Protein AF-A0A957PLH1-F1 (afdb_monomer_lite)

Foldseek 3Di:
DDDDDDDDDDDDDDDPDDDPDPPPDLQEWECPPNETVVLEDEEEAFDKHKYFYQDQDWWKWAWPVRPDIDDIHGHGRMDMDHHRDADKTKTATPVRRVHIGIYGYHYDDDDDDDDDDDDDDDDDDDDDDDDDDDDDDDDDDDDDDDDDDDDDDDDDPPPPDPDPPVPPPPVQEDELPDCVLVVRHHDAAAAEEEDADPHHYEDPAEHHAYQEYEYNHEYEYDQEAYEYHYFEYEFAAEYYAADPVGAREAAYEYARAHDAPDQDPNPGTQEHEYEDQGEYAHGFDDWDFKFFFQAKQAFQAQKTQTPWFTPDDAQWKKWWADLDPDRVLIDIFGFHDGDGRMTGTPGGRRHIFHNDWDDDPNDIHDSTTMMGTQDARAEYWYDPCCVVVVDIRDYYYYDNYYYHDHRYHYDD

pLDDT: mean 80.52, std 25.0, range [26.53, 98.69]

Secondary structure (DSSP, 8-state):
-------------------------TTEEEEETTEEESSEEEEETT-EEEEEE-SSS-B--EETTSS-B---B-TT-EEEEE--S-EEEEEE-SS-TT-EEEEEEEPPP------PPPP-PPP------------------------PPP-------------------GGGEEETT-GGGGTTS---TT-EEEE-TT-EEEE-S-PPPBSEEEESSEEEE-SS-EEEEES-EEESSEEEE--SSS-B-S-EEEEE-PPTT--STTS-SSEEEE-TT-EEEEEB-----EEEBSS-B-TT--EEEBSS-----TT-EEEE---SS-GGG-EEEEEEEEETTEEEESS--SS-B----EEETTEEE--SPEEEE---SEEEEE-TTHHHH----EEEE-TT-EEEEESEEE--

Structure (mmCIF, N/CA/C/O backbone):
data_AF-A0A957PLH1-F1
#
_entry.id   AF-A0A957PLH1-F1
#
loop_
_atom_site.group_PDB
_atom_site.id
_atom_site.type_symbol
_atom_site.label_atom_id
_atom_site.label_alt_id
_atom_site.label_comp_id
_atom_site.label_asym_id
_atom_site.label_entity_id
_atom_site.label_seq_id
_atom_site.pdbx_PDB_ins_code
_atom_site.Cartn_x
_atom_site.Cartn_y
_atom_site.Cartn_z
_atom_site.occupancy
_atom_site.B_iso_or_equiv
_atom_site.auth_seq_id
_atom_site.auth_comp_id
_atom_site.auth_asym_id
_atom_site.auth_atom_id
_atom_site.pdbx_PDB_model_num
ATOM 1 N N . MET A 1 1 ? -13.428 68.045 17.274 1.00 43.84 1 MET A N 1
ATOM 2 C CA . MET A 1 1 ? -14.547 67.535 16.457 1.00 43.84 1 MET A CA 1
ATOM 3 C C . MET A 1 1 ? -14.000 67.331 15.050 1.00 43.84 1 MET A C 1
ATOM 5 O O . MET A 1 1 ? -13.916 68.286 14.295 1.00 43.84 1 MET A O 1
ATOM 9 N N . ILE A 1 2 ? -13.465 66.140 14.765 1.00 32.62 2 ILE A N 1
ATOM 10 C CA . ILE A 1 2 ? -12.879 65.791 13.462 1.00 32.62 2 ILE A CA 1
ATOM 11 C C . ILE A 1 2 ? -13.696 64.613 12.947 1.00 32.62 2 ILE A C 1
ATOM 13 O O . ILE A 1 2 ? -13.744 63.561 13.578 1.00 32.62 2 ILE A O 1
ATOM 17 N N . MET A 1 3 ? -14.419 64.864 11.863 1.00 28.84 3 MET A N 1
ATOM 18 C CA . MET A 1 3 ? -15.308 63.925 11.198 1.00 28.84 3 MET A CA 1
ATOM 19 C C . MET A 1 3 ? -14.497 63.259 10.087 1.00 28.84 3 MET A C 1
ATOM 21 O O . MET A 1 3 ? -14.172 63.901 9.091 1.00 28.84 3 MET A O 1
ATOM 25 N N . THR A 1 4 ? -14.104 62.002 10.287 1.00 32.50 4 THR A N 1
ATOM 26 C CA . THR A 1 4 ? -13.356 61.228 9.288 1.00 32.50 4 THR A CA 1
ATOM 27 C C . THR A 1 4 ? -14.351 60.503 8.388 1.00 32.50 4 THR A C 1
ATOM 29 O O . THR A 1 4 ? -15.091 59.632 8.839 1.00 32.50 4 THR A O 1
ATOM 32 N N . ILE A 1 5 ? -14.390 60.902 7.119 1.00 31.75 5 ILE A N 1
ATOM 33 C CA . ILE A 1 5 ? -15.201 60.293 6.061 1.00 31.75 5 ILE A CA 1
ATOM 34 C C . ILE A 1 5 ? -14.516 58.995 5.611 1.00 31.75 5 ILE A C 1
ATOM 36 O O . ILE A 1 5 ? -13.354 59.017 5.209 1.00 31.75 5 ILE A O 1
ATOM 40 N N . LEU A 1 6 ? -15.236 57.872 5.668 1.00 26.66 6 LEU A N 1
ATOM 41 C CA . LEU A 1 6 ? -14.801 56.587 5.120 1.00 26.66 6 LEU A CA 1
ATOM 42 C C . LEU A 1 6 ? -15.235 56.512 3.645 1.00 26.66 6 LEU A C 1
ATOM 44 O O . LEU A 1 6 ? -16.430 56.511 3.355 1.00 26.66 6 LEU A O 1
ATOM 48 N N . ILE A 1 7 ? -14.283 56.471 2.710 1.00 33.25 7 ILE A N 1
ATOM 49 C CA . ILE A 1 7 ? -14.554 56.249 1.281 1.00 33.25 7 ILE A CA 1
ATOM 50 C C . ILE A 1 7 ? -14.424 54.748 1.007 1.00 33.25 7 ILE A C 1
ATOM 52 O O . ILE A 1 7 ? -13.338 54.183 1.116 1.00 33.25 7 ILE A O 1
ATOM 56 N N . LEU A 1 8 ? -15.537 54.104 0.654 1.00 26.53 8 LEU A N 1
ATOM 57 C CA . LEU A 1 8 ? -15.569 52.722 0.182 1.00 26.53 8 LEU A CA 1
ATOM 58 C C . LEU A 1 8 ? -15.154 52.696 -1.298 1.00 26.53 8 LEU A C 1
ATOM 60 O O . LEU A 1 8 ? -15.871 53.223 -2.148 1.00 26.53 8 LEU A O 1
ATOM 64 N N . VAL A 1 9 ? -14.012 52.088 -1.619 1.00 35.12 9 VAL A N 1
ATOM 65 C CA . VAL A 1 9 ? -13.602 51.835 -3.009 1.00 35.12 9 VAL A CA 1
ATOM 66 C C . VAL A 1 9 ? -14.002 50.408 -3.374 1.00 35.12 9 VAL A C 1
ATOM 68 O O . VAL A 1 9 ? -13.456 49.448 -2.836 1.00 35.12 9 VAL A O 1
ATOM 71 N N . VAL A 1 10 ? -14.969 50.264 -4.281 1.00 36.34 10 VAL A N 1
ATOM 72 C CA . VAL A 1 10 ? -15.370 48.968 -4.845 1.00 36.34 10 VAL A CA 1
ATOM 73 C C . VAL A 1 10 ? -14.582 48.745 -6.134 1.00 36.34 10 VAL A C 1
ATOM 75 O O . VAL A 1 10 ? -14.807 49.442 -7.122 1.00 36.34 10 VAL A O 1
ATOM 78 N N . TYR A 1 11 ? -13.675 47.768 -6.149 1.00 28.55 11 TYR A N 1
ATOM 79 C CA . TYR A 1 11 ? -13.044 47.303 -7.385 1.00 28.55 11 TYR A CA 1
ATOM 80 C C . TYR A 1 11 ? -13.877 46.167 -7.989 1.00 28.55 11 TYR A C 1
ATOM 82 O O . TYR A 1 11 ? -14.042 45.112 -7.379 1.00 28.55 11 TYR A O 1
ATOM 90 N N . LYS A 1 12 ? -14.404 46.373 -9.202 1.00 33.53 12 LYS A N 1
ATOM 91 C CA . LYS A 1 12 ? -14.924 45.283 -10.040 1.00 33.53 12 LYS A CA 1
ATOM 92 C C . LYS A 1 12 ? -13.737 44.507 -10.608 1.00 33.53 12 LYS A C 1
ATOM 94 O O . LYS A 1 12 ? -12.981 45.051 -11.409 1.00 33.53 12 LYS A O 1
ATOM 99 N N . VAL A 1 13 ? -13.591 43.246 -10.214 1.00 34.69 13 VAL A N 1
ATOM 100 C CA . VAL A 1 13 ? -12.672 42.306 -10.867 1.00 34.69 13 VAL A CA 1
ATOM 101 C C . VAL A 1 13 ? -13.334 41.824 -12.166 1.00 34.69 13 VAL A C 1
ATOM 103 O O . VAL A 1 13 ? -14.465 41.337 -12.103 1.00 34.69 13 VAL A O 1
ATOM 106 N N . PRO A 1 14 ? -12.700 41.962 -13.344 1.00 37.06 14 PRO A N 1
ATOM 107 C CA . PRO A 1 14 ? -13.211 41.352 -14.562 1.00 37.06 14 PRO A CA 1
ATOM 108 C C . PRO A 1 14 ? -13.003 39.836 -14.485 1.00 37.06 14 PRO A C 1
ATOM 110 O O . PRO A 1 14 ? -11.878 39.355 -14.345 1.00 37.06 14 PRO A O 1
ATOM 113 N N . ILE A 1 15 ? -14.097 39.083 -14.565 1.00 37.31 15 ILE A N 1
ATOM 114 C CA . ILE A 1 15 ? -14.068 37.630 -14.752 1.00 37.31 15 ILE A CA 1
ATOM 115 C C . ILE A 1 15 ? -13.567 37.392 -16.179 1.00 37.31 15 ILE A C 1
ATOM 117 O O . ILE A 1 15 ? -14.234 37.792 -17.132 1.00 37.31 15 ILE A O 1
ATOM 121 N N . LYS A 1 16 ? -12.371 36.814 -16.333 1.00 34.69 16 LYS A N 1
ATOM 122 C CA . LYS A 1 16 ? -11.901 36.335 -17.639 1.00 34.69 16 LYS A CA 1
ATOM 123 C C . LYS A 1 16 ? -12.874 35.263 -18.127 1.00 34.69 16 LYS A C 1
ATOM 125 O O . LYS A 1 16 ? -13.184 34.336 -17.382 1.00 34.69 16 LYS A O 1
ATOM 130 N N . GLU A 1 17 ? -13.340 35.417 -19.362 1.00 40.84 17 GLU A N 1
ATOM 131 C CA . GLU A 1 17 ? -14.097 34.397 -20.081 1.00 40.84 17 GLU A CA 1
ATOM 132 C C . GLU A 1 17 ? -13.332 33.068 -20.030 1.00 40.84 17 GLU A C 1
ATOM 134 O O . GLU A 1 17 ? -12.138 33.009 -20.336 1.00 40.84 17 GLU A O 1
ATOM 139 N N . ALA A 1 18 ? -14.018 32.011 -19.596 1.00 37.56 18 ALA A N 1
ATOM 140 C CA . ALA A 1 18 ? -13.513 30.655 -19.695 1.00 37.56 18 ALA A CA 1
ATOM 141 C C . ALA A 1 18 ? -13.355 30.327 -21.183 1.00 37.56 18 ALA A C 1
ATOM 143 O O . ALA A 1 18 ? -14.338 30.295 -21.923 1.00 37.56 18 ALA A O 1
ATOM 144 N N . GLN A 1 19 ? -12.118 30.112 -21.629 1.00 32.19 19 GLN A N 1
ATOM 145 C CA . GLN A 1 19 ? -11.890 29.514 -22.936 1.00 32.19 19 GLN A CA 1
ATOM 146 C C . GLN A 1 19 ? -12.522 28.122 -22.920 1.00 32.19 19 GLN A C 1
ATOM 148 O O . GLN A 1 19 ? -12.273 27.340 -22.000 1.00 32.19 19 GLN A O 1
ATOM 153 N N . ALA A 1 20 ? -13.371 27.842 -23.909 1.00 35.28 20 ALA A N 1
ATOM 154 C CA . ALA A 1 20 ? -13.939 26.522 -24.114 1.00 35.28 20 ALA A CA 1
ATOM 155 C C . ALA A 1 20 ? -12.788 25.516 -24.229 1.00 35.28 20 ALA A C 1
ATOM 157 O O . ALA A 1 20 ? -12.018 25.549 -25.187 1.00 35.28 20 ALA A O 1
ATOM 158 N N . GLN A 1 21 ? -12.645 24.653 -23.226 1.00 29.52 21 GLN A N 1
ATOM 159 C CA . GLN A 1 21 ? -11.790 23.484 -23.335 1.00 29.52 21 GLN A CA 1
ATOM 160 C C . GLN A 1 21 ? -12.386 22.613 -24.443 1.00 29.52 21 GLN A C 1
ATOM 162 O O . GLN A 1 21 ? -13.508 22.122 -24.306 1.00 29.52 21 GLN A O 1
ATOM 167 N N . GLN A 1 22 ? -11.664 22.463 -25.555 1.00 32.06 22 GLN A N 1
ATOM 168 C CA . GLN A 1 22 ? -11.941 21.390 -26.502 1.00 32.06 22 GLN A CA 1
ATOM 169 C C . GLN A 1 22 ? -11.882 20.081 -25.714 1.00 32.06 22 GLN A C 1
ATOM 171 O O . GLN A 1 22 ? -10.876 19.752 -25.085 1.00 32.06 22 GLN A O 1
ATOM 176 N N . THR A 1 23 ? -13.014 19.392 -25.659 1.00 28.95 23 THR A N 1
ATOM 177 C CA . THR A 1 23 ? -13.127 18.086 -25.027 1.00 28.95 23 THR A CA 1
ATOM 178 C C . THR A 1 23 ? -12.551 17.074 -26.004 1.00 28.95 23 THR A C 1
ATOM 180 O O . THR A 1 23 ? -13.216 16.669 -26.950 1.00 28.95 23 THR A O 1
ATOM 183 N N . PHE A 1 24 ? -11.286 16.709 -25.801 1.00 38.28 24 PHE A N 1
ATOM 184 C CA . PHE A 1 24 ? -10.680 15.569 -26.479 1.00 38.28 24 PHE A CA 1
ATOM 185 C C . PHE A 1 24 ? -11.484 14.322 -26.098 1.00 38.28 24 PHE A C 1
ATOM 187 O O . PHE A 1 24 ? -11.583 13.968 -24.920 1.00 38.28 24 PHE A O 1
ATOM 194 N N . SER A 1 25 ? -12.126 13.698 -27.084 1.00 43.81 25 SER A N 1
ATOM 195 C CA . SER A 1 25 ? -12.721 12.375 -26.907 1.00 43.81 25 SER A CA 1
ATOM 196 C C . SER A 1 25 ? -11.594 11.376 -26.623 1.00 43.81 25 SER A C 1
ATOM 198 O O . SER A 1 25 ? -10.489 11.516 -27.142 1.00 43.81 25 SER A O 1
ATOM 200 N N . ALA A 1 26 ? -11.846 10.369 -25.785 1.00 56.19 26 ALA A N 1
ATOM 201 C CA . ALA A 1 26 ? -10.829 9.425 -25.315 1.00 56.19 26 ALA A CA 1
ATOM 202 C C . ALA A 1 26 ? -10.215 8.532 -26.426 1.00 56.19 26 ALA A C 1
ATOM 204 O O . ALA A 1 26 ? -9.327 7.728 -26.133 1.00 56.19 26 ALA A O 1
ATOM 205 N N . GLN A 1 27 ? -10.647 8.688 -27.685 1.00 80.12 27 GLN A N 1
ATOM 206 C CA . GLN A 1 27 ? -10.231 7.914 -28.858 1.00 80.12 27 GLN A CA 1
ATOM 207 C C . GLN A 1 27 ? -9.639 8.788 -29.995 1.00 80.12 27 GLN A C 1
ATOM 209 O O . GLN A 1 27 ? -9.862 8.518 -31.177 1.00 80.12 27 GLN A O 1
ATOM 214 N N . GLU A 1 28 ? -8.886 9.843 -29.661 1.00 88.62 28 GLU A N 1
ATOM 215 C CA . GLU A 1 28 ? -8.205 10.719 -30.635 1.00 88.62 28 GLU A CA 1
ATOM 216 C C . GLU A 1 28 ? -6.680 10.485 -30.702 1.00 88.62 28 GLU A C 1
ATOM 218 O O . GLU A 1 28 ? -6.022 10.276 -29.679 1.00 88.62 28 GLU A O 1
ATOM 223 N N . VAL A 1 29 ? -6.110 10.552 -31.912 1.00 93.62 29 VAL A N 1
ATOM 224 C CA . VAL A 1 29 ? -4.667 10.504 -32.190 1.00 93.62 29 VAL A CA 1
ATOM 225 C C . VAL A 1 29 ? -4.245 11.755 -32.962 1.00 93.62 29 VAL A C 1
ATOM 227 O O . VAL A 1 29 ? -4.647 11.984 -34.097 1.00 93.62 29 VAL A O 1
ATOM 230 N N . LEU A 1 30 ? -3.376 12.567 -32.376 1.00 94.12 30 LEU A N 1
ATOM 231 C CA . LEU A 1 30 ? -2.864 13.775 -33.019 1.00 94.12 30 LEU A CA 1
ATOM 232 C C . LEU A 1 30 ? -1.616 13.452 -33.838 1.00 94.12 30 LEU A C 1
ATOM 234 O O . LEU A 1 30 ? -0.720 12.762 -33.353 1.00 94.12 30 LEU A O 1
ATOM 238 N N . ILE A 1 31 ? -1.528 13.978 -35.056 1.00 96.31 31 ILE A N 1
ATOM 239 C CA . ILE A 1 31 ? -0.300 13.956 -35.852 1.00 96.31 31 ILE A CA 1
ATOM 240 C C . ILE A 1 31 ? 0.401 15.290 -35.629 1.00 96.31 31 ILE A C 1
ATOM 242 O O . ILE A 1 31 ? -0.070 16.322 -36.093 1.00 96.31 31 ILE A O 1
ATOM 246 N N . GLN A 1 32 ? 1.482 15.278 -34.857 1.00 89.69 32 GLN A N 1
ATOM 247 C CA . GLN A 1 32 ? 2.244 16.481 -34.533 1.00 89.69 32 GLN A CA 1
ATOM 248 C C . GLN A 1 32 ? 3.717 16.144 -34.324 1.00 89.69 32 GLN A C 1
ATOM 250 O O . GLN A 1 32 ? 4.052 15.080 -33.801 1.00 89.69 32 GLN A O 1
ATOM 255 N N . ASN A 1 33 ? 4.604 17.069 -34.677 1.00 83.19 33 ASN A N 1
ATOM 256 C CA . ASN A 1 33 ? 6.054 16.900 -34.608 1.00 83.19 33 ASN A CA 1
ATOM 257 C C . ASN A 1 33 ? 6.553 15.663 -35.377 1.00 83.19 33 ASN A C 1
ATOM 259 O O . ASN A 1 33 ? 7.465 14.977 -34.912 1.00 83.19 33 ASN A O 1
ATOM 263 N N . PHE A 1 34 ? 5.962 15.374 -36.543 1.00 88.94 34 PHE A N 1
ATOM 264 C CA . PHE A 1 34 ? 6.248 14.179 -37.341 1.00 88.94 34 PHE A CA 1
ATOM 265 C C . PHE A 1 34 ? 6.106 12.883 -36.523 1.00 88.94 34 PHE A C 1
ATOM 267 O O . PHE A 1 34 ? 6.932 11.976 -36.621 1.00 88.94 34 PHE A O 1
ATOM 274 N N . ALA A 1 35 ? 5.068 12.797 -35.689 1.00 84.75 35 ALA A N 1
ATOM 275 C CA . ALA A 1 35 ? 4.736 11.608 -34.912 1.00 84.75 35 ALA A CA 1
ATOM 276 C C . ALA A 1 35 ? 3.220 11.476 -34.712 1.00 84.75 35 ALA A C 1
ATOM 278 O O . ALA A 1 35 ? 2.494 12.468 -34.713 1.00 84.75 35 ALA A O 1
ATOM 279 N N . TYR A 1 36 ? 2.755 10.245 -34.492 1.00 93.50 36 TYR A N 1
ATOM 280 C CA . TYR A 1 36 ? 1.407 9.980 -33.991 1.00 93.50 36 TYR A CA 1
ATOM 281 C C . TYR A 1 36 ? 1.419 10.029 -32.461 1.00 93.50 36 TYR A C 1
ATOM 283 O O . TYR A 1 36 ? 2.268 9.405 -31.823 1.00 93.50 36 TYR A O 1
ATOM 291 N N . SER A 1 37 ? 0.489 10.771 -31.868 1.00 85.75 37 SER A N 1
ATOM 292 C CA . SER A 1 37 ? 0.403 10.998 -30.429 1.00 85.75 37 SER A CA 1
ATOM 293 C C . SER A 1 37 ? -1.027 10.752 -29.932 1.00 85.75 37 SER A C 1
ATOM 295 O O . SER A 1 37 ? -1.903 11.573 -30.201 1.00 85.75 37 SER A O 1
ATOM 297 N N . PRO A 1 38 ? -1.275 9.682 -29.160 1.00 86.88 38 PRO A N 1
ATOM 298 C CA . PRO A 1 38 ? -0.294 8.687 -28.720 1.00 86.88 38 PRO A CA 1
ATOM 299 C C . PRO A 1 38 ? 0.180 7.774 -29.869 1.00 86.88 38 PRO A C 1
ATOM 301 O O . PRO A 1 38 ? -0.555 7.545 -30.824 1.00 86.88 38 PRO A O 1
ATOM 304 N N . ALA A 1 39 ? 1.397 7.225 -29.757 1.00 73.75 39 ALA A N 1
ATOM 305 C CA . ALA A 1 39 ? 1.942 6.261 -30.728 1.00 73.75 39 ALA A CA 1
ATOM 306 C C . ALA A 1 39 ? 1.317 4.858 -30.602 1.00 73.75 39 ALA A C 1
ATOM 308 O O . ALA A 1 39 ? 1.359 4.073 -31.542 1.00 73.75 39 ALA A O 1
ATOM 309 N N . THR A 1 40 ? 0.708 4.561 -29.454 1.00 82.00 40 THR A N 1
ATOM 310 C CA . THR A 1 40 ? -0.136 3.381 -29.259 1.00 82.00 40 THR A CA 1
ATOM 311 C C . THR A 1 40 ? -1.426 3.815 -28.579 1.00 82.00 40 THR A C 1
ATOM 313 O O . THR A 1 40 ? -1.390 4.422 -27.503 1.00 82.00 40 THR A O 1
ATOM 316 N N . ILE A 1 41 ? -2.573 3.484 -29.167 1.00 82.19 41 ILE A N 1
ATOM 317 C CA . ILE A 1 41 ? -3.882 3.629 -28.520 1.00 82.19 41 ILE A CA 1
ATOM 318 C C . ILE A 1 41 ? -4.553 2.260 -28.433 1.00 82.19 41 ILE A C 1
ATOM 320 O O . ILE A 1 41 ? -4.456 1.441 -29.342 1.00 82.19 41 ILE A O 1
ATOM 324 N N . THR A 1 42 ? -5.211 2.011 -27.306 1.00 80.38 42 THR A N 1
ATOM 325 C CA . THR A 1 42 ? -5.993 0.799 -27.068 1.00 80.38 42 THR A CA 1
ATOM 326 C C . THR A 1 42 ? -7.457 1.184 -26.991 1.00 80.38 42 THR A C 1
ATOM 328 O O . THR A 1 42 ? -7.780 2.129 -26.264 1.00 80.38 42 THR A O 1
ATOM 331 N N . ILE A 1 43 ? -8.284 0.458 -27.728 1.00 85.94 43 ILE A N 1
ATOM 332 C CA . ILE A 1 43 ? -9.733 0.617 -27.838 1.00 85.94 43 ILE A CA 1
ATOM 333 C C . ILE A 1 43 ? -10.407 -0.758 -27.729 1.00 85.94 43 ILE A C 1
ATOM 335 O O . ILE A 1 43 ? -9.731 -1.783 -27.830 1.00 85.94 43 ILE A O 1
ATOM 339 N N . ASP A 1 44 ? -11.720 -0.800 -27.559 1.00 83.75 44 ASP A N 1
ATOM 340 C CA . ASP A 1 44 ? -12.491 -2.049 -27.597 1.00 83.75 44 ASP A CA 1
ATOM 341 C C . ASP A 1 44 ? -13.106 -2.287 -28.991 1.00 83.75 44 ASP A C 1
ATOM 343 O O . ASP A 1 44 ? -13.313 -1.353 -29.772 1.00 83.75 44 ASP A O 1
ATOM 347 N N . VAL A 1 45 ? -13.406 -3.549 -29.333 1.00 87.38 45 VAL A N 1
ATOM 348 C CA . VAL A 1 45 ? -14.119 -3.881 -30.581 1.00 87.38 45 VAL A CA 1
ATOM 349 C C . VAL A 1 45 ? -15.401 -3.051 -30.697 1.00 87.38 45 VAL A C 1
ATOM 351 O O . VAL A 1 45 ? -16.261 -3.067 -29.818 1.00 87.38 45 VAL A O 1
ATOM 354 N N . GLY A 1 46 ? -15.551 -2.376 -31.834 1.00 85.44 46 GLY A N 1
ATOM 355 C CA . GLY A 1 46 ? -16.674 -1.502 -32.157 1.00 85.44 46 GLY A CA 1
ATOM 356 C C . GLY A 1 46 ? -16.393 -0.015 -31.935 1.00 85.44 46 GLY A C 1
ATOM 357 O O . GLY A 1 46 ? -17.205 0.811 -32.353 1.00 85.44 46 GLY A O 1
ATOM 358 N N . GLU A 1 47 ? -15.262 0.350 -31.329 1.00 85.94 47 GLU A N 1
ATOM 359 C CA . GLU A 1 47 ? -14.877 1.749 -31.144 1.00 85.94 47 GLU A CA 1
ATOM 360 C C . GLU A 1 47 ? -14.245 2.366 -32.404 1.00 85.94 47 GLU A C 1
ATOM 362 O O . GLU A 1 47 ? -13.728 1.681 -33.291 1.00 85.94 47 GLU A O 1
ATOM 367 N N . THR A 1 48 ? -14.320 3.698 -32.487 1.00 92.81 48 THR A N 1
ATOM 368 C CA . THR A 1 48 ? -13.803 4.500 -33.605 1.00 92.81 48 THR A CA 1
ATOM 369 C C . THR A 1 48 ? -12.648 5.368 -33.135 1.00 92.81 48 THR A C 1
ATOM 371 O O . THR A 1 48 ? -12.823 6.141 -32.197 1.00 92.81 48 THR A O 1
ATOM 374 N N . VAL A 1 49 ? -11.499 5.280 -33.805 1.00 94.62 49 VAL A N 1
ATOM 375 C CA . VAL A 1 49 ? -10.359 6.185 -33.589 1.00 94.62 49 VAL A CA 1
ATOM 376 C C . VAL A 1 49 ? -10.418 7.302 -34.613 1.00 94.62 49 VAL A C 1
ATOM 378 O O . VAL A 1 49 ? -10.716 7.045 -35.778 1.00 94.62 49 VAL A O 1
ATOM 381 N N . THR A 1 50 ? -10.139 8.530 -34.179 1.00 95.62 50 THR A N 1
ATOM 382 C CA . THR A 1 50 ? -10.011 9.694 -35.064 1.00 95.62 50 THR A CA 1
ATOM 383 C C . THR A 1 50 ? -8.596 10.243 -35.009 1.00 95.62 50 THR A C 1
ATOM 385 O O . THR A 1 50 ? -8.069 10.486 -33.929 1.00 95.62 50 THR A O 1
ATOM 388 N N . TRP A 1 51 ? -7.986 10.445 -36.170 1.00 97.94 51 TRP A N 1
ATOM 389 C CA . TRP A 1 51 ? -6.703 11.103 -36.325 1.00 97.94 51 TRP A CA 1
ATOM 390 C C . TRP A 1 51 ? -6.907 12.539 -36.784 1.00 97.94 51 TRP A C 1
ATOM 392 O O . TRP A 1 51 ? -7.698 12.767 -37.696 1.00 97.94 51 TRP A O 1
ATOM 402 N N . THR A 1 52 ? -6.154 13.474 -36.210 1.00 96.12 52 THR A N 1
ATOM 403 C CA . THR A 1 52 ? -6.164 14.893 -36.593 1.00 96.12 52 THR A CA 1
ATOM 404 C C . THR A 1 52 ? -4.743 15.327 -36.919 1.00 96.12 52 THR A C 1
ATOM 406 O O . THR A 1 52 ? -3.855 15.185 -36.075 1.00 96.12 52 THR A O 1
ATOM 409 N N . ASN A 1 53 ? -4.501 15.859 -38.118 1.00 97.31 53 ASN A N 1
ATOM 410 C CA . ASN A 1 53 ? -3.185 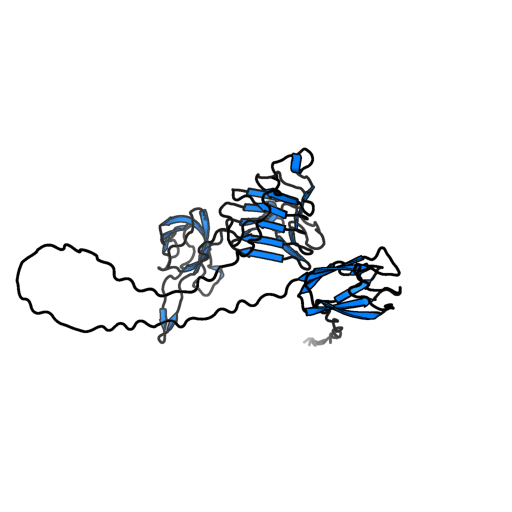16.398 -38.448 1.00 97.31 53 ASN A CA 1
ATOM 411 C C . ASN A 1 53 ? -3.028 17.821 -37.904 1.00 97.31 53 ASN A C 1
ATOM 413 O O . ASN A 1 53 ? -3.776 18.706 -38.289 1.00 97.31 53 ASN A O 1
ATOM 417 N N . LEU A 1 54 ? -2.057 18.054 -37.025 1.00 90.38 54 LEU A N 1
ATOM 418 C CA . LEU A 1 54 ? -1.714 19.377 -36.497 1.00 90.38 54 LEU A CA 1
ATOM 419 C C . LEU A 1 54 ? -0.358 19.882 -37.007 1.00 90.38 54 LEU A C 1
ATOM 421 O O . LEU A 1 54 ? 0.031 21.008 -36.700 1.00 90.38 54 LEU A O 1
ATOM 425 N N . ASP A 1 55 ? 0.366 19.073 -37.782 1.00 87.25 55 ASP A N 1
ATOM 426 C CA . ASP A 1 55 ? 1.540 19.534 -38.507 1.00 87.25 55 ASP A CA 1
ATOM 427 C C . ASP A 1 55 ? 1.123 20.276 -39.781 1.00 87.25 55 ASP A C 1
ATOM 429 O O . ASP A 1 55 ? 0.179 19.906 -40.479 1.00 87.25 55 ASP A O 1
ATOM 433 N N . SER A 1 56 ? 1.917 21.278 -40.156 1.00 93.69 56 SER A N 1
ATOM 434 C CA . SER A 1 56 ? 1.813 21.907 -41.478 1.00 93.69 56 SER A CA 1
ATOM 435 C C . SER A 1 56 ? 2.278 20.987 -42.615 1.00 93.69 56 SER A C 1
ATOM 437 O O . SER A 1 56 ? 1.993 21.244 -43.786 1.00 93.69 56 SER A O 1
ATOM 439 N N . ALA A 1 57 ? 3.006 19.912 -42.289 1.00 93.88 57 ALA A N 1
ATOM 440 C CA . ALA A 1 57 ? 3.401 18.879 -43.237 1.00 93.88 57 ALA A CA 1
ATOM 441 C C . ALA A 1 57 ? 2.231 17.913 -43.517 1.00 93.88 57 ALA A C 1
ATOM 443 O O . ALA A 1 57 ? 1.500 17.553 -42.592 1.00 93.88 57 ALA A O 1
ATOM 444 N N . PRO A 1 58 ? 2.056 17.450 -44.769 1.00 96.00 58 PRO A N 1
ATOM 445 C CA . PRO A 1 58 ? 1.044 16.453 -45.093 1.00 96.00 58 PRO A CA 1
ATOM 446 C C . PRO A 1 58 ? 1.427 15.077 -44.537 1.00 96.00 58 PRO A C 1
ATOM 448 O O . PRO A 1 58 ? 2.583 14.657 -44.632 1.00 96.00 58 PRO A O 1
ATOM 451 N N . HIS A 1 59 ? 0.439 14.349 -44.019 1.00 98.19 59 HIS A N 1
ATOM 452 C CA . HIS A 1 59 ? 0.611 13.003 -43.466 1.00 98.19 59 HIS A CA 1
ATOM 453 C C . HIS A 1 59 ? -0.475 12.045 -43.962 1.00 98.19 59 HIS A C 1
ATOM 455 O O . HIS A 1 59 ? -1.477 12.466 -44.533 1.00 98.19 59 HIS A O 1
ATOM 461 N N . THR A 1 60 ? -0.283 10.747 -43.745 1.00 98.31 60 THR A N 1
ATOM 462 C CA . THR A 1 60 ? -1.322 9.722 -43.941 1.00 98.31 60 THR A CA 1
ATOM 463 C C . THR A 1 60 ? -1.438 8.850 -42.697 1.00 98.31 60 THR A C 1
ATOM 465 O O . THR A 1 60 ? -0.595 8.920 -41.803 1.00 98.31 60 THR A O 1
ATOM 468 N N . VAL A 1 61 ? -2.471 8.017 -42.639 1.00 98.00 61 VAL A N 1
ATOM 469 C CA . VAL A 1 61 ? -2.628 6.914 -41.688 1.00 98.00 61 VAL A CA 1
ATOM 470 C C . VAL A 1 61 ? -2.838 5.657 -42.523 1.00 98.00 61 VAL A C 1
ATOM 472 O O . VAL A 1 61 ? -3.895 5.512 -43.127 1.00 98.00 61 VAL A O 1
ATOM 475 N N . SER A 1 62 ? -1.841 4.778 -42.612 1.00 97.31 62 SER A N 1
ATOM 476 C CA . SER A 1 62 ? -1.890 3.610 -43.505 1.00 97.31 62 SER A CA 1
ATOM 477 C C . SER A 1 62 ? -1.452 2.348 -42.770 1.00 97.31 62 SER A C 1
ATOM 479 O O . SER A 1 62 ? -0.319 2.287 -42.301 1.00 97.31 62 SER A O 1
ATOM 481 N N . ALA A 1 63 ? -2.344 1.365 -42.633 1.00 96.75 63 ALA A N 1
ATOM 482 C CA . ALA A 1 63 ? -2.051 0.108 -41.947 1.00 96.75 63 ALA A CA 1
ATOM 483 C C . ALA A 1 63 ? -0.976 -0.709 -42.681 1.00 96.75 63 ALA A C 1
ATOM 485 O O . ALA A 1 63 ? -0.958 -0.746 -43.910 1.00 96.75 63 ALA A O 1
ATOM 486 N N . ASP A 1 64 ? -0.109 -1.395 -41.933 1.00 91.44 64 ASP A N 1
ATOM 487 C CA . ASP A 1 64 ? 0.945 -2.262 -42.484 1.00 91.44 64 ASP A CA 1
ATOM 488 C C . ASP A 1 64 ? 0.371 -3.472 -43.249 1.00 91.44 64 ASP A C 1
ATOM 490 O O . ASP A 1 64 ? 1.033 -4.022 -44.129 1.00 91.44 64 ASP A O 1
ATOM 494 N N . ASP A 1 65 ? -0.846 -3.900 -42.905 1.00 90.94 65 ASP A N 1
ATOM 495 C CA . ASP A 1 65 ? -1.554 -5.040 -43.497 1.00 90.94 65 ASP A CA 1
ATOM 496 C C . ASP A 1 65 ? -2.616 -4.635 -44.534 1.00 90.94 65 ASP A C 1
ATOM 498 O O . ASP A 1 65 ? -3.423 -5.468 -44.949 1.00 90.94 65 ASP A O 1
ATOM 502 N N . ASP A 1 66 ? -2.634 -3.358 -44.929 1.00 93.69 66 ASP A N 1
ATOM 503 C CA . ASP A 1 66 ? -3.616 -2.759 -45.837 1.00 93.69 66 ASP A CA 1
ATOM 504 C C . ASP A 1 66 ? -5.085 -2.828 -45.347 1.00 93.69 66 ASP A C 1
ATOM 506 O O . ASP A 1 66 ? -6.012 -2.593 -46.128 1.00 93.69 66 ASP A O 1
ATOM 510 N N . SER A 1 67 ? -5.339 -3.109 -44.060 1.00 91.69 67 SER A N 1
ATOM 511 C CA . SER A 1 67 ? -6.705 -3.202 -43.506 1.00 91.69 67 SER A CA 1
ATOM 512 C C . SER A 1 67 ? -7.455 -1.863 -43.459 1.00 91.69 67 SER A C 1
ATOM 514 O O . SER A 1 67 ? -8.684 -1.839 -43.562 1.00 91.69 67 SER A O 1
ATOM 516 N N . PHE A 1 68 ? -6.737 -0.741 -43.352 1.00 96.62 68 PHE A N 1
ATOM 517 C CA . PHE A 1 68 ? -7.279 0.613 -43.478 1.00 96.62 68 PHE A CA 1
ATOM 518 C C . PHE A 1 68 ? -6.229 1.590 -44.007 1.00 96.62 68 PHE A C 1
ATOM 520 O O . PHE A 1 68 ? -5.026 1.421 -43.806 1.00 96.62 68 PHE A O 1
ATOM 527 N N . SER A 1 69 ? -6.693 2.651 -44.665 1.00 96.81 69 SER A N 1
ATOM 528 C CA . SER A 1 69 ? -5.833 3.754 -45.086 1.00 96.81 69 SER A CA 1
ATOM 529 C C . SER A 1 69 ? -6.634 5.047 -45.223 1.00 96.81 69 SER A C 1
ATOM 531 O O . SER A 1 69 ? -7.797 5.012 -45.631 1.00 96.81 69 SER A O 1
ATOM 533 N N . SER A 1 70 ? -6.022 6.174 -44.874 1.00 97.88 70 SER A N 1
ATOM 534 C CA . SER A 1 70 ? -6.550 7.512 -45.135 1.00 97.88 70 SER A CA 1
ATOM 535 C C . SER A 1 70 ? -6.084 8.030 -46.497 1.00 97.88 70 SER A C 1
ATOM 537 O O . SER A 1 70 ? -5.038 7.625 -47.006 1.00 97.88 70 SER A O 1
ATOM 539 N N . ASP A 1 71 ? -6.799 9.017 -47.036 1.00 96.62 71 ASP A N 1
ATOM 540 C CA . ASP A 1 71 ? -6.214 9.934 -48.019 1.00 96.62 71 ASP A CA 1
ATOM 541 C C . ASP A 1 71 ? -5.143 10.831 -47.353 1.00 96.62 71 ASP A C 1
ATOM 543 O O . ASP A 1 71 ? -4.908 10.760 -46.140 1.00 96.62 71 ASP A O 1
ATOM 547 N N . THR A 1 72 ? -4.479 11.692 -48.133 1.00 97.75 72 THR A N 1
ATOM 548 C CA . THR A 1 72 ? -3.563 12.711 -47.592 1.00 97.75 72 THR A CA 1
ATOM 549 C C . THR A 1 72 ? -4.300 13.656 -46.646 1.00 97.75 72 THR A C 1
ATOM 551 O O . THR A 1 72 ? -5.238 14.334 -47.059 1.00 97.75 72 THR A O 1
ATO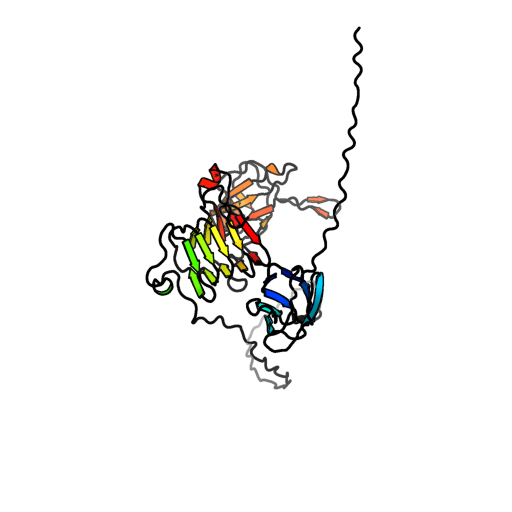M 554 N N . LEU A 1 73 ? -3.814 13.752 -45.410 1.00 96.50 73 LEU A N 1
ATOM 555 C CA . LEU A 1 73 ? -4.278 14.686 -44.392 1.00 96.50 73 LEU A CA 1
ATOM 556 C C . LEU A 1 73 ? -3.363 15.913 -44.375 1.00 96.50 73 LEU A C 1
ATOM 558 O O . LEU A 1 73 ? -2.187 15.811 -44.014 1.00 96.50 73 LEU A O 1
ATOM 562 N N . ASN A 1 74 ? -3.887 17.074 -44.759 1.00 97.12 74 ASN A N 1
ATOM 563 C CA . ASN A 1 74 ? -3.214 18.364 -44.598 1.00 97.12 74 ASN A CA 1
ATOM 564 C C . ASN A 1 74 ? -3.469 18.925 -43.191 1.00 97.12 74 ASN A C 1
ATOM 566 O O . ASN A 1 74 ? -4.183 18.321 -42.394 1.00 97.12 74 ASN A O 1
ATOM 570 N N . GLU A 1 75 ? -2.879 20.076 -42.873 1.00 96.69 75 GLU A N 1
ATOM 571 C CA . GLU A 1 75 ? -3.046 20.720 -41.568 1.00 96.69 75 GLU A CA 1
ATOM 572 C C . GLU A 1 75 ? -4.536 20.910 -41.215 1.00 96.69 75 GLU A C 1
ATOM 574 O O . GLU A 1 75 ? -5.295 21.545 -41.949 1.00 96.69 75 GLU A O 1
ATOM 579 N N . ASN A 1 76 ? -4.925 20.395 -40.052 1.00 93.88 76 ASN A N 1
ATOM 580 C CA . ASN A 1 76 ? -6.270 20.303 -39.474 1.00 93.88 76 ASN A CA 1
ATOM 581 C C . ASN A 1 76 ? -7.248 19.321 -40.146 1.00 93.88 76 ASN A C 1
ATOM 583 O O . ASN A 1 76 ? -8.402 19.245 -39.715 1.00 93.88 76 ASN A O 1
ATOM 587 N N . ASP A 1 77 ? -6.823 18.547 -41.148 1.00 97.12 77 ASP A N 1
ATOM 588 C CA . ASP A 1 77 ? -7.648 17.464 -41.692 1.00 97.12 77 ASP A CA 1
ATOM 589 C C . ASP A 1 77 ? -7.775 16.313 -40.680 1.00 97.12 77 ASP A C 1
ATOM 591 O O . ASP A 1 77 ? -6.883 16.067 -39.858 1.00 97.12 77 ASP A O 1
ATOM 595 N N . THR A 1 78 ? -8.893 15.583 -40.763 1.00 95.62 78 THR A N 1
ATOM 596 C CA . THR A 1 78 ? -9.197 14.452 -39.877 1.00 95.62 78 THR A CA 1
ATOM 597 C C . THR A 1 78 ? -9.546 13.184 -40.649 1.00 95.62 78 THR A C 1
ATOM 599 O O . THR A 1 78 ? -10.083 13.235 -41.755 1.00 95.62 78 THR A O 1
ATOM 602 N N . PHE A 1 79 ? -9.261 12.034 -40.045 1.00 97.31 79 PHE A N 1
ATOM 603 C CA . PHE A 1 79 ? -9.636 10.709 -40.538 1.00 97.31 79 PHE A CA 1
ATOM 604 C C . PHE A 1 79 ? -10.188 9.876 -39.386 1.00 97.31 79 PHE A C 1
ATOM 606 O O . PHE A 1 79 ? -9.629 9.931 -38.300 1.00 97.31 79 PHE A O 1
ATOM 613 N N . SER A 1 80 ? -11.234 9.077 -39.604 1.00 95.75 80 SER A N 1
ATOM 614 C CA . SER A 1 80 ? -11.782 8.191 -38.569 1.00 95.75 80 SER A CA 1
ATOM 615 C C . SER A 1 80 ? -11.931 6.762 -39.078 1.00 95.75 80 SER A C 1
ATOM 617 O O . SER A 1 80 ? -12.355 6.547 -40.214 1.00 95.75 80 SER A O 1
ATOM 619 N N . HIS A 1 81 ? -11.640 5.781 -38.223 1.00 95.75 81 HIS A N 1
ATOM 620 C CA . HIS A 1 81 ? -11.799 4.361 -38.534 1.00 95.75 81 HIS A CA 1
ATOM 621 C C . HIS A 1 81 ? -12.389 3.587 -37.352 1.00 95.75 81 HIS A C 1
ATOM 623 O O . HIS A 1 81 ? -11.924 3.727 -36.221 1.00 95.75 81 HIS A O 1
ATOM 629 N N . THR A 1 82 ? -13.411 2.769 -37.621 1.00 94.69 82 THR A N 1
ATOM 630 C CA . THR A 1 82 ? -14.065 1.899 -36.633 1.00 94.69 82 THR A CA 1
ATOM 631 C C . THR A 1 82 ? -13.509 0.486 -36.726 1.00 94.69 82 THR A C 1
ATOM 633 O O . THR A 1 82 ? -13.595 -0.140 -37.780 1.00 94.69 82 THR A O 1
ATOM 636 N N . PHE A 1 83 ? -13.006 -0.048 -35.615 1.00 92.75 83 PHE A N 1
ATOM 637 C CA . PHE A 1 83 ? -12.377 -1.365 -35.588 1.00 92.75 83 PHE A CA 1
ATOM 638 C C . PHE A 1 83 ? -13.365 -2.442 -35.143 1.00 92.75 83 PHE A C 1
ATOM 640 O O . PHE A 1 83 ? -13.797 -2.474 -33.994 1.00 92.75 83 PHE A O 1
ATOM 647 N N . SER A 1 84 ? -13.724 -3.356 -36.044 1.00 91.44 84 SER A N 1
ATOM 648 C CA . SER A 1 84 ? -14.714 -4.411 -35.772 1.00 91.44 84 SER A CA 1
ATOM 649 C C . SER A 1 84 ? -14.123 -5.738 -35.292 1.00 91.44 84 SER A C 1
ATOM 651 O O . SER A 1 84 ? -14.872 -6.670 -35.005 1.00 91.44 84 SER A O 1
ATOM 653 N N . THR A 1 85 ? -12.798 -5.861 -35.242 1.00 87.94 85 THR A N 1
ATOM 654 C CA . THR A 1 85 ? -12.097 -7.101 -34.887 1.00 87.94 85 THR A CA 1
ATOM 655 C C . THR A 1 85 ? -10.991 -6.813 -33.889 1.00 87.94 85 THR A C 1
ATOM 657 O O . THR A 1 85 ? -10.230 -5.866 -34.079 1.00 87.94 85 THR A O 1
ATOM 660 N N . ALA A 1 86 ? -10.898 -7.643 -32.850 1.00 85.81 86 ALA A N 1
ATOM 661 C CA . ALA A 1 86 ? -9.811 -7.569 -31.888 1.00 85.81 86 ALA A CA 1
ATOM 662 C C . ALA A 1 86 ? -8.482 -7.924 -32.569 1.00 85.81 86 ALA A C 1
ATOM 664 O O . ALA A 1 86 ? -8.441 -8.778 -33.457 1.00 85.81 86 ALA A O 1
ATOM 665 N N . GLY A 1 87 ? -7.400 -7.267 -32.164 1.00 89.88 87 GLY A N 1
ATOM 666 C CA . GLY A 1 87 ? -6.093 -7.434 -32.791 1.00 89.88 87 GLY A CA 1
ATOM 667 C C . GLY A 1 87 ? -5.176 -6.235 -32.590 1.00 89.88 87 GLY A C 1
ATOM 668 O O . GLY A 1 87 ? -5.561 -5.234 -31.991 1.00 89.88 87 GLY A O 1
ATOM 669 N N . VAL A 1 88 ? -3.948 -6.350 -33.090 1.00 88.12 88 VAL A N 1
ATOM 670 C CA . VAL A 1 88 ? -2.982 -5.247 -33.132 1.00 88.12 88 VAL A CA 1
ATOM 671 C C . VAL A 1 88 ? -2.825 -4.817 -34.582 1.00 88.12 88 VAL A C 1
ATOM 673 O O . VAL A 1 88 ? -2.502 -5.641 -35.434 1.00 88.12 88 VAL A O 1
ATOM 676 N N . PHE A 1 89 ? -3.043 -3.534 -34.844 1.00 93.94 89 PHE A N 1
ATOM 677 C CA . PHE A 1 89 ? -2.979 -2.931 -36.165 1.00 93.94 89 PHE A CA 1
ATOM 678 C C . PHE A 1 89 ? -1.868 -1.885 -36.193 1.00 93.94 89 PHE A C 1
ATOM 680 O O . PHE A 1 89 ? -2.066 -0.741 -35.780 1.00 93.94 89 PHE A O 1
ATOM 687 N N . SER A 1 90 ? -0.684 -2.280 -36.654 1.00 91.81 90 SER A N 1
ATOM 688 C CA . SER A 1 90 ? 0.417 -1.347 -36.905 1.00 91.81 90 SER A CA 1
ATOM 689 C C . SER A 1 90 ? 0.131 -0.517 -38.158 1.00 91.81 90 SER A C 1
ATOM 691 O O . SER A 1 90 ? -0.423 -1.023 -39.133 1.00 91.81 90 SER A O 1
ATOM 693 N N . TYR A 1 91 ? 0.482 0.766 -38.133 1.00 97.38 91 TYR A N 1
ATOM 694 C CA . TYR A 1 91 ? 0.287 1.692 -39.244 1.00 97.38 91 TYR A CA 1
ATOM 695 C C . TYR A 1 91 ? 1.413 2.726 -39.314 1.00 97.38 91 TYR A C 1
ATOM 697 O O . TYR A 1 91 ? 2.151 2.962 -38.351 1.00 97.38 91 TYR A O 1
ATOM 705 N N . PHE A 1 92 ? 1.551 3.355 -40.475 1.00 97.00 92 PHE A N 1
ATOM 706 C CA . PHE A 1 92 ? 2.634 4.278 -40.778 1.00 97.00 92 PHE A CA 1
ATOM 707 C C . PHE A 1 92 ? 2.192 5.435 -41.681 1.00 97.00 92 PHE A C 1
ATOM 709 O O . PHE A 1 92 ? 1.112 5.412 -42.278 1.00 97.00 92 PHE A O 1
ATOM 716 N N . CYS A 1 93 ? 3.056 6.450 -41.790 1.00 96.38 93 CYS A N 1
ATOM 717 C CA . CYS A 1 93 ? 2.888 7.554 -42.737 1.00 96.38 93 CYS A CA 1
ATOM 718 C C . CYS A 1 93 ? 3.606 7.229 -44.047 1.00 96.38 93 CYS A C 1
ATOM 720 O O . CYS A 1 93 ? 4.809 6.956 -44.057 1.00 96.38 93 CYS A O 1
ATOM 722 N N . GLN A 1 94 ? 2.904 7.335 -45.173 1.00 95.81 94 GLN A N 1
ATOM 723 C CA . GLN A 1 94 ? 3.472 7.049 -46.493 1.00 95.81 94 GLN A CA 1
ATOM 724 C C . GLN A 1 94 ? 4.525 8.080 -46.928 1.00 95.81 94 GLN A C 1
ATOM 726 O O . GLN A 1 94 ? 5.452 7.737 -47.659 1.00 95.81 94 GLN A O 1
ATOM 731 N N . PHE A 1 95 ? 4.421 9.330 -46.462 1.00 88.00 95 PHE A N 1
ATOM 732 C CA . PHE A 1 95 ? 5.405 10.381 -46.753 1.00 88.00 95 PHE A CA 1
ATOM 733 C C . PHE A 1 95 ? 6.652 10.287 -45.866 1.00 88.00 95 PHE A C 1
ATOM 735 O O . PHE A 1 95 ? 7.749 10.661 -46.284 1.00 88.00 95 PHE A O 1
ATOM 742 N N . HIS A 1 96 ? 6.494 9.763 -44.650 1.00 87.81 96 HIS A N 1
ATOM 743 C CA . HIS A 1 96 ? 7.522 9.744 -43.617 1.00 87.81 96 HIS A CA 1
ATOM 744 C C . HIS A 1 96 ? 7.617 8.337 -43.024 1.00 87.81 96 HIS A C 1
ATOM 746 O O . HIS A 1 96 ? 7.032 8.041 -41.987 1.00 87.81 96 HIS A O 1
ATOM 752 N N . SER A 1 97 ? 8.391 7.457 -43.663 1.00 84.06 97 SER A N 1
ATOM 753 C CA . SER A 1 97 ? 8.446 6.021 -43.330 1.00 84.06 97 SER A CA 1
ATOM 754 C C . SER A 1 97 ? 8.904 5.691 -41.899 1.00 84.06 97 SER A C 1
ATOM 756 O O . SER A 1 97 ? 8.807 4.542 -41.466 1.00 84.06 97 SER A O 1
ATOM 758 N N . PHE A 1 98 ? 9.465 6.668 -41.178 1.00 83.62 98 PHE A N 1
ATOM 759 C CA . PHE A 1 98 ? 9.838 6.539 -39.768 1.00 83.62 98 PHE A CA 1
ATOM 760 C C . PHE A 1 98 ? 8.659 6.766 -38.810 1.00 83.62 98 PHE A C 1
ATOM 762 O O . PHE A 1 98 ? 8.734 6.347 -37.658 1.00 83.62 98 PHE A O 1
ATOM 769 N N . MET A 1 99 ? 7.583 7.411 -39.262 1.00 94.25 99 MET A N 1
ATOM 770 C CA . MET A 1 99 ? 6.377 7.619 -38.469 1.00 94.25 99 MET A CA 1
ATOM 771 C C . MET A 1 99 ? 5.592 6.320 -38.426 1.00 94.25 99 MET A C 1
ATOM 773 O O . MET A 1 99 ? 4.991 5.928 -39.425 1.00 94.25 99 MET A O 1
ATOM 777 N N . LYS A 1 100 ? 5.620 5.658 -37.272 1.00 88.12 100 LYS A N 1
ATOM 778 C CA . LYS A 1 100 ? 4.931 4.394 -37.022 1.00 88.12 100 LYS A CA 1
ATOM 779 C C . LYS A 1 100 ? 4.182 4.456 -35.706 1.00 88.12 100 LYS A C 1
ATOM 781 O O . LYS A 1 100 ? 4.626 5.124 -34.772 1.00 88.12 100 LYS A O 1
ATOM 786 N N . ALA A 1 101 ? 3.066 3.757 -35.658 1.00 91.06 101 ALA A N 1
ATOM 787 C CA . ALA A 1 101 ? 2.211 3.641 -34.494 1.00 91.06 101 ALA A CA 1
ATOM 788 C C . ALA A 1 101 ? 1.378 2.362 -34.599 1.00 91.06 101 ALA A C 1
ATOM 790 O O . ALA A 1 101 ? 1.420 1.663 -35.611 1.00 91.06 101 ALA A O 1
ATOM 791 N N . GLU A 1 102 ? 0.632 2.038 -33.553 1.00 88.88 102 GLU A N 1
ATOM 792 C CA . GLU A 1 102 ? -0.257 0.881 -33.561 1.00 88.88 102 GLU A CA 1
ATOM 793 C C . GLU A 1 102 ? -1.569 1.149 -32.818 1.00 88.88 102 GLU A C 1
ATOM 795 O O . GLU A 1 102 ? -1.627 1.900 -31.841 1.00 88.88 102 GLU A O 1
ATOM 800 N N . ILE A 1 103 ? -2.638 0.512 -33.289 1.00 93.50 103 ILE A N 1
ATOM 801 C CA . ILE A 1 103 ? -3.923 0.432 -32.600 1.00 93.50 103 ILE A CA 1
ATOM 802 C C . ILE A 1 103 ? -4.048 -0.968 -32.007 1.00 93.50 103 ILE A C 1
ATOM 804 O O . ILE A 1 103 ? -3.931 -1.956 -32.725 1.00 93.50 103 ILE A O 1
ATOM 808 N N . VAL A 1 104 ? -4.313 -1.069 -30.710 1.00 84.25 104 VAL A N 1
ATOM 809 C CA . VAL A 1 104 ? -4.651 -2.338 -30.054 1.00 84.25 104 VAL A CA 1
ATOM 810 C C . VAL A 1 104 ? -6.157 -2.370 -29.830 1.00 84.25 104 VAL A C 1
ATOM 812 O O . VAL A 1 104 ? -6.704 -1.490 -29.174 1.00 84.25 104 VAL A O 1
ATOM 815 N N . VAL A 1 105 ? -6.837 -3.376 -30.361 1.00 90.25 105 VAL A N 1
ATOM 816 C CA . VAL A 1 105 ? -8.287 -3.545 -30.238 1.00 90.25 105 VAL A CA 1
ATOM 817 C C . VAL A 1 105 ? -8.553 -4.753 -29.349 1.00 90.25 105 VAL A C 1
ATOM 819 O O . VAL A 1 105 ? -8.203 -5.877 -29.713 1.00 90.25 105 VAL A O 1
ATOM 822 N N . ASN A 1 106 ? -9.146 -4.534 -28.177 1.00 81.12 106 ASN A N 1
ATOM 823 C CA . ASN A 1 106 ? -9.513 -5.606 -27.253 1.00 81.12 106 ASN A CA 1
ATOM 824 C C . ASN A 1 106 ? -10.809 -6.290 -27.695 1.00 81.12 106 ASN A C 1
ATOM 826 O O . ASN A 1 106 ? -11.687 -5.660 -28.283 1.00 81.12 106 ASN A O 1
ATOM 830 N N . GLU A 1 107 ? -10.971 -7.565 -27.342 1.00 73.50 107 GLU A N 1
ATOM 831 C CA . GLU A 1 107 ? -12.252 -8.267 -27.473 1.00 73.50 107 GLU A CA 1
ATOM 832 C C . GLU A 1 107 ? -13.364 -7.529 -26.710 1.00 73.50 107 GLU A C 1
ATOM 834 O O . GLU A 1 107 ? -13.138 -7.005 -25.618 1.00 73.50 107 GLU A O 1
ATOM 839 N N . ALA A 1 108 ? -14.581 -7.519 -27.259 1.00 62.44 108 ALA A N 1
ATOM 840 C CA . ALA A 1 108 ? -15.722 -6.954 -26.550 1.00 62.44 108 ALA A CA 1
ATOM 841 C C . ALA A 1 108 ? -15.966 -7.731 -25.240 1.00 62.44 108 ALA A C 1
ATOM 843 O O . ALA A 1 108 ? -15.927 -8.968 -25.250 1.00 62.44 108 ALA A O 1
ATOM 844 N N . PRO A 1 109 ? -16.261 -7.057 -24.114 1.00 50.81 109 PRO A N 1
ATOM 845 C CA . PRO A 1 109 ? -16.563 -7.748 -22.871 1.00 50.81 109 PRO A CA 1
ATOM 846 C C . PRO A 1 109 ? -17.805 -8.631 -23.049 1.00 50.81 109 PRO A C 1
ATOM 848 O O . PRO A 1 109 ? -18.911 -8.148 -23.292 1.00 50.81 109 PRO A O 1
ATOM 851 N N . THR A 1 110 ? -17.638 -9.948 -22.920 1.00 40.72 110 THR A N 1
ATOM 852 C CA . THR A 1 110 ? -18.762 -10.890 -22.850 1.00 40.72 110 THR A CA 1
ATOM 853 C C . THR A 1 110 ? -19.612 -10.579 -21.619 1.00 40.72 110 THR A C 1
ATOM 855 O O . THR A 1 110 ? -19.175 -10.810 -20.491 1.00 40.72 110 THR A O 1
ATOM 858 N N . GLU A 1 111 ? -20.840 -10.085 -21.808 1.00 36.06 111 GLU A N 1
ATOM 859 C CA . GLU A 1 111 ? -21.801 -9.958 -20.708 1.00 36.06 111 GLU A CA 1
ATOM 860 C C . GLU A 1 111 ? -22.081 -11.333 -20.078 1.00 36.06 111 GLU A C 1
ATOM 862 O O . GLU A 1 111 ? -22.639 -12.236 -20.711 1.00 36.06 111 GLU A O 1
ATOM 867 N N . LEU A 1 112 ? -21.759 -11.484 -18.792 1.00 35.25 112 LEU A N 1
ATOM 868 C CA . LEU A 1 112 ? -22.222 -12.611 -17.989 1.00 35.25 112 LEU A CA 1
ATOM 869 C C . LEU A 1 112 ? -23.701 -12.412 -17.634 1.00 35.25 112 LEU A C 1
ATOM 871 O O . LEU A 1 112 ? -24.047 -11.706 -16.686 1.00 35.25 112 LEU A O 1
ATOM 875 N N . LYS A 1 113 ? -24.600 -13.081 -18.361 1.00 31.31 113 LYS A N 1
ATOM 876 C CA . LYS A 1 113 ? -26.013 -13.186 -17.965 1.00 31.31 113 LYS A CA 1
ATOM 877 C C . LYS A 1 113 ? -26.159 -14.125 -16.764 1.00 31.31 113 LYS A C 1
ATOM 879 O O . LYS A 1 113 ? -26.268 -15.338 -16.927 1.00 31.31 113 LYS A O 1
ATOM 884 N N . MET A 1 114 ? -26.206 -13.572 -15.551 1.00 30.17 114 MET A N 1
ATOM 885 C CA . MET A 1 114 ? -26.632 -14.323 -14.365 1.00 30.17 114 MET A CA 1
ATOM 886 C C . MET A 1 114 ? -28.130 -14.646 -14.442 1.00 30.17 114 MET A C 1
ATOM 888 O O . MET A 1 114 ? -28.981 -13.759 -14.384 1.00 30.17 114 MET A O 1
ATOM 892 N N . VAL A 1 115 ? -28.457 -15.935 -14.539 1.00 29.23 115 VAL A N 1
ATOM 893 C CA . VAL A 1 115 ? -29.831 -16.434 -14.412 1.00 29.23 115 VAL A CA 1
ATOM 894 C C . VAL A 1 115 ? -30.148 -16.607 -12.926 1.00 29.23 115 VAL A C 1
ATOM 896 O O . VAL A 1 115 ? -29.583 -17.469 -12.258 1.00 29.23 115 VAL A O 1
ATOM 899 N N . TRP A 1 116 ? -31.068 -15.796 -12.404 1.00 27.36 116 TRP A N 1
ATOM 900 C CA . TRP A 1 116 ? -31.602 -15.959 -11.052 1.00 27.36 116 TRP A CA 1
ATOM 901 C C . TRP A 1 116 ? -32.564 -17.152 -10.998 1.00 27.36 116 TRP A C 1
ATOM 903 O O . TRP A 1 116 ? -33.603 -17.148 -11.660 1.00 27.36 116 TRP A O 1
ATOM 913 N N . LEU A 1 117 ? -32.256 -18.158 -10.176 1.00 30.86 117 LEU A N 1
ATOM 914 C CA . LEU A 1 117 ? -33.235 -19.170 -9.768 1.00 30.86 117 LEU A CA 1
ATOM 915 C C . LEU A 1 117 ? -34.050 -18.635 -8.573 1.00 30.86 117 LEU A C 1
ATOM 917 O O . LEU A 1 117 ? -33.459 -18.080 -7.643 1.00 30.86 117 LEU A O 1
ATOM 921 N N . PRO A 1 118 ? -35.387 -18.788 -8.550 1.00 28.75 118 PRO A N 1
ATOM 922 C CA . PRO A 1 118 ? -36.197 -18.281 -7.449 1.00 28.75 118 PRO A CA 1
ATOM 923 C C . PRO A 1 118 ? -35.975 -19.084 -6.157 1.00 28.75 118 PRO A C 1
ATOM 925 O O . PRO A 1 118 ? -36.000 -20.315 -6.143 1.00 28.75 118 PRO A O 1
ATOM 928 N N . ILE A 1 119 ? -35.803 -18.357 -5.050 1.00 32.47 119 ILE A N 1
ATOM 929 C CA . ILE A 1 119 ? -35.675 -18.890 -3.688 1.00 32.47 119 ILE A CA 1
ATOM 930 C C . ILE A 1 119 ? -37.030 -19.451 -3.226 1.00 32.47 119 ILE A C 1
ATOM 932 O O . ILE A 1 119 ? -38.011 -18.715 -3.106 1.00 32.47 119 ILE A O 1
ATOM 936 N N . VAL A 1 120 ? -37.084 -20.749 -2.912 1.00 35.78 120 VAL A N 1
ATOM 937 C CA . VAL A 1 120 ? -38.248 -21.386 -2.274 1.00 35.78 120 VAL A CA 1
ATOM 938 C C . VAL A 1 120 ? -38.262 -21.026 -0.785 1.00 35.78 120 VAL A C 1
ATOM 940 O O . VAL A 1 120 ? -37.361 -21.408 -0.035 1.00 35.78 120 VAL A O 1
ATOM 943 N N . LYS A 1 121 ? -39.290 -20.296 -0.335 1.00 30.20 121 LYS A N 1
ATOM 944 C CA . LYS A 1 121 ? -39.521 -20.020 1.092 1.00 30.20 121 LYS A CA 1
ATOM 945 C C . LYS A 1 121 ? -39.946 -21.305 1.812 1.00 30.20 121 LYS A C 1
ATOM 947 O O . LYS A 1 121 ? -40.929 -21.933 1.430 1.00 30.20 121 LYS A O 1
ATOM 952 N N . ARG A 1 122 ? -39.227 -21.671 2.877 1.00 28.84 122 ARG A N 1
ATOM 953 C CA . ARG A 1 122 ? -39.675 -22.666 3.864 1.00 28.84 122 ARG A CA 1
ATOM 954 C C . ARG A 1 122 ? -40.720 -22.010 4.769 1.00 28.84 122 ARG A C 1
ATOM 956 O O . ARG A 1 122 ? -40.421 -20.987 5.370 1.00 28.84 122 ARG A O 1
ATOM 963 N N . THR A 1 123 ? -41.911 -22.596 4.859 1.00 33.22 123 THR A N 1
ATOM 964 C CA . THR A 1 123 ? -42.912 -22.278 5.886 1.00 33.22 123 THR A CA 1
ATOM 965 C C . THR A 1 123 ? -42.746 -23.221 7.071 1.00 33.22 123 THR A C 1
ATOM 967 O O . THR A 1 123 ? -42.858 -24.439 6.934 1.00 33.22 123 THR A O 1
ATOM 970 N N . ASP A 1 124 ? -42.489 -22.642 8.226 1.00 38.81 124 ASP A N 1
ATOM 971 C CA . ASP A 1 124 ? -42.499 -23.224 9.555 1.00 38.81 124 ASP A CA 1
ATOM 972 C C . ASP A 1 124 ? -43.929 -23.226 10.116 1.00 38.81 124 ASP A C 1
ATOM 974 O O . ASP A 1 124 ? -44.504 -22.189 10.428 1.00 38.81 124 ASP A O 1
ATOM 978 N N . ASN A 1 125 ? -44.519 -24.419 10.246 1.00 33.09 125 ASN A N 1
ATOM 979 C CA . ASN A 1 125 ? -45.766 -24.621 10.983 1.00 33.09 125 ASN A CA 1
ATOM 980 C C . ASN A 1 125 ? -45.445 -25.125 12.394 1.00 33.09 125 ASN A C 1
ATOM 982 O O . ASN A 1 125 ? -45.129 -26.300 12.589 1.00 33.09 125 ASN A O 1
ATOM 986 N N . ALA A 1 126 ? -45.572 -24.237 13.379 1.00 35.38 126 ALA A N 1
ATOM 987 C CA . ALA A 1 126 ? -45.678 -24.591 14.788 1.00 35.38 126 ALA A CA 1
ATOM 988 C C . ALA A 1 126 ? -47.117 -25.048 15.091 1.00 35.38 126 ALA A C 1
ATOM 990 O O . ALA A 1 126 ? -48.057 -24.255 15.054 1.00 35.38 126 ALA A O 1
ATOM 991 N N . GLY A 1 127 ? -47.287 -26.342 15.374 1.00 31.14 127 GLY A N 1
ATOM 992 C CA . GLY A 1 127 ? -48.544 -26.953 15.805 1.00 31.14 127 GLY A CA 1
ATOM 993 C C . GLY A 1 127 ? -48.444 -27.452 17.246 1.00 31.14 127 GLY A C 1
ATOM 994 O O . GLY A 1 127 ? -47.648 -28.330 17.555 1.00 31.14 127 GLY A O 1
ATOM 995 N N . ASN A 1 128 ? -49.261 -26.853 18.106 1.00 32.09 128 ASN A N 1
ATOM 996 C CA . ASN A 1 128 ? -49.438 -27.086 19.538 1.00 32.09 128 ASN A CA 1
ATOM 997 C C . ASN A 1 128 ? -49.942 -28.511 19.876 1.00 32.09 128 ASN A C 1
ATOM 999 O O . ASN A 1 128 ? -50.950 -28.938 19.315 1.00 32.09 128 ASN A O 1
ATOM 1003 N N . ALA A 1 129 ? -49.324 -29.196 20.848 1.00 31.06 129 ALA A N 1
ATOM 1004 C CA . ALA A 1 129 ? -49.950 -30.299 21.589 1.00 31.06 129 ALA A CA 1
ATOM 1005 C C . ALA A 1 129 ? -49.349 -30.458 23.003 1.00 31.06 129 ALA A C 1
ATOM 1007 O O . ALA A 1 129 ? -48.137 -30.555 23.181 1.00 31.06 129 ALA A O 1
ATOM 1008 N N . SER A 1 130 ? -50.237 -30.486 24.000 1.00 27.25 130 SER A N 1
ATOM 1009 C CA . SER A 1 130 ? -49.984 -30.690 25.437 1.00 27.25 130 SER A CA 1
ATOM 1010 C C . SER A 1 130 ? -49.909 -32.197 25.785 1.00 27.25 130 SER A C 1
ATOM 1012 O O . SER A 1 130 ? -50.532 -32.987 25.072 1.00 27.25 130 SER A O 1
ATOM 1014 N N . PRO A 1 131 ? -49.189 -32.645 26.842 1.00 37.25 131 PRO A N 1
ATOM 1015 C CA . PRO A 1 131 ? -48.922 -34.066 27.071 1.00 37.25 131 PRO A CA 1
ATOM 1016 C C . PRO A 1 131 ? -49.944 -34.748 27.998 1.00 37.25 131 PRO A C 1
ATOM 1018 O O . PRO A 1 131 ? -50.487 -34.148 28.923 1.00 37.25 131 PRO A O 1
ATOM 1021 N N . THR A 1 132 ? -50.139 -36.054 27.808 1.00 29.42 132 THR A N 1
ATOM 1022 C CA . THR A 1 132 ? -50.740 -36.968 28.798 1.00 29.42 132 THR A CA 1
ATOM 1023 C C . THR A 1 132 ? -49.800 -38.171 28.987 1.00 29.42 132 THR A C 1
ATOM 1025 O O . THR A 1 132 ? -49.224 -38.615 27.992 1.00 29.42 132 THR A O 1
ATOM 1028 N N . PRO A 1 133 ? -49.594 -38.708 30.208 1.00 38.97 133 PRO A N 1
ATOM 1029 C CA . PRO A 1 133 ? -48.616 -39.767 30.453 1.00 38.97 133 PRO A CA 1
ATOM 1030 C C . PRO A 1 133 ? -49.245 -41.170 30.457 1.00 38.97 133 PRO A C 1
ATOM 1032 O O . PRO A 1 133 ? -50.290 -41.392 31.065 1.00 38.97 133 PRO A O 1
ATOM 1035 N N . GLY A 1 134 ? -48.556 -42.137 29.845 1.00 29.09 134 GLY A N 1
ATOM 1036 C CA . GLY A 1 134 ? -48.904 -43.559 29.888 1.00 29.09 134 GLY A CA 1
ATOM 1037 C C . GLY A 1 134 ? -47.704 -44.440 29.528 1.00 29.09 134 GLY A C 1
ATOM 1038 O O . GLY A 1 134 ? -47.092 -44.266 28.482 1.00 29.09 134 GLY A O 1
ATOM 1039 N N . GLN A 1 135 ? -47.353 -45.334 30.451 1.00 28.06 135 GLN A N 1
ATOM 1040 C CA . GLN A 1 135 ? -46.178 -46.213 30.483 1.00 28.06 135 GLN A CA 1
ATOM 1041 C C . GLN A 1 135 ? -46.192 -47.335 29.427 1.00 28.06 135 GLN A C 1
ATOM 1043 O O . GLN A 1 135 ? -47.260 -47.786 29.023 1.00 28.06 135 GLN A O 1
ATOM 1048 N N . GLY A 1 136 ? -45.015 -47.899 29.116 1.00 28.92 136 GLY A N 1
ATOM 1049 C CA . GLY A 1 136 ? -44.919 -49.244 28.529 1.00 28.92 136 GLY A CA 1
ATOM 1050 C C . GLY A 1 136 ? -43.613 -49.542 27.791 1.00 28.92 136 GLY A C 1
ATOM 1051 O O . GLY A 1 136 ? -43.385 -49.047 26.699 1.00 28.92 136 GLY A O 1
ATOM 1052 N N . SER A 1 137 ? -42.772 -50.370 28.409 1.00 28.20 137 SER A N 1
ATOM 1053 C CA . SER A 1 137 ? -41.495 -50.914 27.923 1.00 28.20 137 SER A CA 1
ATOM 1054 C C . SER A 1 137 ? -41.641 -51.829 26.692 1.00 28.20 137 SER A C 1
ATOM 1056 O O . SER A 1 137 ? -42.588 -52.605 26.664 1.00 28.20 137 SER A O 1
ATOM 1058 N N . THR A 1 138 ? -40.699 -51.770 25.731 1.00 30.19 138 THR A N 1
ATOM 1059 C CA . THR A 1 138 ? -39.809 -52.884 25.291 1.00 30.19 138 THR A CA 1
ATOM 1060 C C . THR A 1 138 ? -39.089 -52.572 23.960 1.00 30.19 138 THR A C 1
ATOM 1062 O O . THR A 1 138 ? -39.724 -52.341 22.936 1.00 30.19 138 THR A O 1
ATOM 1065 N N . THR A 1 139 ? -37.755 -52.637 23.968 1.00 29.09 139 THR A N 1
ATOM 1066 C CA . THR A 1 139 ? -36.831 -52.884 22.825 1.00 29.09 139 THR A CA 1
ATOM 1067 C C . THR A 1 139 ? -37.059 -54.343 22.333 1.00 29.09 139 THR A C 1
ATOM 1069 O O . THR A 1 139 ? -37.398 -55.148 23.204 1.00 29.09 139 THR A O 1
ATOM 1072 N N . PRO A 1 140 ? -36.843 -54.773 21.053 1.00 43.12 140 PRO A N 1
ATOM 1073 C CA . PRO A 1 140 ? -35.571 -54.530 20.365 1.00 43.12 140 PRO A CA 1
ATOM 1074 C C . PRO A 1 140 ? -35.481 -54.572 18.812 1.00 43.12 140 PRO A C 1
ATOM 1076 O O . PRO A 1 140 ? -36.402 -54.931 18.089 1.00 43.12 140 PRO A O 1
ATOM 1079 N N . THR A 1 141 ? -34.259 -54.248 18.363 1.00 27.95 141 THR A N 1
ATOM 1080 C CA . THR A 1 141 ? -33.558 -54.694 17.139 1.00 27.95 141 THR A CA 1
ATOM 1081 C C . THR A 1 141 ? -34.000 -54.132 15.784 1.00 27.95 141 THR A C 1
ATOM 1083 O O . THR A 1 141 ? -34.887 -54.645 15.112 1.00 27.95 141 THR A O 1
ATOM 1086 N N . ALA A 1 142 ? -33.235 -53.142 15.315 1.00 30.56 142 ALA A N 1
ATOM 1087 C CA . ALA A 1 142 ? -33.163 -52.754 13.913 1.00 30.56 142 ALA A CA 1
ATOM 1088 C C . ALA A 1 142 ? -32.176 -53.663 13.157 1.00 30.56 142 ALA A C 1
ATOM 1090 O O . ALA A 1 142 ? -31.019 -53.810 13.543 1.00 30.56 142 ALA A O 1
ATOM 1091 N N . THR A 1 143 ? -32.615 -54.244 12.043 1.00 27.00 143 THR A N 1
ATOM 1092 C CA . THR A 1 143 ? -31.737 -54.772 10.990 1.00 27.00 143 THR A CA 1
ATOM 1093 C C . THR A 1 143 ? -32.292 -54.270 9.665 1.00 27.00 143 THR A C 1
ATOM 1095 O O . THR A 1 143 ? -33.307 -54.755 9.176 1.00 27.00 143 THR A O 1
ATOM 1098 N N . SER A 1 144 ? -31.657 -53.230 9.126 1.00 30.67 144 SER A N 1
ATOM 1099 C CA . SER A 1 144 ? -32.018 -52.627 7.845 1.00 30.67 144 SER A CA 1
ATOM 1100 C C . SER A 1 144 ? -31.277 -53.365 6.733 1.00 30.67 144 SER A C 1
ATOM 1102 O O . SER A 1 144 ? -30.060 -53.241 6.601 1.00 30.67 144 SER A O 1
ATOM 1104 N N . THR A 1 145 ? -32.001 -54.168 5.956 1.00 28.52 145 THR A N 1
ATOM 1105 C CA . THR A 1 145 ? -31.512 -54.739 4.697 1.00 28.52 145 THR A CA 1
ATOM 1106 C C . THR A 1 145 ? -31.975 -53.851 3.548 1.00 28.52 145 THR A C 1
ATOM 1108 O O . THR A 1 145 ? -33.161 -53.675 3.279 1.00 28.52 145 THR A O 1
ATOM 1111 N N . ARG A 1 146 ? -30.988 -53.235 2.899 1.00 32.28 146 ARG A N 1
ATOM 1112 C CA . ARG A 1 146 ? -31.122 -52.356 1.741 1.00 32.28 146 ARG A CA 1
ATOM 1113 C C . ARG A 1 146 ? -31.261 -53.223 0.488 1.00 32.28 146 ARG A C 1
ATOM 1115 O O . ARG A 1 146 ? -30.392 -54.051 0.235 1.00 32.28 146 ARG A O 1
ATOM 1122 N N . THR A 1 147 ? -32.287 -52.974 -0.323 1.00 30.09 147 THR A N 1
ATOM 1123 C CA . THR A 1 147 ? -32.353 -53.462 -1.713 1.00 30.09 147 THR A CA 1
ATOM 1124 C C . THR A 1 147 ? -32.690 -52.272 -2.619 1.00 30.09 147 THR A C 1
ATOM 1126 O O . THR A 1 147 ? -33.571 -51.492 -2.252 1.00 30.09 147 THR A O 1
ATOM 1129 N N . PRO A 1 148 ? -31.974 -52.055 -3.739 1.00 35.06 148 PRO A N 1
ATOM 1130 C CA . PRO A 1 148 ? -32.084 -50.832 -4.524 1.00 35.06 148 PRO A CA 1
ATOM 1131 C C . PRO A 1 148 ? -33.168 -50.940 -5.604 1.00 35.06 148 PRO A C 1
ATOM 1133 O O . PRO A 1 148 ? -33.295 -51.960 -6.277 1.00 35.06 148 PRO A O 1
ATOM 1136 N N . VAL A 1 149 ? -33.912 -49.852 -5.802 1.00 32.31 149 VAL A N 1
ATOM 1137 C CA . VAL A 1 149 ? -34.791 -49.642 -6.961 1.00 32.31 149 VAL A CA 1
ATOM 1138 C C . VAL A 1 149 ? -34.001 -48.849 -8.009 1.00 32.31 149 VAL A C 1
ATOM 1140 O O . VAL A 1 149 ? -33.449 -47.804 -7.656 1.00 32.31 149 VAL A O 1
ATOM 1143 N N . PRO A 1 150 ? -33.918 -49.287 -9.279 1.00 35.50 150 PRO A N 1
ATOM 1144 C CA . PRO A 1 150 ? -33.334 -48.483 -10.336 1.00 35.50 150 PRO A CA 1
ATOM 1145 C C . PRO A 1 150 ? -34.411 -47.558 -10.907 1.00 35.50 150 PRO A C 1
ATOM 1147 O O . PRO A 1 150 ? -35.523 -47.981 -11.219 1.00 35.50 150 PRO A O 1
ATOM 1150 N N . SER A 1 151 ? -34.093 -46.284 -11.079 1.00 32.44 151 SER A N 1
ATOM 1151 C CA . SER A 1 151 ? -34.850 -45.416 -11.976 1.00 32.44 151 SER A CA 1
ATOM 1152 C C . SER A 1 151 ? -33.880 -44.461 -12.638 1.00 32.44 151 SER A C 1
ATOM 1154 O O . SER A 1 151 ? -33.260 -43.611 -12.004 1.00 32.44 151 SER A O 1
ATOM 1156 N N . ALA A 1 152 ? -33.712 -44.703 -13.932 1.00 32.69 152 ALA A N 1
ATOM 1157 C CA . ALA A 1 152 ? -32.976 -43.872 -14.849 1.00 32.69 152 ALA A CA 1
ATOM 1158 C C . ALA A 1 152 ? -33.666 -42.509 -14.960 1.00 32.69 152 ALA A C 1
ATOM 1160 O O . ALA A 1 152 ? -34.868 -42.413 -15.198 1.00 32.69 152 ALA A O 1
ATOM 1161 N N . THR A 1 153 ? -32.887 -41.447 -14.826 1.00 31.48 153 THR A N 1
ATOM 1162 C CA . THR A 1 153 ? -33.209 -40.143 -15.393 1.00 31.48 153 THR A CA 1
ATOM 1163 C C . THR A 1 153 ? -31.907 -39.618 -15.969 1.00 31.48 153 THR A C 1
ATOM 1165 O O . THR A 1 153 ? -30.947 -39.353 -15.251 1.00 31.48 153 THR A O 1
ATOM 1168 N N . THR A 1 154 ? -31.844 -39.595 -17.294 1.00 31.67 154 THR A N 1
ATOM 1169 C CA . THR A 1 154 ? -30.724 -39.083 -18.075 1.00 31.67 154 THR A CA 1
ATOM 1170 C C . THR A 1 154 ? -30.708 -37.562 -17.987 1.00 31.67 154 THR A C 1
ATOM 1172 O O . THR A 1 154 ? -31.494 -36.892 -18.656 1.00 31.67 154 THR A O 1
ATOM 1175 N N . THR A 1 155 ? -29.807 -37.020 -17.175 1.00 30.17 155 THR A N 1
ATOM 1176 C CA . THR A 1 155 ? -29.388 -35.617 -17.261 1.00 30.17 155 THR A CA 1
ATOM 1177 C C . THR A 1 155 ? -28.378 -35.497 -18.406 1.00 30.17 155 THR A C 1
ATOM 1179 O O . THR A 1 155 ? -27.434 -36.290 -18.437 1.00 30.17 155 THR A O 1
ATOM 1182 N N . PRO A 1 156 ? -28.526 -34.556 -19.355 1.00 34.66 156 PRO A N 1
ATOM 1183 C CA . PRO A 1 156 ? -27.512 -34.354 -20.378 1.00 34.66 156 PRO A CA 1
ATOM 1184 C C . PRO A 1 156 ? -26.235 -33.831 -19.714 1.00 34.66 156 PRO A C 1
ATOM 1186 O O . PRO A 1 156 ? -26.224 -32.770 -19.090 1.00 34.66 156 PRO A O 1
ATOM 1189 N N . THR A 1 157 ? -25.155 -34.601 -19.832 1.00 32.03 157 THR A N 1
ATOM 1190 C CA . THR A 1 157 ? -23.800 -34.164 -19.506 1.00 32.03 157 THR A CA 1
ATOM 1191 C C . THR A 1 157 ? -23.438 -33.023 -20.448 1.00 32.03 157 THR A C 1
ATOM 1193 O O . THR A 1 157 ? -23.138 -33.250 -21.618 1.00 32.03 157 THR A O 1
ATOM 1196 N N . ALA A 1 158 ? -23.475 -31.788 -19.950 1.00 35.44 158 ALA A N 1
ATOM 1197 C CA . ALA A 1 158 ? -22.763 -30.696 -20.587 1.00 35.44 158 ALA A CA 1
ATOM 1198 C C . ALA A 1 158 ? -21.271 -31.025 -20.485 1.00 35.44 158 ALA A C 1
ATOM 1200 O O . ALA A 1 158 ? -20.682 -30.989 -19.404 1.00 35.44 158 ALA A O 1
ATOM 1201 N N . THR A 1 159 ? -20.673 -31.423 -21.603 1.00 34.94 159 THR A N 1
ATOM 1202 C CA . THR A 1 159 ? -19.224 -31.463 -21.747 1.00 34.94 159 THR A CA 1
ATOM 1203 C C . THR A 1 159 ? -18.743 -30.024 -21.616 1.00 34.94 159 THR A C 1
ATOM 1205 O O . THR A 1 159 ? -18.855 -29.241 -22.556 1.00 34.94 159 THR A O 1
ATOM 1208 N N . ALA A 1 160 ? -18.280 -29.646 -20.425 1.00 34.78 160 ALA A N 1
ATOM 1209 C CA . ALA A 1 160 ? -17.522 -28.422 -20.259 1.00 34.78 160 ALA A CA 1
ATOM 1210 C C . ALA A 1 160 ? -16.300 -28.539 -21.177 1.00 34.78 160 ALA A C 1
ATOM 1212 O O . ALA A 1 160 ? -15.458 -29.419 -20.977 1.00 34.78 160 ALA A O 1
ATOM 1213 N N . LEU A 1 161 ? -16.226 -27.697 -22.211 1.00 35.94 161 LEU A N 1
ATOM 1214 C CA . LEU A 1 161 ? -14.933 -27.421 -22.818 1.00 35.94 161 LEU A CA 1
ATOM 1215 C C . LEU A 1 161 ? -14.028 -26.903 -21.693 1.00 35.94 161 LEU A C 1
ATOM 1217 O O . LEU A 1 161 ? -14.491 -26.079 -20.899 1.00 35.94 161 LEU A O 1
ATOM 1221 N N . PRO A 1 162 ? -12.772 -27.364 -21.587 1.00 31.62 162 PRO A N 1
ATOM 1222 C CA . PRO A 1 162 ? -11.834 -26.706 -20.701 1.00 31.62 162 PRO A CA 1
ATOM 1223 C C . PRO A 1 162 ? -11.716 -25.256 -21.172 1.00 31.62 162 PRO A C 1
ATOM 1225 O O . PRO A 1 162 ? -11.242 -24.995 -22.278 1.00 31.62 162 PRO A O 1
ATOM 1228 N N . SER A 1 163 ? -12.176 -24.313 -20.349 1.00 32.75 163 SER A N 1
ATOM 1229 C CA . SER A 1 163 ? -11.740 -22.929 -20.480 1.00 32.75 163 SER A CA 1
ATOM 1230 C C . SER A 1 163 ? -10.213 -22.955 -20.463 1.00 32.75 163 SER A C 1
ATOM 1232 O O . SER A 1 163 ? -9.650 -23.591 -19.564 1.00 32.75 163 SER A O 1
ATOM 1234 N N . PRO A 1 164 ? -9.516 -22.323 -21.420 1.00 33.66 164 PRO A N 1
ATOM 1235 C CA . PRO A 1 164 ? -8.087 -22.149 -21.283 1.00 33.66 164 PRO A CA 1
ATOM 1236 C C . PRO A 1 164 ? -7.890 -21.244 -20.070 1.00 33.66 164 PRO A C 1
ATOM 1238 O O . PRO A 1 164 ? -8.084 -20.035 -20.140 1.00 33.66 164 PRO A O 1
ATOM 1241 N N . THR A 1 165 ? -7.550 -21.828 -18.924 1.00 32.84 165 THR A N 1
ATOM 1242 C CA . THR A 1 165 ? -6.877 -21.077 -17.874 1.00 32.84 165 THR A CA 1
ATOM 1243 C C . THR A 1 165 ? -5.666 -20.446 -18.557 1.00 32.84 165 THR A C 1
ATOM 1245 O O . THR A 1 165 ? -4.866 -21.210 -19.116 1.00 32.84 165 THR A O 1
ATOM 1248 N N . PRO A 1 166 ? -5.503 -19.109 -18.580 1.00 34.69 166 PRO A N 1
ATOM 1249 C CA . PRO A 1 166 ? -4.233 -18.523 -18.967 1.00 34.69 166 PRO A CA 1
ATOM 1250 C C . PRO A 1 166 ? -3.221 -19.026 -17.943 1.00 34.69 166 PRO A C 1
ATOM 1252 O O . PRO A 1 166 ? -3.112 -18.538 -16.821 1.00 34.69 166 PRO A O 1
ATOM 1255 N N . THR A 1 167 ? -2.554 -20.117 -18.293 1.00 38.88 167 THR A N 1
ATOM 1256 C CA . THR A 1 167 ? -1.547 -20.724 -17.447 1.00 38.88 167 THR A CA 1
ATOM 1257 C C . THR A 1 167 ? -0.351 -19.807 -17.594 1.00 38.88 167 THR A C 1
ATOM 1259 O O . THR A 1 167 ? 0.309 -19.821 -18.630 1.00 38.88 167 THR A O 1
ATOM 1262 N N . ARG A 1 168 ? -0.139 -18.944 -16.591 1.00 47.88 168 ARG A N 1
ATOM 1263 C CA . ARG A 1 168 ? 1.076 -18.139 -16.417 1.00 47.88 168 ARG A CA 1
ATOM 1264 C C . ARG A 1 168 ? 2.272 -19.020 -16.794 1.00 47.88 168 ARG A C 1
ATOM 1266 O O . ARG A 1 168 ? 2.464 -20.024 -16.104 1.00 47.88 168 ARG A O 1
ATOM 1273 N N . PRO A 1 169 ? 3.043 -18.725 -17.857 1.00 48.19 169 PRO A N 1
ATOM 1274 C CA . PRO A 1 169 ? 4.164 -19.576 -18.228 1.00 48.19 169 PRO A CA 1
ATOM 1275 C C . PRO A 1 169 ? 5.180 -19.573 -17.082 1.00 48.19 169 PRO A C 1
ATOM 1277 O O . PRO A 1 169 ? 5.939 -18.625 -16.902 1.00 48.19 169 PRO A O 1
ATOM 1280 N N . ALA A 1 170 ? 5.164 -20.618 -16.251 1.00 48.06 170 ALA A N 1
ATOM 1281 C CA . ALA A 1 170 ? 6.053 -20.752 -15.096 1.00 48.06 170 ALA A CA 1
ATOM 1282 C C . ALA A 1 170 ? 7.536 -20.811 -15.509 1.00 48.06 170 ALA A C 1
ATOM 1284 O O . ALA A 1 170 ? 8.420 -20.600 -14.687 1.00 48.06 170 ALA A O 1
ATOM 1285 N N . GLU A 1 171 ? 7.796 -21.062 -16.791 1.00 47.62 171 GLU A N 1
ATOM 1286 C CA . GLU A 1 171 ? 9.115 -21.251 -17.391 1.00 47.62 171 GLU A CA 1
ATOM 1287 C C . GLU A 1 171 ? 9.877 -19.934 -17.660 1.00 47.62 171 GLU A C 1
ATOM 1289 O O . GLU A 1 171 ? 11.052 -19.978 -18.008 1.00 47.62 171 GLU A O 1
ATOM 1294 N N . GLN A 1 172 ? 9.258 -18.759 -17.456 1.00 69.00 172 GLN A N 1
ATOM 1295 C CA . GLN A 1 172 ? 9.872 -17.451 -17.764 1.00 69.00 172 GLN A CA 1
ATOM 1296 C C . GLN A 1 172 ? 10.125 -16.550 -16.536 1.00 69.00 172 GLN A C 1
ATOM 1298 O O . GLN A 1 172 ? 10.618 -15.430 -16.681 1.00 69.00 172 GLN A O 1
ATOM 1303 N N . ILE A 1 173 ? 9.809 -17.017 -15.323 1.00 85.38 173 ILE A N 1
ATOM 1304 C CA . ILE A 1 173 ? 10.044 -16.251 -14.091 1.00 85.38 173 ILE A CA 1
ATOM 1305 C C . ILE A 1 173 ? 11.491 -16.457 -13.628 1.00 85.38 173 ILE A C 1
ATOM 1307 O O . ILE A 1 173 ? 11.887 -17.568 -13.281 1.00 85.38 173 ILE A O 1
ATOM 1311 N N . VAL A 1 174 ? 12.272 -15.379 -13.580 1.00 93.25 174 VAL A N 1
ATOM 1312 C CA . VAL A 1 174 ? 13.640 -15.372 -13.043 1.00 93.25 174 VAL A CA 1
ATOM 1313 C C . VAL A 1 174 ? 13.662 -14.781 -11.639 1.00 93.25 174 VAL A C 1
ATOM 1315 O O . VAL A 1 174 ? 12.914 -13.856 -11.332 1.00 93.25 174 VAL A O 1
ATOM 1318 N N . ARG A 1 175 ? 14.516 -15.317 -10.769 1.00 95.50 175 ARG A N 1
ATOM 1319 C CA . ARG A 1 175 ? 14.643 -14.871 -9.376 1.00 95.50 175 ARG A CA 1
ATOM 1320 C C . ARG A 1 175 ? 15.510 -13.623 -9.277 1.00 95.50 175 ARG A C 1
ATOM 1322 O O . ARG A 1 175 ? 16.538 -13.533 -9.943 1.00 95.50 175 ARG A O 1
ATOM 1329 N N . TRP A 1 176 ? 15.146 -12.699 -8.394 1.00 96.75 176 TRP A N 1
ATOM 1330 C CA . TRP A 1 176 ? 15.957 -11.522 -8.090 1.00 96.75 176 TRP A CA 1
ATOM 1331 C C . TRP A 1 176 ? 17.322 -11.924 -7.538 1.00 96.75 176 TRP A C 1
ATOM 1333 O O . TRP A 1 176 ? 18.331 -11.307 -7.881 1.00 96.75 176 TRP A O 1
ATOM 1343 N N . SER A 1 177 ? 17.352 -12.967 -6.707 1.00 96.62 177 SER A N 1
ATOM 1344 C CA . SER A 1 177 ? 18.567 -13.511 -6.101 1.00 96.62 177 SER A CA 1
ATOM 1345 C C . SER A 1 177 ? 19.534 -14.173 -7.092 1.00 96.62 177 SER A C 1
ATOM 1347 O O . SER A 1 177 ? 20.687 -14.399 -6.727 1.00 96.62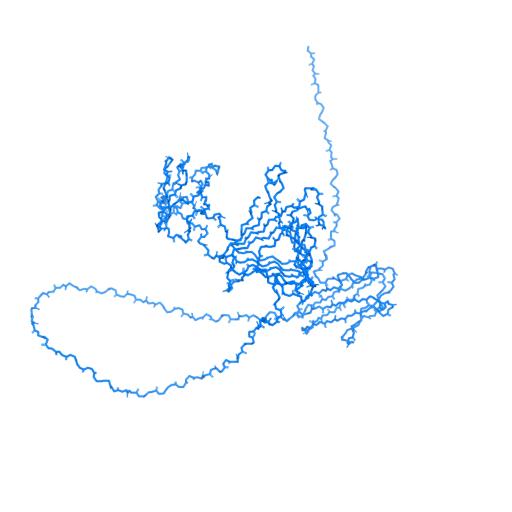 177 SER A O 1
ATOM 1349 N N . ASP A 1 178 ? 19.109 -14.462 -8.329 1.00 95.50 178 ASP A N 1
ATOM 1350 C CA . ASP A 1 178 ? 19.949 -15.097 -9.346 1.00 95.50 178 ASP A CA 1
ATOM 1351 C C . ASP A 1 178 ? 20.842 -14.060 -10.056 1.00 95.50 178 ASP A C 1
ATOM 1353 O O . ASP A 1 178 ? 20.337 -13.214 -10.803 1.00 95.50 178 ASP A O 1
ATOM 1357 N N . PRO A 1 179 ? 22.180 -14.119 -9.907 1.00 93.69 179 PRO A N 1
ATOM 1358 C CA . PRO A 1 179 ? 23.079 -13.201 -10.598 1.00 93.69 179 PRO A CA 1
ATOM 1359 C C .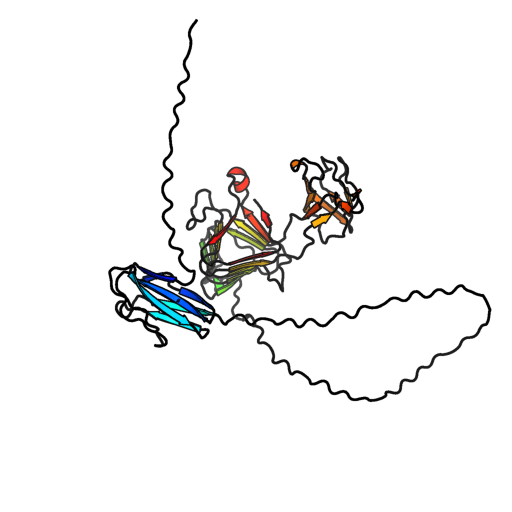 PRO A 1 179 ? 22.978 -13.282 -12.127 1.00 93.69 179 PRO A C 1
ATOM 1361 O O . PRO A 1 179 ? 23.205 -12.275 -12.802 1.00 93.69 179 PRO A O 1
ATOM 1364 N N . ALA A 1 180 ? 22.611 -14.436 -12.698 1.00 91.88 180 ALA A N 1
ATOM 1365 C CA . ALA A 1 180 ? 22.438 -14.591 -14.142 1.00 91.88 180 ALA A CA 1
ATOM 1366 C C . ALA A 1 180 ? 21.276 -13.741 -14.673 1.00 91.88 180 ALA A C 1
ATOM 1368 O O . ALA A 1 180 ? 21.353 -13.225 -15.790 1.00 91.88 180 ALA A O 1
ATOM 1369 N N . ALA A 1 181 ? 20.252 -13.493 -13.847 1.00 89.94 181 ALA A N 1
ATOM 1370 C CA . ALA A 1 181 ? 19.185 -12.560 -14.183 1.00 89.94 181 ALA A CA 1
ATOM 1371 C C . ALA A 1 181 ? 19.727 -11.135 -14.396 1.00 89.94 181 ALA A C 1
ATOM 1373 O O . ALA A 1 181 ? 19.111 -10.350 -15.110 1.00 89.94 181 ALA A O 1
ATOM 1374 N N . TRP A 1 182 ? 20.883 -10.791 -13.833 1.00 88.62 182 TRP A N 1
ATOM 1375 C CA . TRP A 1 182 ? 21.468 -9.449 -13.859 1.00 88.62 182 TRP A CA 1
ATOM 1376 C C . TRP A 1 182 ? 22.779 -9.369 -14.654 1.00 88.62 182 TRP A C 1
ATOM 1378 O O . TRP A 1 182 ? 23.558 -8.437 -14.481 1.00 88.62 182 TRP A O 1
ATOM 1388 N N . GLY A 1 183 ? 23.048 -10.346 -15.527 1.00 88.00 183 GLY A N 1
ATOM 1389 C CA . GLY A 1 183 ? 24.275 -10.367 -16.329 1.00 88.00 183 GLY A CA 1
ATOM 1390 C C . GLY A 1 183 ? 25.538 -10.743 -15.543 1.00 88.00 183 GLY A C 1
ATOM 1391 O O . GLY A 1 183 ? 26.643 -10.495 -16.018 1.00 88.00 183 GLY A O 1
ATOM 1392 N N . GLY A 1 184 ? 25.388 -11.352 -14.361 1.00 91.88 184 GLY A N 1
ATOM 1393 C CA . GLY A 1 184 ? 26.473 -11.962 -13.586 1.00 91.88 184 GLY A CA 1
ATOM 1394 C C . GLY A 1 184 ? 26.536 -11.551 -12.113 1.00 91.88 184 GLY A C 1
ATOM 1395 O O . GLY A 1 184 ? 27.138 -12.281 -11.328 1.00 91.88 184 GLY A O 1
ATOM 1396 N N . SER A 1 185 ? 25.896 -10.443 -11.723 1.00 92.81 185 SER A N 1
ATOM 1397 C CA . SER A 1 185 ? 25.915 -9.917 -10.349 1.00 92.81 185 SER A CA 1
ATOM 1398 C C . SER A 1 185 ? 24.585 -9.266 -9.986 1.00 92.81 185 SER A C 1
ATOM 1400 O O . SER A 1 185 ? 24.094 -8.426 -10.733 1.00 92.81 185 SER A O 1
ATOM 1402 N N . VAL A 1 186 ? 24.027 -9.609 -8.823 1.00 95.62 186 VAL A N 1
ATOM 1403 C CA . VAL A 1 186 ? 22.800 -8.981 -8.303 1.00 95.62 186 VAL A CA 1
ATOM 1404 C C . VAL A 1 186 ? 23.005 -7.485 -7.990 1.00 95.62 186 VAL A C 1
ATOM 1406 O O . VAL A 1 186 ? 24.138 -7.085 -7.700 1.00 95.62 186 VAL A O 1
ATOM 1409 N N . PRO A 1 187 ? 21.940 -6.656 -8.009 1.00 96.25 187 PRO A N 1
ATOM 1410 C CA . PRO A 1 187 ? 22.047 -5.228 -7.728 1.00 96.25 187 PRO A CA 1
ATOM 1411 C C . PRO A 1 187 ? 22.638 -4.904 -6.351 1.00 96.25 187 PRO A C 1
ATOM 1413 O O . PRO A 1 187 ? 22.369 -5.599 -5.369 1.00 96.25 187 PRO A O 1
ATOM 1416 N N . THR A 1 188 ? 23.408 -3.817 -6.269 1.00 94.50 188 THR A N 1
ATOM 1417 C CA . THR A 1 188 ? 24.070 -3.355 -5.036 1.00 94.50 188 THR A CA 1
ATOM 1418 C C . THR A 1 188 ? 23.444 -2.078 -4.465 1.00 94.50 188 THR A C 1
ATOM 1420 O O . THR A 1 188 ? 22.636 -1.417 -5.116 1.00 94.50 188 THR A O 1
ATOM 1423 N N . VAL A 1 189 ? 23.842 -1.699 -3.243 1.00 94.75 189 VAL A N 1
ATOM 1424 C CA . VAL A 1 189 ? 23.392 -0.459 -2.578 1.00 94.75 189 VAL A CA 1
ATOM 1425 C C . VAL A 1 189 ? 23.586 0.755 -3.492 1.00 94.75 189 VAL A C 1
ATOM 1427 O O . VAL A 1 189 ? 24.656 0.935 -4.070 1.00 94.75 189 VAL A O 1
ATOM 1430 N N . GLY A 1 190 ? 22.560 1.600 -3.595 1.00 92.31 190 GLY A N 1
ATOM 1431 C CA . GLY A 1 190 ? 22.594 2.852 -4.351 1.00 92.31 190 GLY A CA 1
ATOM 1432 C C . GLY A 1 190 ? 22.617 2.677 -5.869 1.00 92.31 190 GLY A C 1
ATOM 1433 O O . GLY A 1 190 ? 22.869 3.643 -6.581 1.00 92.31 190 GLY A O 1
ATOM 1434 N N . GLN A 1 191 ? 22.369 1.473 -6.386 1.00 95.12 191 GLN A N 1
ATOM 1435 C CA . GLN A 1 191 ? 22.290 1.242 -7.824 1.00 95.12 191 GLN A CA 1
ATOM 1436 C C . GLN A 1 191 ? 20.911 1.641 -8.373 1.00 95.12 191 GLN A C 1
ATOM 1438 O O . GLN A 1 191 ? 19.887 1.363 -7.746 1.00 95.12 191 GLN A O 1
ATOM 1443 N N . ALA A 1 192 ? 20.883 2.269 -9.551 1.00 94.88 192 ALA A N 1
ATOM 1444 C CA . ALA A 1 192 ? 19.672 2.422 -10.354 1.00 94.88 192 ALA A CA 1
ATOM 1445 C C . ALA A 1 192 ? 19.393 1.119 -11.116 1.00 94.88 192 ALA A C 1
ATOM 1447 O O . ALA A 1 192 ? 20.269 0.606 -11.820 1.00 94.88 192 ALA A O 1
ATOM 1448 N N . VAL A 1 193 ? 18.192 0.567 -10.956 1.00 97.50 193 VAL A N 1
ATOM 1449 C CA . VAL A 1 193 ? 17.826 -0.754 -11.478 1.00 97.50 193 VAL A CA 1
ATOM 1450 C C . VAL A 1 193 ? 16.659 -0.636 -12.451 1.00 97.50 193 VAL A C 1
ATOM 1452 O O . VAL A 1 193 ? 15.675 0.039 -12.164 1.00 97.50 193 VAL A O 1
ATOM 1455 N N . THR A 1 194 ? 16.744 -1.349 -13.574 1.00 96.62 194 THR A N 1
ATOM 1456 C CA . THR A 1 194 ? 15.640 -1.497 -14.531 1.00 96.62 194 THR A CA 1
ATOM 1457 C C . THR A 1 194 ? 15.326 -2.975 -14.726 1.00 96.62 194 THR A C 1
ATOM 1459 O O . THR A 1 194 ? 16.217 -3.772 -15.030 1.00 96.62 194 THR A O 1
ATOM 1462 N N . ILE A 1 195 ? 14.057 -3.351 -14.570 1.00 94.88 195 ILE A N 1
ATOM 1463 C CA . ILE A 1 195 ? 13.539 -4.648 -15.011 1.00 94.88 195 ILE A CA 1
ATOM 1464 C C . ILE A 1 195 ? 13.033 -4.452 -16.444 1.00 94.88 195 ILE A C 1
ATOM 1466 O O . ILE A 1 195 ? 12.004 -3.801 -16.612 1.00 94.88 195 ILE A O 1
ATOM 1470 N N . PRO A 1 196 ? 13.728 -4.977 -17.469 1.00 88.56 196 PRO A N 1
ATOM 1471 C CA . PRO A 1 196 ? 13.376 -4.724 -18.863 1.00 88.56 196 PRO A CA 1
ATOM 1472 C C . PRO A 1 196 ? 12.038 -5.363 -19.251 1.00 88.56 196 PRO A C 1
ATOM 1474 O O . PRO A 1 196 ? 11.625 -6.373 -18.673 1.00 88.56 196 PRO A O 1
ATOM 1477 N N . ALA A 1 197 ? 11.399 -4.799 -20.278 1.00 84.56 197 ALA A N 1
ATOM 1478 C CA . ALA A 1 197 ? 10.169 -5.327 -20.860 1.00 84.56 197 ALA A CA 1
ATOM 1479 C C . ALA A 1 197 ? 10.303 -6.814 -21.239 1.00 84.56 197 ALA A C 1
ATOM 1481 O O . ALA A 1 197 ? 11.363 -7.280 -21.661 1.00 84.56 197 ALA A O 1
ATOM 1482 N N . GLY A 1 198 ? 9.222 -7.577 -21.055 1.00 81.56 198 GLY A N 1
ATOM 1483 C CA . GLY A 1 198 ? 9.186 -9.024 -21.310 1.00 81.56 198 GLY A CA 1
ATOM 1484 C C . GLY A 1 198 ? 9.886 -9.897 -20.257 1.00 81.56 198 GLY A C 1
ATOM 1485 O O . GLY A 1 198 ? 9.837 -11.124 -20.359 1.00 81.56 198 GLY A O 1
ATOM 1486 N N . LYS A 1 199 ? 10.518 -9.304 -19.234 1.00 85.81 199 LYS A N 1
ATOM 1487 C CA . LYS A 1 199 ? 11.134 -10.041 -18.125 1.00 85.81 199 LYS A CA 1
ATOM 1488 C C . LYS A 1 199 ? 10.184 -10.152 -16.935 1.00 85.81 199 LYS A C 1
ATOM 1490 O O . LYS A 1 199 ? 9.680 -9.140 -16.457 1.00 85.81 199 LYS A O 1
ATOM 1495 N N . PHE A 1 200 ? 10.016 -11.365 -16.413 1.00 91.31 200 PHE A N 1
ATOM 1496 C CA . PHE A 1 200 ? 9.243 -11.640 -15.202 1.00 91.31 200 PHE A CA 1
ATOM 1497 C C . PHE A 1 200 ? 10.205 -11.895 -14.043 1.00 91.31 200 PHE A C 1
ATOM 1499 O O . PHE A 1 200 ? 10.862 -12.930 -13.991 1.00 91.31 200 PHE A O 1
ATOM 1506 N N . MET A 1 201 ? 10.328 -10.929 -13.141 1.00 96.19 201 MET A N 1
ATOM 1507 C CA . MET A 1 201 ? 11.223 -10.969 -11.992 1.00 96.19 201 MET A CA 1
ATOM 1508 C C . MET A 1 201 ? 10.451 -11.353 -10.729 1.00 96.19 201 MET A C 1
ATOM 1510 O O . MET A 1 201 ? 9.515 -10.656 -10.349 1.00 96.19 201 MET A O 1
ATOM 1514 N N . LEU A 1 202 ? 10.871 -12.419 -10.052 1.00 97.06 202 LEU A N 1
ATOM 1515 C CA . LEU A 1 202 ? 10.394 -12.785 -8.720 1.00 97.06 202 LEU A CA 1
ATOM 1516 C C . LEU A 1 202 ? 11.320 -12.180 -7.664 1.00 97.06 202 LEU A C 1
ATOM 1518 O O . LEU A 1 202 ? 12.486 -12.560 -7.578 1.00 97.06 202 LEU A O 1
ATOM 1522 N N . LEU A 1 203 ? 10.808 -11.264 -6.848 1.00 98.31 203 LEU A N 1
ATOM 1523 C CA . LEU A 1 203 ? 11.496 -10.763 -5.667 1.00 98.31 203 LEU A CA 1
ATOM 1524 C C . LEU A 1 203 ? 11.463 -11.847 -4.586 1.00 98.31 203 LEU A C 1
ATOM 1526 O O . LEU A 1 203 ? 10.463 -12.012 -3.899 1.00 98.31 203 LEU A O 1
ATOM 1530 N N . ASP A 1 204 ? 12.545 -12.608 -4.466 1.00 97.06 204 ASP A N 1
ATOM 1531 C CA . ASP A 1 204 ? 12.674 -13.748 -3.551 1.00 97.06 204 ASP A CA 1
ATOM 1532 C C . ASP A 1 204 ? 13.684 -13.500 -2.417 1.00 97.06 204 ASP A C 1
ATOM 1534 O O . ASP A 1 204 ? 14.033 -14.407 -1.663 1.00 97.06 204 ASP A O 1
ATOM 1538 N N . THR A 1 205 ? 14.161 -12.264 -2.287 1.00 97.44 205 THR A N 1
ATOM 1539 C CA . THR A 1 205 ? 15.060 -11.814 -1.223 1.00 97.44 205 THR A CA 1
ATOM 1540 C C . THR A 1 205 ? 14.893 -10.312 -0.998 1.00 97.44 205 THR A C 1
ATOM 1542 O O . THR A 1 205 ? 14.332 -9.623 -1.847 1.00 97.44 205 THR A O 1
ATOM 1545 N N . ASN A 1 206 ? 15.408 -9.799 0.120 1.00 98.00 206 ASN A N 1
ATOM 1546 C CA . ASN A 1 206 ? 15.442 -8.367 0.421 1.00 98.00 206 ASN A CA 1
ATOM 1547 C C . ASN A 1 206 ? 16.631 -7.718 -0.303 1.00 98.00 206 ASN A C 1
ATOM 1549 O O . ASN A 1 206 ? 17.771 -7.918 0.133 1.00 98.00 206 ASN A O 1
ATOM 1553 N N . PRO A 1 207 ? 16.426 -6.964 -1.399 1.00 97.19 207 PRO A N 1
ATOM 1554 C CA . PRO A 1 207 ? 17.517 -6.270 -2.061 1.00 97.19 207 PRO A CA 1
ATOM 1555 C C . PRO A 1 207 ? 18.136 -5.205 -1.148 1.00 97.19 207 PRO A C 1
ATOM 1557 O O . PRO A 1 207 ? 17.462 -4.660 -0.268 1.00 97.19 207 PRO A O 1
ATOM 1560 N N . PRO A 1 208 ? 19.413 -4.850 -1.372 1.00 96.25 208 PRO A N 1
ATOM 1561 C CA . PRO A 1 208 ? 19.970 -3.646 -0.773 1.00 96.25 208 PRO A CA 1
ATOM 1562 C C . PRO A 1 208 ? 19.181 -2.406 -1.221 1.00 96.25 208 PRO A C 1
ATOM 1564 O O . PRO A 1 208 ? 18.567 -2.408 -2.285 1.00 96.25 208 PRO A O 1
ATOM 1567 N N . ALA A 1 209 ? 19.241 -1.326 -0.436 1.00 96.00 209 ALA A N 1
ATOM 1568 C CA . ALA A 1 209 ? 18.563 -0.077 -0.778 1.00 96.00 209 ALA A CA 1
ATOM 1569 C C . ALA A 1 209 ? 19.045 0.459 -2.135 1.00 96.00 209 ALA A C 1
ATOM 1571 O O . ALA A 1 209 ? 20.232 0.742 -2.308 1.00 96.00 209 ALA A O 1
ATOM 1572 N N . LEU A 1 210 ? 18.125 0.589 -3.087 1.00 97.88 210 LEU A N 1
ATOM 1573 C CA . LEU A 1 210 ? 18.396 1.016 -4.456 1.00 97.88 210 LEU A CA 1
ATOM 1574 C C . LEU A 1 210 ? 18.346 2.541 -4.564 1.00 97.88 210 LEU A C 1
ATOM 1576 O O . LEU A 1 210 ? 17.632 3.210 -3.818 1.00 97.88 210 LEU A O 1
ATOM 1580 N N . GLN A 1 211 ? 19.060 3.107 -5.536 1.00 95.38 211 GLN A N 1
ATOM 1581 C CA . GLN A 1 211 ? 18.855 4.515 -5.885 1.00 95.38 211 GLN A CA 1
ATOM 1582 C C . GLN A 1 211 ? 17.473 4.707 -6.512 1.00 95.38 211 GLN A C 1
ATOM 1584 O O . GLN A 1 211 ? 16.763 5.650 -6.172 1.00 95.38 211 GLN A O 1
ATOM 1589 N N . SER A 1 212 ? 17.093 3.808 -7.416 1.00 97.19 212 SER A N 1
ATOM 1590 C CA . SER A 1 212 ? 15.800 3.821 -8.090 1.00 97.19 212 SER A CA 1
ATOM 1591 C C . SER A 1 212 ? 15.473 2.462 -8.693 1.00 97.19 212 SER A C 1
ATOM 1593 O O . SER A 1 212 ? 16.369 1.644 -8.924 1.00 97.19 212 SER A O 1
ATOM 1595 N N . LEU A 1 213 ? 14.189 2.241 -8.971 1.00 98.56 213 LEU A N 1
ATOM 1596 C CA . LEU A 1 213 ? 13.707 1.045 -9.649 1.00 98.56 213 LEU A CA 1
ATOM 1597 C C . LEU A 1 213 ? 12.700 1.403 -10.750 1.00 98.56 213 LEU A C 1
ATOM 1599 O O . LEU A 1 213 ? 11.607 1.883 -10.465 1.00 98.56 213 LEU A O 1
ATOM 1603 N N . ALA A 1 214 ? 13.049 1.132 -12.004 1.00 97.69 214 ALA A N 1
ATOM 1604 C CA . ALA A 1 214 ? 12.126 1.166 -13.135 1.00 97.69 214 ALA A CA 1
ATOM 1605 C C . ALA A 1 214 ? 11.672 -0.261 -13.482 1.00 97.69 214 ALA A C 1
ATOM 1607 O O . ALA A 1 214 ? 12.488 -1.181 -13.579 1.00 97.69 214 ALA A O 1
ATOM 1608 N N . ILE A 1 215 ? 10.370 -0.460 -13.658 1.00 98.31 215 ILE A N 1
ATOM 1609 C CA . ILE A 1 215 ? 9.756 -1.761 -13.929 1.00 98.31 215 ILE A CA 1
ATOM 1610 C C . ILE A 1 215 ? 9.056 -1.681 -15.284 1.00 98.31 215 ILE A C 1
ATOM 1612 O O . ILE A 1 215 ? 7.883 -1.325 -15.348 1.00 98.31 215 ILE A O 1
ATOM 1616 N N . ASP A 1 216 ? 9.773 -2.012 -16.359 1.00 92.81 216 ASP A N 1
ATOM 1617 C CA . ASP A 1 216 ? 9.224 -2.114 -17.722 1.00 92.81 216 ASP A CA 1
ATOM 1618 C C . ASP A 1 216 ? 8.670 -3.521 -18.002 1.00 92.81 216 ASP A C 1
ATOM 1620 O O . ASP A 1 216 ? 7.775 -3.708 -18.822 1.00 92.81 216 ASP A O 1
ATOM 1624 N N . GLY A 1 217 ? 9.219 -4.529 -17.319 1.00 92.69 217 GLY A N 1
ATOM 1625 C CA . GLY A 1 217 ? 8.729 -5.905 -17.308 1.00 92.69 217 GLY A CA 1
ATOM 1626 C C . GLY A 1 217 ? 7.696 -6.145 -16.211 1.00 92.69 217 GLY A C 1
ATOM 1627 O O . GLY A 1 217 ? 6.769 -5.371 -16.009 1.00 92.69 217 GLY A O 1
ATOM 1628 N N . THR A 1 218 ? 7.836 -7.243 -15.479 1.00 95.75 218 THR A N 1
ATOM 1629 C CA . THR A 1 218 ? 6.975 -7.575 -14.340 1.00 95.75 218 THR A CA 1
ATOM 1630 C C . THR A 1 218 ? 7.822 -7.858 -13.109 1.00 95.75 218 THR A C 1
ATOM 1632 O O . THR A 1 218 ? 8.767 -8.638 -13.187 1.00 95.75 218 THR A O 1
ATOM 1635 N N . LEU A 1 219 ? 7.478 -7.252 -11.975 1.00 98.44 219 LEU A N 1
ATOM 1636 C CA . LEU A 1 219 ? 8.008 -7.588 -10.658 1.00 98.44 219 LEU A CA 1
ATOM 1637 C C . LEU A 1 219 ? 6.910 -8.249 -9.828 1.00 98.44 219 LEU A C 1
ATOM 1639 O O . LEU A 1 219 ? 5.839 -7.676 -9.655 1.00 98.44 219 LEU A O 1
ATOM 1643 N N . ILE A 1 220 ? 7.194 -9.434 -9.303 1.00 97.62 220 ILE A N 1
ATOM 1644 C CA . ILE A 1 220 ? 6.280 -10.235 -8.487 1.00 97.62 220 ILE A CA 1
ATOM 1645 C C . ILE A 1 220 ? 6.940 -10.442 -7.132 1.00 97.62 220 ILE A C 1
ATOM 1647 O O . ILE A 1 220 ? 8.081 -10.894 -7.082 1.00 97.62 220 ILE A O 1
ATOM 1651 N N . PHE A 1 221 ? 6.254 -10.135 -6.037 1.00 98.44 221 PHE A N 1
ATOM 1652 C CA . PHE A 1 221 ? 6.759 -10.455 -4.702 1.00 98.44 221 PHE A CA 1
ATOM 1653 C C . PHE A 1 221 ? 6.504 -11.932 -4.393 1.00 98.44 221 PHE A C 1
ATOM 1655 O O . PHE A 1 221 ? 5.365 -12.395 -4.480 1.00 98.44 221 PHE A O 1
ATOM 1662 N N . ASP A 1 222 ? 7.552 -12.673 -4.027 1.00 96.19 222 ASP A N 1
ATOM 1663 C CA . ASP A 1 222 ? 7.378 -14.017 -3.474 1.00 96.19 222 ASP A CA 1
ATOM 1664 C C . ASP A 1 222 ? 6.686 -13.923 -2.111 1.00 96.19 222 ASP A C 1
ATOM 1666 O O . ASP A 1 222 ? 6.942 -12.991 -1.354 1.00 96.19 222 ASP A O 1
ATOM 1670 N N . ASN A 1 223 ? 5.803 -14.864 -1.776 1.00 93.88 223 ASN A N 1
ATOM 1671 C CA . ASN A 1 223 ? 4.976 -14.755 -0.571 1.00 93.88 223 ASN A CA 1
ATOM 1672 C C . ASN A 1 223 ? 5.772 -15.128 0.694 1.00 93.88 223 ASN A C 1
ATOM 1674 O O . ASN A 1 223 ? 5.607 -16.213 1.252 1.00 93.88 223 ASN A O 1
ATOM 1678 N N . GLN A 1 224 ? 6.622 -14.206 1.143 1.00 96.44 224 GLN A N 1
ATOM 1679 C CA . GLN A 1 224 ? 7.440 -14.261 2.359 1.00 96.44 224 GLN A CA 1
ATOM 1680 C C . GLN A 1 224 ? 7.650 -12.845 2.924 1.00 96.44 224 GLN A C 1
ATOM 1682 O O . GLN A 1 224 ? 7.168 -11.868 2.354 1.00 96.44 224 GLN A O 1
ATOM 1687 N N . ASP A 1 225 ? 8.345 -12.696 4.049 1.00 97.50 225 ASP A N 1
ATOM 1688 C CA . ASP A 1 225 ? 8.635 -11.359 4.575 1.00 97.50 225 ASP A CA 1
ATOM 1689 C C . ASP A 1 225 ? 9.669 -10.644 3.691 1.00 97.50 225 ASP A C 1
ATOM 1691 O O . ASP A 1 225 ? 10.848 -11.010 3.675 1.00 97.50 225 ASP A O 1
ATOM 1695 N N . LEU A 1 226 ? 9.222 -9.620 2.959 1.00 98.56 226 LEU A N 1
ATOM 1696 C CA . LEU A 1 226 ? 10.013 -8.884 1.980 1.00 98.56 226 LEU A CA 1
ATOM 1697 C C . LEU A 1 226 ? 10.050 -7.381 2.253 1.00 98.56 226 LEU A C 1
ATOM 1699 O O . LEU A 1 226 ? 9.047 -6.750 2.583 1.00 98.56 226 LEU A O 1
ATOM 1703 N N . ASN A 1 227 ? 11.228 -6.798 2.054 1.00 98.00 227 ASN A N 1
ATOM 1704 C CA . ASN A 1 227 ? 11.488 -5.370 2.139 1.00 98.00 227 ASN A CA 1
ATOM 1705 C C . ASN A 1 227 ? 12.130 -4.902 0.835 1.00 98.00 227 ASN A C 1
ATOM 1707 O O . ASN A 1 227 ? 13.147 -5.453 0.414 1.00 98.00 227 ASN A O 1
ATOM 1711 N N . LEU A 1 228 ? 11.567 -3.862 0.232 1.00 98.44 228 LEU A N 1
ATOM 1712 C CA . LEU A 1 228 ? 12.101 -3.204 -0.952 1.00 98.44 228 LEU A CA 1
ATOM 1713 C C . LEU A 1 228 ? 12.299 -1.721 -0.650 1.00 98.44 228 LEU A C 1
ATOM 1715 O O . LEU A 1 228 ? 11.335 -0.984 -0.459 1.00 98.44 228 LEU A O 1
ATOM 1719 N N . THR A 1 229 ? 13.552 -1.278 -0.639 1.00 98.31 229 THR A N 1
ATOM 1720 C CA . THR A 1 229 ? 13.892 0.132 -0.432 1.00 98.31 229 THR A CA 1
ATOM 1721 C C . THR A 1 229 ? 14.439 0.727 -1.720 1.00 98.31 229 THR A C 1
ATOM 1723 O O . THR A 1 229 ? 15.386 0.185 -2.293 1.00 98.31 229 THR A O 1
ATOM 1726 N N . ALA A 1 230 ? 13.874 1.847 -2.162 1.00 98.12 230 ALA A N 1
ATOM 1727 C CA . ALA A 1 230 ? 14.343 2.582 -3.333 1.00 98.12 230 ALA A CA 1
ATOM 1728 C C . ALA A 1 230 ? 14.083 4.083 -3.176 1.00 98.12 230 ALA A C 1
ATOM 1730 O O . ALA A 1 230 ? 13.134 4.478 -2.505 1.00 98.12 230 ALA A O 1
ATOM 1731 N N . GLY A 1 231 ? 14.870 4.930 -3.842 1.00 96.31 231 GLY A N 1
ATOM 1732 C CA . GLY A 1 231 ? 14.610 6.372 -3.826 1.00 96.31 231 GLY A CA 1
ATOM 1733 C C . GLY A 1 231 ? 13.248 6.733 -4.436 1.00 96.31 231 GLY A C 1
ATOM 1734 O O . GLY A 1 231 ? 12.511 7.568 -3.912 1.00 96.31 231 GLY A O 1
ATOM 1735 N N . TRP A 1 232 ? 12.915 6.054 -5.531 1.00 97.12 232 TRP A N 1
ATOM 1736 C CA . TRP A 1 232 ? 11.625 6.078 -6.213 1.00 97.12 232 TRP A CA 1
ATOM 1737 C C . TRP A 1 232 ? 11.445 4.778 -7.002 1.00 97.12 232 TRP A C 1
ATOM 1739 O O . TRP A 1 232 ? 12.425 4.099 -7.337 1.00 97.12 232 TRP A O 1
ATOM 1749 N N . ILE A 1 233 ? 10.196 4.446 -7.318 1.00 98.69 233 ILE A N 1
ATOM 1750 C CA . ILE A 1 233 ? 9.833 3.290 -8.138 1.00 98.69 233 ILE A CA 1
ATOM 1751 C C . ILE A 1 233 ? 8.871 3.745 -9.233 1.00 98.69 233 ILE A C 1
ATOM 1753 O O . ILE A 1 233 ? 7.871 4.386 -8.931 1.00 98.69 233 ILE A O 1
ATOM 1757 N N . ILE A 1 234 ? 9.149 3.394 -10.488 1.00 98.19 234 ILE A N 1
ATOM 1758 C CA . ILE A 1 234 ? 8.272 3.672 -11.630 1.00 98.19 234 ILE A CA 1
ATOM 1759 C C . ILE A 1 234 ? 7.874 2.371 -12.303 1.00 98.19 234 ILE A C 1
ATOM 1761 O O . ILE A 1 234 ? 8.726 1.556 -12.652 1.00 98.19 234 ILE A O 1
ATOM 1765 N N . VAL A 1 235 ? 6.577 2.206 -12.522 1.00 98.38 235 VAL A N 1
ATOM 1766 C CA . VAL A 1 235 ? 5.981 1.027 -13.138 1.00 98.38 235 VAL A CA 1
ATOM 1767 C C . VAL A 1 235 ? 5.435 1.396 -14.514 1.00 98.38 235 VAL A C 1
ATOM 1769 O O . VAL A 1 235 ? 4.440 2.110 -14.630 1.00 98.38 235 VAL A O 1
ATOM 1772 N N . HIS A 1 236 ? 6.100 0.895 -15.554 1.00 93.81 236 HIS A N 1
ATOM 1773 C CA . HIS A 1 236 ? 5.636 0.929 -16.944 1.00 93.81 236 HIS A CA 1
ATOM 1774 C C . HIS A 1 236 ? 5.019 -0.410 -17.376 1.00 93.81 236 HIS A C 1
ATOM 1776 O O . HIS A 1 236 ? 4.136 -0.431 -18.229 1.00 93.81 236 HIS A O 1
ATOM 1782 N N . GLY A 1 237 ? 5.482 -1.513 -16.781 1.00 95.31 237 GLY A N 1
ATOM 1783 C CA . GLY A 1 237 ? 4.936 -2.858 -16.918 1.00 95.31 237 GLY A CA 1
ATOM 1784 C C . GLY A 1 237 ? 4.055 -3.218 -15.721 1.00 95.31 237 GLY A C 1
ATOM 1785 O O . GLY A 1 237 ? 3.062 -2.543 -15.483 1.00 95.31 237 GLY A O 1
ATOM 1786 N N . LYS A 1 238 ? 4.383 -4.256 -14.944 1.00 97.50 238 LYS A N 1
ATOM 1787 C CA . LYS A 1 238 ? 3.541 -4.703 -13.819 1.00 97.50 238 LYS A CA 1
ATOM 1788 C C . LYS A 1 238 ? 4.304 -4.843 -12.502 1.00 97.50 238 LYS A C 1
ATOM 1790 O O . LYS A 1 238 ? 5.373 -5.445 -12.466 1.00 97.50 238 LYS A O 1
ATOM 1795 N N . LEU A 1 239 ? 3.726 -4.353 -11.410 1.00 98.62 239 LEU A N 1
ATOM 1796 C CA . LEU A 1 239 ? 4.118 -4.688 -10.039 1.00 98.62 239 LEU A CA 1
ATOM 1797 C C . LEU A 1 239 ? 2.987 -5.485 -9.384 1.00 98.62 239 LEU A C 1
ATOM 1799 O O . LEU A 1 239 ? 1.861 -5.002 -9.315 1.00 98.62 239 LEU A O 1
ATOM 1803 N N . GLU A 1 240 ? 3.290 -6.689 -8.904 1.00 98.12 240 GLU A N 1
ATOM 1804 C CA . GLU A 1 240 ? 2.326 -7.603 -8.291 1.00 98.12 240 GLU A CA 1
ATOM 1805 C C . GLU A 1 240 ? 2.764 -8.006 -6.875 1.00 98.12 240 GLU A C 1
ATOM 1807 O O . GLU A 1 240 ? 3.817 -8.618 -6.682 1.00 98.12 240 GLU A O 1
ATOM 1812 N N . ILE A 1 241 ? 1.929 -7.686 -5.883 1.00 98.31 241 ILE A N 1
ATOM 1813 C CA . ILE A 1 241 ? 2.068 -8.134 -4.490 1.00 98.31 241 ILE A CA 1
ATOM 1814 C C . ILE A 1 241 ? 0.765 -8.818 -4.088 1.00 98.31 241 ILE A C 1
ATOM 1816 O O . ILE A 1 241 ? -0.171 -8.183 -3.608 1.00 98.31 241 ILE A O 1
ATOM 1820 N N . GLY A 1 242 ? 0.689 -10.124 -4.329 1.00 95.38 242 GLY A N 1
ATOM 1821 C CA . GLY A 1 242 ? -0.557 -10.870 -4.182 1.00 95.38 242 GLY A CA 1
ATOM 1822 C C . GLY A 1 242 ? -1.566 -10.602 -5.304 1.00 95.38 242 GLY A C 1
ATOM 1823 O O . GLY A 1 242 ? -1.437 -9.696 -6.132 1.00 95.38 242 GLY A O 1
ATOM 1824 N N . THR A 1 243 ? -2.586 -11.449 -5.341 1.00 92.06 243 THR A N 1
ATOM 1825 C CA . THR A 1 243 ? -3.685 -11.419 -6.314 1.00 92.06 243 THR A CA 1
ATOM 1826 C C . THR A 1 243 ? -5.012 -11.670 -5.591 1.00 92.06 243 THR A C 1
ATOM 1828 O O . THR A 1 243 ? -4.985 -12.183 -4.472 1.00 92.06 243 THR A O 1
ATOM 1831 N N . PRO A 1 244 ? -6.175 -11.373 -6.199 1.00 89.38 244 PRO A N 1
ATOM 1832 C CA . PRO A 1 244 ? -7.470 -11.692 -5.590 1.00 89.38 244 PRO A CA 1
ATOM 1833 C C . PRO A 1 244 ? -7.628 -13.175 -5.214 1.00 89.38 244 PRO A C 1
ATOM 1835 O O . PRO A 1 244 ? -8.159 -13.485 -4.151 1.00 89.38 244 PRO A O 1
ATOM 1838 N N . ASP A 1 245 ? -7.114 -14.087 -6.046 1.00 89.94 245 ASP A N 1
ATOM 1839 C CA . ASP A 1 245 ? -7.184 -15.537 -5.803 1.00 89.94 245 ASP A CA 1
ATOM 1840 C C . ASP A 1 245 ? -6.102 -16.031 -4.828 1.00 89.94 245 ASP A C 1
ATOM 1842 O O . ASP A 1 245 ? -6.276 -17.036 -4.131 1.00 89.94 245 ASP A O 1
ATOM 1846 N N . HIS A 1 246 ? -4.970 -15.326 -4.768 1.00 90.88 246 HIS A N 1
ATOM 1847 C CA . HIS A 1 246 ? -3.834 -15.624 -3.895 1.00 90.88 246 HIS A CA 1
ATOM 1848 C C . HIS A 1 246 ? -3.342 -14.347 -3.200 1.00 90.88 246 HIS A C 1
ATOM 1850 O O . HIS A 1 246 ? -2.341 -13.763 -3.637 1.00 90.88 246 HIS A O 1
ATOM 1856 N N . PRO A 1 247 ? -4.039 -13.895 -2.141 1.00 95.50 247 PRO A N 1
ATOM 1857 C CA . PRO A 1 247 ? -3.630 -12.720 -1.388 1.00 95.50 247 PRO A CA 1
ATOM 1858 C C . PRO A 1 247 ? -2.249 -12.902 -0.757 1.00 95.50 247 PRO A C 1
ATOM 1860 O O . PRO A 1 247 ? -1.869 -14.006 -0.360 1.00 95.50 247 PRO A O 1
ATOM 1863 N N . TYR A 1 248 ? -1.501 -11.811 -0.635 1.00 97.12 248 TYR A N 1
ATOM 1864 C CA . TYR A 1 248 ? -0.222 -11.802 0.058 1.00 97.12 248 TYR A CA 1
ATOM 1865 C C . TYR A 1 248 ? -0.470 -11.966 1.558 1.00 97.12 248 TYR A C 1
ATOM 1867 O O . TYR A 1 248 ? -1.209 -11.180 2.147 1.00 97.12 248 TYR A O 1
ATOM 1875 N N . THR A 1 249 ? 0.122 -12.980 2.190 1.00 94.75 249 THR A N 1
ATOM 1876 C CA . THR A 1 249 ? -0.139 -13.310 3.608 1.00 94.75 249 THR A CA 1
ATOM 1877 C C . THR A 1 249 ? 1.020 -12.960 4.533 1.00 94.75 249 THR A C 1
ATOM 1879 O O . THR A 1 249 ? 0.851 -12.945 5.749 1.00 94.75 249 THR A O 1
ATOM 1882 N N . ASN A 1 250 ? 2.199 -12.702 3.968 1.00 95.69 250 ASN A N 1
ATOM 1883 C CA . ASN A 1 250 ? 3.394 -12.311 4.713 1.00 95.69 250 ASN A CA 1
ATOM 1884 C C . ASN A 1 250 ? 3.556 -10.787 4.717 1.00 95.69 250 ASN A C 1
ATOM 1886 O O . ASN A 1 250 ? 2.696 -10.063 4.209 1.00 95.69 250 ASN A O 1
ATOM 1890 N N . LYS A 1 251 ? 4.633 -10.272 5.306 1.00 95.81 251 LYS A N 1
ATOM 1891 C CA . LYS A 1 251 ? 4.882 -8.833 5.360 1.00 95.81 251 LYS A CA 1
ATOM 1892 C C . LYS A 1 251 ? 5.593 -8.351 4.096 1.00 95.81 251 LYS A C 1
ATOM 1894 O O . LYS A 1 251 ? 6.660 -8.849 3.769 1.00 95.81 251 LYS A O 1
ATOM 1899 N N . ALA A 1 252 ? 5.037 -7.363 3.407 1.00 98.06 252 ALA A N 1
ATOM 1900 C CA . ALA A 1 252 ? 5.706 -6.654 2.319 1.00 98.06 252 ALA A CA 1
ATOM 1901 C C . ALA A 1 252 ? 5.843 -5.181 2.705 1.00 98.06 252 ALA A C 1
ATOM 1903 O O . ALA A 1 252 ? 4.839 -4.513 2.935 1.00 98.06 252 ALA A O 1
ATOM 1904 N N . ILE A 1 253 ? 7.070 -4.670 2.784 1.00 97.75 253 ILE A N 1
ATOM 1905 C CA . ILE A 1 253 ? 7.331 -3.253 3.059 1.00 97.75 253 ILE A CA 1
ATOM 1906 C C . ILE A 1 253 ? 8.057 -2.641 1.868 1.00 97.75 253 ILE A C 1
ATOM 1908 O O . ILE A 1 253 ? 9.163 -3.058 1.525 1.00 97.75 253 ILE A O 1
ATOM 1912 N N . ILE A 1 254 ? 7.467 -1.609 1.274 1.00 98.38 254 ILE A N 1
ATOM 1913 C CA . ILE A 1 254 ? 8.132 -0.730 0.316 1.00 98.38 254 ILE A CA 1
ATOM 1914 C C . ILE A 1 254 ? 8.499 0.564 1.037 1.00 98.38 254 ILE A C 1
ATOM 1916 O O . ILE A 1 254 ? 7.625 1.265 1.537 1.00 98.38 254 ILE A O 1
ATOM 1920 N N . THR A 1 255 ? 9.791 0.886 1.090 1.00 97.38 255 THR A N 1
ATOM 1921 C CA . THR A 1 255 ? 10.289 2.144 1.664 1.00 97.38 255 THR A CA 1
ATOM 1922 C C . THR A 1 255 ? 10.838 3.047 0.564 1.00 97.38 255 THR A C 1
ATOM 1924 O O . THR A 1 255 ? 11.759 2.665 -0.160 1.00 97.38 255 THR A O 1
ATOM 1927 N N . LEU A 1 256 ? 10.291 4.256 0.463 1.00 97.00 256 LEU A N 1
ATOM 1928 C CA . LEU A 1 256 ? 10.679 5.274 -0.505 1.00 97.00 256 LEU A CA 1
ATOM 1929 C C . LEU A 1 256 ? 11.568 6.317 0.179 1.00 97.00 256 LEU A C 1
ATOM 1931 O O . LEU A 1 256 ? 11.094 7.131 0.966 1.00 97.00 256 LEU A O 1
ATOM 1935 N N . ASN A 1 257 ? 12.873 6.278 -0.097 1.00 93.69 257 ASN A N 1
ATOM 1936 C CA . ASN A 1 257 ? 13.889 7.053 0.633 1.00 93.69 257 ASN A CA 1
ATOM 1937 C C . ASN A 1 257 ? 14.627 8.085 -0.238 1.00 93.69 257 ASN A C 1
ATOM 1939 O O . ASN A 1 257 ? 15.768 8.458 0.040 1.00 93.69 257 ASN A O 1
ATOM 1943 N N . GLY A 1 258 ? 13.997 8.528 -1.328 1.00 91.81 258 GLY A N 1
ATOM 1944 C CA . GLY A 1 258 ? 14.566 9.539 -2.213 1.00 91.81 258 GLY A CA 1
ATOM 1945 C C . GLY A 1 258 ? 14.771 10.869 -1.478 1.00 91.81 258 GLY A C 1
ATOM 1946 O O . GLY A 1 258 ? 13.995 11.195 -0.574 1.00 91.81 258 GLY A O 1
ATOM 1947 N N . PRO A 1 259 ? 15.798 11.659 -1.835 1.00 88.88 259 PRO A N 1
ATOM 1948 C CA . PRO A 1 259 ? 16.000 12.970 -1.235 1.00 88.88 259 PRO A CA 1
ATOM 1949 C C . PRO A 1 259 ? 14.853 13.921 -1.598 1.00 88.88 259 PRO A C 1
ATOM 1951 O O . PRO A 1 259 ? 14.291 13.852 -2.692 1.00 88.88 259 PRO A O 1
ATOM 1954 N N . ALA A 1 260 ? 14.543 14.837 -0.681 1.00 86.81 260 ALA A N 1
ATOM 1955 C CA . ALA A 1 260 ? 13.539 15.875 -0.881 1.00 86.81 260 ALA A CA 1
ATOM 1956 C C . ALA A 1 260 ? 13.858 16.776 -2.091 1.00 86.81 260 ALA A C 1
ATOM 1958 O O . ALA A 1 260 ? 15.020 17.070 -2.380 1.00 86.81 260 ALA A O 1
ATOM 1959 N N . GLY A 1 261 ? 12.815 17.260 -2.769 1.00 84.69 261 GLY A N 1
ATOM 1960 C CA . GLY A 1 261 ? 12.927 18.219 -3.874 1.00 84.69 261 GLY A CA 1
ATOM 1961 C C . GLY A 1 261 ? 13.313 17.618 -5.230 1.00 84.69 261 GLY A C 1
ATOM 1962 O O . GLY A 1 261 ? 13.479 18.364 -6.192 1.00 84.69 261 GLY A O 1
ATOM 1963 N N . GLN A 1 262 ? 13.437 16.292 -5.338 1.00 87.25 262 GLN A N 1
ATOM 1964 C CA . GLN A 1 262 ? 13.459 15.613 -6.632 1.00 87.25 262 GLN A CA 1
ATOM 1965 C C . GLN A 1 262 ? 12.110 15.738 -7.335 1.00 87.25 262 GLN A C 1
ATOM 1967 O O . GLN A 1 262 ? 11.059 15.634 -6.700 1.00 87.25 262 GLN A O 1
ATOM 1972 N N . ASP A 1 263 ? 12.163 15.876 -8.654 1.00 87.38 263 ASP A N 1
ATOM 1973 C CA . ASP A 1 263 ? 11.001 15.763 -9.520 1.00 87.38 263 ASP A CA 1
ATOM 1974 C C . ASP A 1 263 ? 11.161 14.555 -10.446 1.00 87.38 263 ASP A C 1
ATOM 1976 O O . ASP A 1 263 ? 11.960 14.565 -11.386 1.00 87.38 263 ASP A O 1
ATOM 1980 N N . ILE A 1 264 ? 10.426 13.484 -10.145 1.00 90.00 264 ILE A N 1
ATOM 1981 C CA . ILE A 1 264 ? 10.445 12.259 -10.938 1.00 90.00 264 ILE A CA 1
ATOM 1982 C C . ILE A 1 264 ? 9.318 12.343 -11.964 1.00 90.00 264 ILE A C 1
ATOM 1984 O O . ILE A 1 264 ? 8.189 11.938 -11.706 1.00 90.00 264 ILE A O 1
ATOM 1988 N N . MET A 1 265 ? 9.637 12.904 -13.134 1.00 86.94 265 MET A N 1
ATOM 1989 C CA . MET A 1 265 ? 8.707 13.051 -14.266 1.00 86.94 265 MET A CA 1
ATOM 1990 C C . MET A 1 265 ? 7.412 13.806 -13.908 1.00 86.94 265 MET A C 1
ATOM 1992 O O . MET A 1 265 ? 6.323 13.421 -14.331 1.00 86.94 265 MET A O 1
ATOM 1996 N N . GLY A 1 266 ? 7.513 14.872 -13.113 1.00 87.88 266 GLY A N 1
ATOM 1997 C CA . GLY A 1 266 ? 6.371 15.663 -12.651 1.00 87.88 266 GLY A CA 1
ATOM 1998 C C . GLY A 1 266 ? 5.672 15.102 -11.410 1.00 87.88 266 GLY A C 1
ATOM 1999 O O . GLY A 1 266 ? 4.707 15.702 -10.943 1.00 87.88 266 GLY A O 1
ATOM 2000 N N . MET A 1 267 ? 6.121 13.962 -10.872 1.00 87.94 267 MET A N 1
ATOM 2001 C CA . MET A 1 267 ? 5.456 13.276 -9.755 1.00 87.94 267 MET A CA 1
ATOM 2002 C C . MET A 1 267 ? 6.081 13.568 -8.387 1.00 87.94 267 MET A C 1
ATOM 2004 O O . MET A 1 267 ? 5.586 13.072 -7.375 1.00 87.94 267 MET A O 1
ATOM 2008 N N . GLY A 1 268 ? 7.146 14.373 -8.335 1.00 89.81 268 GLY A N 1
ATOM 2009 C CA . GLY A 1 268 ? 7.840 14.693 -7.087 1.00 89.81 268 GLY A CA 1
ATOM 2010 C C . GLY A 1 268 ? 8.737 13.566 -6.557 1.00 89.81 268 GLY A C 1
ATOM 2011 O O . GLY A 1 268 ? 9.043 12.601 -7.256 1.00 89.81 268 GLY A O 1
ATOM 2012 N N . SER A 1 269 ? 9.214 13.729 -5.322 1.00 91.62 269 SER A N 1
ATOM 2013 C CA . SER A 1 269 ? 10.166 12.826 -4.649 1.00 91.62 269 SER A CA 1
ATOM 2014 C C . SER A 1 269 ? 9.455 11.657 -3.966 1.00 91.62 269 SER A C 1
ATOM 2016 O O . SER A 1 269 ? 8.283 11.784 -3.655 1.00 91.62 269 SER A O 1
ATOM 2018 N N . ARG A 1 270 ? 10.164 10.559 -3.652 1.00 93.88 270 ARG A N 1
ATOM 2019 C CA . ARG A 1 270 ? 9.623 9.421 -2.869 1.00 93.88 270 ARG A CA 1
ATOM 2020 C C . ARG A 1 270 ? 8.324 8.843 -3.446 1.00 93.88 270 ARG A C 1
ATOM 2022 O O . ARG A 1 270 ? 7.396 8.510 -2.715 1.00 93.88 270 ARG A O 1
ATOM 2029 N N . VAL A 1 271 ? 8.278 8.716 -4.770 1.00 95.69 271 VAL A N 1
ATOM 2030 C CA . VAL A 1 271 ? 7.097 8.242 -5.492 1.00 95.69 271 VAL A CA 1
ATOM 2031 C C . VAL A 1 271 ? 7.198 6.756 -5.844 1.00 95.69 271 VAL A C 1
ATOM 2033 O O . VAL A 1 271 ? 8.233 6.289 -6.324 1.00 95.69 271 VAL A O 1
ATOM 2036 N N . LEU A 1 272 ? 6.100 6.028 -5.639 1.00 98.06 272 LEU A N 1
ATOM 2037 C CA . LEU A 1 272 ? 5.768 4.788 -6.336 1.00 98.06 272 LEU A CA 1
ATOM 2038 C C . LEU A 1 272 ? 4.748 5.131 -7.431 1.00 98.06 272 LEU A C 1
ATOM 2040 O O . LEU A 1 272 ? 3.547 5.253 -7.187 1.00 98.06 272 LEU A O 1
ATOM 2044 N N . GLY A 1 273 ? 5.256 5.371 -8.634 1.00 96.81 273 GLY A N 1
ATOM 2045 C CA . GLY A 1 273 ? 4.479 5.839 -9.773 1.00 96.81 273 GLY A CA 1
ATOM 2046 C C . GLY A 1 273 ? 4.117 4.702 -10.717 1.00 96.81 273 GLY A C 1
ATOM 2047 O O . GLY A 1 273 ? 4.928 3.810 -10.951 1.00 96.81 273 GLY A O 1
ATOM 2048 N N . VAL A 1 274 ? 2.932 4.758 -11.314 1.00 96.50 274 VAL A N 1
ATOM 2049 C CA . VAL A 1 274 ? 2.557 3.918 -12.457 1.00 96.50 274 VAL A CA 1
ATOM 2050 C C . VAL A 1 274 ? 2.137 4.798 -13.618 1.00 96.50 274 VAL A C 1
ATOM 2052 O O . VAL A 1 274 ? 1.377 5.753 -13.449 1.00 96.50 274 VAL A O 1
ATOM 2055 N N . MET A 1 275 ? 2.658 4.499 -14.804 1.00 91.31 275 MET A N 1
ATOM 2056 C CA . MET A 1 275 ? 2.391 5.298 -15.993 1.00 91.31 275 MET A CA 1
ATOM 2057 C C . MET A 1 275 ? 2.423 4.471 -17.277 1.00 91.31 275 MET A C 1
ATOM 2059 O O . MET A 1 275 ? 2.835 3.313 -17.291 1.00 91.31 275 MET A O 1
ATOM 2063 N N . GLY A 1 276 ? 1.981 5.074 -18.382 1.00 88.12 276 GLY A N 1
ATOM 2064 C CA . GLY A 1 276 ? 1.782 4.343 -19.634 1.00 88.12 276 GLY A CA 1
ATOM 2065 C C . GLY A 1 276 ? 0.641 3.338 -19.484 1.00 88.12 276 GLY A C 1
ATOM 2066 O O . GLY A 1 276 ? -0.398 3.692 -18.938 1.00 88.12 276 GLY A O 1
ATOM 2067 N N . ASN A 1 277 ? 0.845 2.101 -19.936 1.00 84.88 277 ASN A N 1
ATOM 2068 C CA . ASN A 1 277 ? -0.093 0.988 -19.732 1.00 84.88 277 ASN A CA 1
ATOM 2069 C C . ASN A 1 277 ? 0.272 0.132 -18.507 1.00 84.88 277 ASN A C 1
ATOM 2071 O O . ASN A 1 277 ? -0.167 -1.013 -18.405 1.00 84.88 277 ASN A O 1
ATOM 2075 N N . GLY A 1 278 ? 1.103 0.669 -17.608 1.00 90.75 278 GLY A N 1
ATOM 2076 C CA . GLY A 1 278 ? 1.566 -0.063 -16.444 1.00 90.75 278 GLY A CA 1
ATOM 2077 C C . GLY A 1 278 ? 0.451 -0.373 -15.447 1.00 90.75 278 GLY A C 1
ATOM 2078 O O . GLY A 1 278 ? -0.579 0.300 -15.401 1.00 90.75 278 GLY A O 1
ATOM 2079 N N . GLU A 1 279 ? 0.678 -1.379 -14.612 1.00 97.06 279 GLU A N 1
ATOM 2080 C CA . GLU A 1 279 ? -0.268 -1.849 -13.609 1.00 97.06 279 GLU A CA 1
ATOM 2081 C C . GLU A 1 279 ? 0.432 -2.097 -12.275 1.00 97.06 279 GLU A C 1
ATOM 2083 O O . GLU A 1 279 ? 1.422 -2.821 -12.184 1.00 97.06 279 GLU A O 1
ATOM 2088 N N . ILE A 1 280 ? -0.121 -1.522 -11.214 1.00 98.50 280 ILE A N 1
ATOM 2089 C CA . ILE A 1 280 ? 0.198 -1.897 -9.843 1.00 98.50 280 ILE A CA 1
ATOM 2090 C C . ILE A 1 280 ? -0.996 -2.668 -9.291 1.00 98.50 280 ILE A C 1
ATOM 2092 O O . ILE A 1 280 ? -2.088 -2.112 -9.158 1.00 98.50 280 ILE A O 1
ATOM 2096 N N . GLN A 1 281 ? -0.764 -3.927 -8.931 1.00 97.88 281 GLN A N 1
ATOM 2097 C CA . GLN A 1 281 ? -1.723 -4.765 -8.228 1.00 97.88 281 GLN A CA 1
ATOM 2098 C C . GLN A 1 281 ? -1.147 -5.182 -6.879 1.00 97.88 281 GLN A C 1
ATOM 2100 O O . GLN A 1 281 ? -0.082 -5.798 -6.800 1.00 97.88 281 GLN A O 1
ATOM 2105 N N . MET A 1 282 ? -1.879 -4.883 -5.813 1.00 98.38 282 MET A N 1
ATOM 2106 C CA . MET A 1 282 ? -1.533 -5.305 -4.466 1.00 98.38 282 MET A CA 1
ATOM 2107 C C . MET A 1 282 ? -2.786 -5.796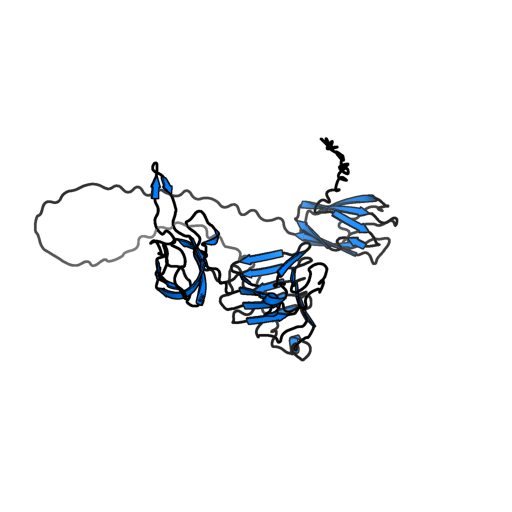 -3.755 1.00 98.38 282 MET A C 1
ATOM 2109 O O . MET A 1 282 ? -3.752 -5.051 -3.606 1.00 98.38 282 MET A O 1
ATOM 2113 N N . VAL A 1 283 ? -2.764 -7.050 -3.322 1.00 97.81 283 VAL A N 1
ATOM 2114 C CA . VAL A 1 283 ? -3.855 -7.675 -2.576 1.00 97.81 283 VAL A CA 1
ATOM 2115 C C . VAL A 1 283 ? -3.258 -8.319 -1.336 1.00 97.81 283 VAL A C 1
ATOM 2117 O O . VAL A 1 283 ? -2.598 -9.355 -1.417 1.00 97.81 283 VAL A O 1
ATOM 2120 N N . GLY A 1 284 ? -3.453 -7.666 -0.195 1.00 96.19 284 GLY A N 1
ATOM 2121 C CA . GLY A 1 284 ? -3.023 -8.127 1.118 1.00 96.19 284 GLY A CA 1
ATOM 2122 C C . GLY A 1 284 ? -3.991 -9.130 1.736 1.00 96.19 284 GLY A C 1
ATOM 2123 O O . GLY A 1 284 ? -5.027 -9.481 1.175 1.00 96.19 284 GLY A O 1
ATOM 2124 N N . GLU A 1 285 ? -3.654 -9.589 2.935 1.00 93.00 285 GLU A N 1
ATOM 2125 C CA . GLU A 1 285 ? -4.445 -10.579 3.653 1.00 93.00 285 GLU A CA 1
ATOM 2126 C C . GLU A 1 285 ? -5.860 -10.051 3.952 1.00 93.00 285 GLU A C 1
ATOM 2128 O O . GLU A 1 285 ? -6.035 -8.940 4.463 1.00 93.00 285 GLU A O 1
ATOM 2133 N N . THR A 1 286 ? -6.887 -10.874 3.713 1.00 91.06 286 THR A N 1
ATOM 2134 C CA . THR A 1 286 ? -8.266 -10.529 4.076 1.00 91.06 286 THR A CA 1
ATOM 2135 C C . THR A 1 286 ? -8.430 -10.483 5.593 1.00 91.06 286 THR A C 1
ATOM 2137 O O . THR A 1 286 ? -8.443 -11.506 6.285 1.00 91.06 286 THR A O 1
ATOM 2140 N N . ARG A 1 287 ? -8.610 -9.273 6.125 1.00 92.56 287 ARG A N 1
ATOM 2141 C CA . ARG A 1 287 ? -8.827 -9.037 7.554 1.00 92.56 287 ARG A CA 1
ATOM 2142 C C . ARG A 1 287 ? -10.127 -8.301 7.806 1.00 92.56 287 ARG A C 1
ATOM 2144 O O . ARG A 1 287 ? -10.574 -7.505 6.986 1.00 92.56 287 ARG A O 1
ATOM 2151 N N . THR A 1 288 ? -10.708 -8.558 8.972 1.00 95.88 288 THR A N 1
ATOM 2152 C CA . THR A 1 288 ? -11.864 -7.831 9.491 1.00 95.88 288 THR A CA 1
ATOM 2153 C C . THR A 1 288 ? -11.466 -6.365 9.563 1.00 95.88 288 THR A C 1
ATOM 2155 O O . THR A 1 288 ? -10.600 -6.000 10.349 1.00 95.88 288 THR A O 1
ATOM 2158 N N . SER A 1 289 ? -12.022 -5.524 8.698 1.00 94.31 289 SER A N 1
ATOM 2159 C CA . SER A 1 289 ? -11.595 -4.126 8.591 1.00 94.31 289 SER A CA 1
ATOM 2160 C C . SER A 1 289 ? -12.030 -3.295 9.791 1.00 94.31 289 SER A C 1
ATOM 2162 O O . SER A 1 289 ? -11.330 -2.363 10.171 1.00 94.31 289 SER A O 1
ATOM 2164 N N . TRP A 1 290 ? -13.184 -3.622 10.370 1.00 97.19 290 TRP A N 1
ATOM 2165 C CA . TRP A 1 290 ? -13.749 -2.916 11.510 1.00 97.19 290 TRP A CA 1
ATOM 2166 C C . TRP A 1 290 ? -14.855 -3.751 12.174 1.00 97.19 290 TRP A C 1
ATOM 2168 O O . TRP A 1 290 ? -15.367 -4.710 11.595 1.00 97.19 290 TRP A O 1
ATOM 2178 N N . THR A 1 291 ? -15.209 -3.387 13.400 1.00 97.75 291 THR A N 1
ATOM 2179 C CA . THR A 1 291 ? -16.357 -3.895 14.170 1.00 97.75 291 THR A CA 1
ATOM 2180 C C . THR A 1 291 ? -16.859 -2.772 15.082 1.00 97.75 291 THR A C 1
ATOM 2182 O O . THR A 1 291 ? -16.290 -1.690 15.085 1.00 97.75 291 THR A O 1
ATOM 2185 N N . HIS A 1 292 ? -17.897 -3.008 15.879 1.00 97.94 292 HIS A N 1
ATOM 2186 C CA . HIS A 1 292 ? -18.297 -2.098 16.955 1.00 97.94 292 HIS A CA 1
ATOM 2187 C C . HIS A 1 292 ? -17.840 -2.608 18.320 1.00 97.94 292 HIS A C 1
ATOM 2189 O O . HIS A 1 292 ? -17.563 -3.805 18.479 1.00 97.94 292 HIS A O 1
ATOM 2195 N N . LEU A 1 293 ? -17.860 -1.727 19.318 1.00 98.12 293 LEU A N 1
ATOM 2196 C CA . LEU A 1 293 ? -17.955 -2.133 20.717 1.00 98.12 293 LEU A CA 1
ATOM 2197 C C . LEU A 1 293 ? -19.271 -2.877 20.992 1.00 98.12 293 LEU A C 1
ATOM 2199 O O . LEU A 1 293 ? -20.254 -2.761 20.264 1.00 98.12 293 LEU A O 1
ATOM 2203 N N . ASN A 1 294 ? -19.282 -3.673 22.053 1.00 96.81 294 ASN A N 1
ATOM 2204 C CA . ASN A 1 294 ? -20.458 -4.370 22.583 1.00 96.81 294 ASN A CA 1
ATOM 2205 C C . ASN A 1 294 ? -20.636 -4.154 24.095 1.00 96.81 294 ASN A C 1
ATOM 2207 O O . ASN A 1 294 ? -21.529 -4.728 24.712 1.00 96.81 294 ASN A O 1
ATOM 2211 N N . ALA A 1 295 ? -19.765 -3.338 24.684 1.00 96.88 295 ALA A N 1
ATOM 2212 C CA . ALA A 1 295 ? -19.905 -2.746 26.003 1.00 96.88 295 ALA A CA 1
ATOM 2213 C C . ALA A 1 295 ? -19.190 -1.390 25.986 1.00 96.88 295 ALA A C 1
ATOM 2215 O O . ALA A 1 295 ? -18.195 -1.235 25.274 1.00 96.88 295 ALA A O 1
ATOM 2216 N N . THR A 1 296 ? -19.709 -0.415 26.731 1.00 97.69 296 THR A N 1
ATOM 2217 C CA . THR A 1 296 ? -19.077 0.905 26.860 1.00 97.69 296 THR A CA 1
ATOM 2218 C C . THR A 1 296 ? -17.685 0.757 27.458 1.00 97.69 296 THR A C 1
ATOM 2220 O O . THR A 1 296 ? -17.537 0.155 28.520 1.00 97.69 296 THR A O 1
ATOM 2223 N N . ALA A 1 297 ? -16.687 1.308 26.770 1.00 97.75 297 ALA A N 1
ATOM 2224 C CA . ALA A 1 297 ? -15.306 1.340 27.223 1.00 97.75 297 ALA A CA 1
ATOM 2225 C C . ALA A 1 297 ? -15.059 2.684 27.912 1.00 97.75 297 ALA A C 1
ATOM 2227 O O . ALA A 1 297 ? -15.110 3.744 27.283 1.00 97.75 297 ALA A O 1
ATOM 2228 N N . ASN A 1 298 ? -14.873 2.658 29.227 1.00 98.19 298 ASN A N 1
ATOM 2229 C CA . ASN A 1 298 ? -14.767 3.878 30.015 1.00 98.19 298 ASN A CA 1
ATOM 2230 C C . ASN A 1 298 ? -13.352 4.445 29.963 1.00 98.19 298 ASN A C 1
ATOM 2232 O O . ASN A 1 298 ? -12.363 3.713 29.951 1.00 98.19 298 ASN A O 1
ATOM 2236 N N . LYS A 1 299 ? -13.254 5.772 30.049 1.00 98.06 299 LYS A N 1
ATOM 2237 C CA . LYS A 1 299 ? -11.983 6.451 30.292 1.00 98.06 299 LYS A CA 1
ATOM 2238 C C . LYS A 1 299 ? -11.205 5.779 31.432 1.00 98.06 299 LYS A C 1
ATOM 2240 O O . LYS A 1 299 ? -11.728 5.608 32.534 1.00 98.06 299 LYS A O 1
ATOM 2245 N N . GLY A 1 300 ? -9.930 5.493 31.189 1.00 98.25 300 GLY A N 1
ATOM 2246 C CA . GLY A 1 300 ? -9.031 4.836 32.135 1.00 98.25 300 GLY A CA 1
ATOM 2247 C C . GLY A 1 300 ? -9.003 3.309 32.025 1.00 98.25 300 GLY A C 1
ATOM 2248 O O . GLY A 1 300 ? -8.099 2.693 32.587 1.00 98.25 300 GLY A O 1
ATOM 2249 N N . GLU A 1 301 ? -9.939 2.694 31.300 1.00 98.31 301 GLU A N 1
ATOM 2250 C CA . GLU A 1 301 ? -9.880 1.271 30.963 1.00 98.31 301 GLU A CA 1
ATOM 2251 C C . GLU A 1 301 ? -8.915 1.035 29.797 1.00 98.31 301 GLU A C 1
ATOM 2253 O O . GLU A 1 301 ? -8.683 1.918 28.979 1.00 98.31 301 GLU A O 1
ATOM 2258 N N . ALA A 1 302 ? -8.354 -0.168 29.713 1.00 98.06 302 ALA A N 1
ATOM 2259 C CA . ALA A 1 302 ? -7.493 -0.597 28.606 1.00 98.06 302 ALA A CA 1
ATOM 2260 C C . ALA A 1 302 ? -8.029 -1.870 27.929 1.00 98.06 302 ALA A C 1
ATOM 2262 O O . ALA A 1 302 ? -7.298 -2.548 27.217 1.00 98.06 302 ALA A O 1
ATOM 2263 N N . ALA A 1 303 ? -9.293 -2.215 28.183 1.00 97.94 303 ALA A N 1
ATOM 2264 C CA . ALA A 1 303 ? -9.933 -3.416 27.670 1.00 97.94 303 ALA A CA 1
ATOM 2265 C C . ALA A 1 303 ? -11.142 -3.036 26.817 1.00 97.94 303 ALA A C 1
ATOM 2267 O O . ALA A 1 303 ? -11.960 -2.218 27.230 1.00 97.94 303 ALA A O 1
ATOM 2268 N N . LEU A 1 304 ? -11.281 -3.670 25.656 1.00 98.44 304 LEU A N 1
ATOM 2269 C CA . LEU A 1 304 ? -12.432 -3.518 24.774 1.00 98.44 304 LEU A CA 1
ATOM 2270 C C . LEU A 1 304 ? -13.178 -4.846 24.661 1.00 98.44 304 LEU A C 1
ATOM 2272 O O . LEU A 1 304 ? -12.573 -5.907 24.487 1.00 98.44 304 LEU A O 1
ATOM 2276 N N . THR A 1 305 ? -14.507 -4.772 24.697 1.00 98.31 305 THR A N 1
ATOM 2277 C CA . THR A 1 305 ? -15.394 -5.878 24.324 1.00 98.31 305 THR A CA 1
ATOM 2278 C C . THR A 1 305 ? -16.028 -5.559 22.980 1.00 98.31 305 THR A C 1
ATOM 2280 O O . THR A 1 305 ? -16.790 -4.601 22.868 1.00 98.31 305 THR A O 1
ATOM 2283 N N . LEU A 1 306 ? -15.725 -6.360 21.963 1.00 98.25 306 LEU A N 1
ATOM 2284 C CA . LEU A 1 306 ? -16.170 -6.154 20.587 1.00 98.25 306 LEU A CA 1
ATOM 2285 C C . LEU A 1 306 ? -17.485 -6.893 20.289 1.00 98.25 306 LEU A C 1
ATOM 2287 O O . LEU A 1 306 ? -17.823 -7.896 20.916 1.00 98.25 306 LEU A O 1
ATOM 2291 N N . ALA A 1 307 ? -18.231 -6.408 19.297 1.00 97.12 307 ALA A N 1
ATOM 2292 C CA . ALA A 1 307 ? -19.483 -7.008 18.825 1.00 97.12 307 ALA A CA 1
ATOM 2293 C C . ALA A 1 307 ? -19.289 -8.269 17.974 1.00 97.12 307 ALA A C 1
ATOM 2295 O O . ALA A 1 307 ? -20.214 -9.062 17.813 1.00 97.12 307 ALA A O 1
ATOM 2296 N N . SER A 1 308 ? -18.091 -8.462 17.432 1.00 96.12 308 SER A N 1
ATOM 2297 C CA . SER A 1 308 ? -17.708 -9.647 16.673 1.00 96.12 308 SER A CA 1
ATOM 2298 C C . SER A 1 308 ? -16.317 -10.110 17.101 1.00 96.12 308 SER A C 1
ATOM 2300 O O . SER A 1 308 ? -15.610 -9.398 17.811 1.00 96.12 308 SER A O 1
ATOM 2302 N N . THR A 1 309 ? -15.938 -11.329 16.718 1.00 97.38 309 THR A N 1
ATOM 2303 C CA . THR A 1 309 ? -14.572 -11.835 16.905 1.00 97.38 309 THR A CA 1
ATOM 2304 C C . THR A 1 309 ? -13.777 -11.538 15.638 1.00 97.38 309 THR A C 1
ATOM 2306 O O . THR A 1 309 ? -13.965 -12.251 14.648 1.00 97.38 309 THR A O 1
ATOM 2309 N N . PRO A 1 310 ? -12.930 -10.497 15.622 1.00 97.00 310 PRO A N 1
ATOM 2310 C CA . PRO A 1 310 ? -12.138 -10.194 14.447 1.00 97.00 310 PRO A CA 1
ATOM 2311 C C . PRO A 1 310 ? -10.949 -11.155 14.336 1.00 97.00 310 PRO A C 1
ATOM 2313 O O . PRO A 1 310 ? -10.463 -11.701 15.325 1.00 97.00 310 PRO A O 1
ATOM 2316 N N . ASN A 1 311 ? -10.418 -11.307 13.126 1.00 95.69 311 ASN A N 1
ATOM 2317 C CA . ASN A 1 311 ? -9.149 -12.002 12.873 1.00 95.69 311 ASN A CA 1
ATOM 2318 C C . ASN A 1 311 ? -7.924 -11.076 13.042 1.00 95.69 311 ASN A C 1
ATOM 2320 O O . ASN A 1 311 ? -6.971 -11.136 12.261 1.00 95.69 311 ASN A O 1
ATOM 2324 N N . TRP A 1 312 ? -7.960 -10.196 14.046 1.00 96.62 312 TRP A N 1
ATOM 2325 C CA . TRP A 1 312 ? -6.832 -9.335 14.417 1.00 96.62 312 TRP A CA 1
ATOM 2326 C C . TRP A 1 312 ? -5.788 -10.105 15.234 1.00 96.62 312 TRP A C 1
ATOM 2328 O O . TRP A 1 312 ? -6.031 -11.214 15.715 1.00 96.62 312 TRP A O 1
ATOM 2338 N N . ARG A 1 313 ? -4.600 -9.524 15.373 1.00 95.00 313 ARG A N 1
ATOM 2339 C CA . ARG A 1 313 ? -3.411 -10.104 15.997 1.00 95.00 313 ARG A CA 1
ATOM 2340 C C . ARG A 1 313 ? -2.831 -9.131 17.018 1.00 95.00 313 ARG A C 1
ATOM 2342 O O . ARG A 1 313 ? -3.016 -7.921 16.938 1.00 95.00 313 ARG A O 1
ATOM 2349 N N . VAL A 1 314 ? -2.084 -9.672 17.976 1.00 97.25 314 VAL A N 1
ATOM 2350 C CA . VAL A 1 314 ? -1.255 -8.858 18.876 1.00 97.25 314 VAL A CA 1
ATOM 2351 C C . VAL A 1 314 ? -0.238 -8.069 18.048 1.00 97.25 314 VAL A C 1
ATOM 2353 O O . VAL A 1 314 ? 0.373 -8.622 17.135 1.00 97.25 314 VAL A O 1
ATOM 2356 N N . GLY A 1 315 ? -0.064 -6.790 18.373 1.00 95.62 315 GLY A N 1
ATOM 2357 C CA . GLY A 1 315 ? 0.791 -5.853 17.648 1.00 95.62 315 GLY A CA 1
ATOM 2358 C C . GLY A 1 315 ? 0.075 -5.055 16.557 1.00 95.62 315 GLY A C 1
ATOM 2359 O O . GLY A 1 315 ? 0.657 -4.097 16.055 1.00 95.62 315 GLY A O 1
ATOM 2360 N N . ASP A 1 316 ? -1.169 -5.398 16.206 1.00 95.62 316 ASP A N 1
ATOM 2361 C CA . ASP A 1 316 ? -1.953 -4.579 15.284 1.00 95.62 316 ASP A CA 1
ATOM 2362 C C . ASP A 1 316 ? -2.297 -3.227 15.897 1.00 95.62 316 ASP A C 1
ATOM 2364 O O . ASP A 1 316 ? -2.663 -3.133 17.072 1.00 95.62 316 ASP A O 1
ATOM 2368 N N . ARG A 1 317 ? -2.257 -2.195 15.056 1.00 96.75 317 ARG A N 1
ATOM 2369 C CA . ARG A 1 317 ? -2.789 -0.877 15.363 1.00 96.75 317 ARG A CA 1
ATOM 2370 C C . ARG A 1 317 ? -4.272 -0.828 15.020 1.00 96.75 317 ARG A C 1
ATOM 2372 O O . ARG A 1 317 ? -4.672 -1.156 13.897 1.00 96.75 317 ARG A O 1
ATOM 2379 N N . ILE A 1 318 ? -5.067 -0.376 15.975 1.00 97.94 318 ILE A N 1
ATOM 2380 C CA . ILE A 1 318 ? -6.498 -0.124 15.824 1.00 97.94 318 ILE A CA 1
ATOM 2381 C C . ILE A 1 318 ? -6.816 1.327 16.163 1.00 97.94 318 ILE A C 1
ATOM 2383 O O . ILE A 1 318 ? -6.047 1.975 16.868 1.00 97.94 318 ILE A O 1
ATOM 2387 N N . VAL A 1 319 ? -7.962 1.798 15.686 1.00 98.00 319 VAL A N 1
ATOM 2388 C CA . VAL A 1 319 ? -8.575 3.066 16.086 1.00 98.00 319 VAL A CA 1
ATOM 2389 C C . VAL A 1 319 ? -9.903 2.783 16.774 1.00 98.00 319 VAL A C 1
ATOM 2391 O O . VAL A 1 319 ? -10.664 1.931 16.314 1.00 98.00 319 VAL A O 1
ATOM 2394 N N . VAL A 1 320 ? -10.189 3.497 17.856 1.00 98.25 320 VAL A N 1
ATOM 2395 C CA . VAL A 1 320 ? -11.516 3.570 18.476 1.00 98.25 320 VAL A CA 1
ATOM 2396 C C . VAL A 1 320 ? -12.103 4.935 18.128 1.00 98.25 320 VAL A C 1
ATOM 2398 O O . VAL A 1 320 ? -11.529 5.968 18.476 1.00 98.25 320 VAL A O 1
ATOM 2401 N N . ALA A 1 321 ? -13.205 4.939 17.381 1.00 97.44 321 ALA A N 1
ATOM 2402 C CA . ALA A 1 321 ? -13.846 6.158 16.907 1.00 97.44 321 ALA A CA 1
ATOM 2403 C C . ALA A 1 321 ? -14.591 6.882 18.035 1.00 97.44 321 ALA A C 1
ATOM 2405 O O . ALA A 1 321 ? -15.211 6.250 18.888 1.00 97.44 321 ALA A O 1
ATOM 2406 N N . SER A 1 322 ? -14.575 8.216 17.991 1.00 96.44 322 SER A N 1
ATOM 2407 C CA . SER A 1 322 ? -15.332 9.049 18.929 1.00 96.44 322 SER A CA 1
ATOM 2408 C C . SER A 1 322 ? -16.832 8.737 18.898 1.00 96.44 322 SER A C 1
ATOM 2410 O O . SER A 1 322 ? -17.438 8.646 17.830 1.00 96.44 322 SER A O 1
ATOM 2412 N N . THR A 1 323 ? -17.445 8.654 20.079 1.00 94.31 323 THR A N 1
ATOM 2413 C CA . THR A 1 323 ? -18.908 8.571 20.254 1.00 94.31 323 THR A CA 1
ATOM 2414 C C . THR A 1 323 ? -19.521 9.870 20.777 1.00 94.31 323 THR A C 1
ATOM 2416 O O . THR A 1 323 ? -20.678 9.884 21.193 1.00 94.31 323 THR A O 1
ATOM 2419 N N . ASP A 1 324 ? -18.752 10.958 20.796 1.00 89.50 324 ASP A N 1
ATOM 2420 C CA . ASP A 1 324 ? -19.194 12.292 21.211 1.00 89.50 324 ASP A CA 1
ATOM 2421 C C . ASP A 1 324 ? -19.172 13.256 20.007 1.00 89.50 324 ASP A C 1
ATOM 2423 O O . ASP A 1 324 ? -18.720 12.925 18.910 1.00 89.50 324 ASP A O 1
ATOM 2427 N N . PHE A 1 325 ? -19.643 14.486 20.194 1.00 88.38 325 PHE A N 1
ATOM 2428 C CA . PHE A 1 325 ? -19.653 15.523 19.160 1.00 88.38 325 PHE A CA 1
ATOM 2429 C C . PHE A 1 325 ? -18.250 15.998 18.749 1.00 88.38 325 PHE A C 1
ATOM 2431 O O . PHE A 1 325 ? -18.107 16.671 17.725 1.00 88.38 325 PHE A O 1
ATOM 2438 N N . ASP A 1 326 ? -17.216 15.681 19.534 1.00 93.00 326 ASP A N 1
ATOM 2439 C CA . ASP A 1 326 ? -15.830 15.986 19.195 1.00 93.00 326 ASP A CA 1
ATOM 2440 C C . ASP A 1 326 ? -15.158 14.790 18.511 1.00 93.00 326 ASP A C 1
ATOM 2442 O O . ASP A 1 326 ? -14.748 13.817 19.148 1.00 93.00 326 ASP A O 1
ATOM 2446 N N . PHE A 1 327 ? -14.994 14.889 17.193 1.00 90.88 327 PHE A N 1
ATOM 2447 C CA . PHE A 1 327 ? -14.316 13.877 16.380 1.00 90.88 327 PHE A CA 1
ATOM 2448 C C . PHE A 1 327 ? -12.848 13.656 16.787 1.00 90.88 327 PHE A C 1
ATOM 2450 O O . PHE A 1 327 ? -12.280 12.603 16.492 1.00 90.88 327 PHE A O 1
ATOM 2457 N N . ARG A 1 328 ? -12.224 14.622 17.483 1.00 93.38 328 ARG A N 1
ATOM 2458 C CA . ARG A 1 328 ? -10.833 14.526 17.956 1.00 93.38 328 ARG A CA 1
ATOM 2459 C C . ARG A 1 328 ? -10.652 13.587 19.146 1.00 93.38 328 ARG A C 1
ATOM 2461 O O . ARG A 1 328 ? -9.517 13.361 19.542 1.00 93.38 328 ARG A O 1
ATOM 2468 N N . GLN A 1 329 ? -11.736 13.046 19.702 1.00 95.81 329 GLN A N 1
ATOM 2469 C CA . GLN A 1 329 ? -11.673 12.019 20.744 1.00 95.81 329 GLN A CA 1
ATOM 2470 C C . GLN A 1 329 ? -11.448 10.607 20.182 1.00 95.81 329 GLN A C 1
ATOM 2472 O O . GLN A 1 329 ? -11.496 9.649 20.942 1.00 95.81 329 GLN A O 1
ATOM 2477 N N . SER A 1 330 ? -11.222 10.458 18.872 1.00 96.88 330 SER A N 1
ATOM 2478 C CA . SER A 1 330 ? -10.789 9.177 18.304 1.00 96.88 330 SER A CA 1
ATOM 2479 C C . SER A 1 330 ? -9.354 8.874 18.742 1.00 96.88 330 SER A C 1
ATOM 2481 O O . SER A 1 330 ? -8.509 9.770 18.759 1.00 96.88 330 SER A O 1
ATOM 2483 N N . GLU A 1 331 ? -9.078 7.623 19.094 1.00 97.62 331 GLU A N 1
ATOM 2484 C CA . GLU A 1 331 ? -7.813 7.220 19.715 1.00 97.62 331 GLU A CA 1
ATOM 2485 C C . GLU A 1 331 ? -7.243 5.966 19.051 1.00 97.62 331 GLU A C 1
ATOM 2487 O O . GLU A 1 331 ? -7.986 5.035 18.737 1.00 97.62 331 GLU A O 1
ATOM 2492 N N . ASP A 1 332 ? -5.920 5.928 18.883 1.00 97.06 332 ASP A N 1
ATOM 2493 C CA . ASP A 1 332 ? -5.213 4.784 18.312 1.00 97.06 332 ASP A CA 1
ATOM 2494 C C . ASP A 1 332 ? -4.506 3.977 19.397 1.00 97.06 332 ASP A C 1
ATOM 2496 O O . ASP A 1 332 ? -3.892 4.543 20.302 1.00 97.06 332 ASP A O 1
ATOM 2500 N N . PHE A 1 333 ? -4.518 2.656 19.249 1.00 98.06 333 PHE A N 1
ATOM 2501 C CA . PHE A 1 333 ? -3.908 1.734 20.202 1.00 98.06 333 PHE A CA 1
ATOM 2502 C C . PHE A 1 333 ? -3.221 0.573 19.502 1.00 98.06 333 PHE A C 1
ATOM 2504 O O . PHE A 1 333 ? -3.591 0.193 18.388 1.00 98.06 333 PHE A O 1
ATOM 2511 N N . ILE A 1 334 ? -2.265 -0.035 20.196 1.00 98.12 334 ILE A N 1
ATOM 2512 C CA . ILE A 1 334 ? -1.689 -1.324 19.827 1.00 98.12 334 ILE A CA 1
ATOM 2513 C C . ILE A 1 334 ? -2.363 -2.430 20.639 1.00 98.12 334 ILE A C 1
ATOM 2515 O O . ILE A 1 334 ? -2.462 -2.365 21.865 1.00 98.12 334 ILE A O 1
ATOM 2519 N N . ILE A 1 335 ? -2.793 -3.491 19.957 1.00 98.31 335 ILE A N 1
ATOM 2520 C CA . ILE A 1 335 ? -3.339 -4.682 20.610 1.00 98.31 335 ILE A CA 1
ATOM 2521 C C . ILE A 1 335 ? -2.216 -5.406 21.360 1.00 98.31 335 ILE A C 1
ATOM 2523 O O . ILE A 1 335 ? -1.294 -5.939 20.744 1.00 98.31 335 ILE A O 1
ATOM 2527 N N . THR A 1 336 ? -2.316 -5.510 22.684 1.00 98.38 336 THR A N 1
ATOM 2528 C CA . THR A 1 336 ? -1.375 -6.281 23.518 1.00 98.38 336 THR A CA 1
ATOM 2529 C C . THR A 1 336 ? -1.854 -7.706 23.767 1.00 98.38 336 THR A C 1
ATOM 2531 O O . THR A 1 336 ? -1.053 -8.615 23.980 1.00 98.38 336 THR A O 1
ATOM 2534 N N . THR A 1 337 ? -3.165 -7.940 23.735 1.00 98.06 337 THR A N 1
ATOM 2535 C CA . THR A 1 337 ? -3.777 -9.271 23.835 1.00 98.06 337 THR A CA 1
ATOM 2536 C C . THR A 1 337 ? -5.103 -9.283 23.089 1.00 98.06 337 THR A C 1
ATOM 2538 O O . THR A 1 337 ? -5.863 -8.323 23.167 1.00 98.06 337 THR A O 1
ATOM 2541 N N . ILE A 1 338 ? -5.410 -10.384 22.401 1.00 97.12 338 ILE A N 1
ATOM 2542 C CA . ILE A 1 338 ? -6.723 -10.616 21.795 1.00 97.12 338 ILE A CA 1
ATOM 2543 C C . ILE A 1 338 ? -7.173 -12.059 22.023 1.00 97.12 338 ILE A C 1
ATOM 2545 O O . ILE A 1 338 ? -6.420 -13.004 21.787 1.00 97.12 338 ILE A O 1
ATOM 2549 N N . GLN A 1 339 ? -8.399 -12.227 22.517 1.00 96.69 339 GLN A N 1
ATOM 2550 C CA . GLN A 1 339 ? -9.035 -13.524 22.749 1.00 96.69 339 GLN A CA 1
ATOM 2551 C C . GLN A 1 339 ? -10.511 -13.442 22.358 1.00 96.69 339 GLN A C 1
ATOM 2553 O O . GLN A 1 339 ? -11.344 -12.909 23.093 1.00 96.69 339 GLN A O 1
ATOM 2558 N N . GLY A 1 340 ? -10.850 -13.964 21.179 1.00 96.38 340 GLY A N 1
ATOM 2559 C CA . GLY A 1 340 ? -12.199 -13.818 20.639 1.00 96.38 340 GLY A CA 1
ATOM 2560 C C . GLY A 1 340 ? -12.537 -12.340 20.415 1.00 96.38 340 GLY A C 1
ATOM 2561 O O . GLY A 1 340 ? -11.840 -11.644 19.685 1.00 96.38 340 GLY A O 1
ATOM 2562 N N . ALA A 1 341 ? -13.586 -11.861 21.081 1.00 97.31 341 ALA A N 1
ATOM 2563 C CA . ALA A 1 341 ? -14.020 -10.465 21.038 1.00 97.31 341 ALA A CA 1
ATOM 2564 C C . ALA A 1 341 ? -13.411 -9.579 22.146 1.00 97.31 341 ALA A C 1
ATOM 2566 O O . ALA A 1 341 ? -13.790 -8.418 22.270 1.00 97.31 341 ALA A O 1
ATOM 2567 N N . GLN A 1 342 ? -12.520 -10.114 22.987 1.00 98.25 342 GLN A N 1
ATOM 2568 C CA . GLN A 1 342 ? -11.868 -9.366 24.066 1.00 98.25 342 GLN A CA 1
ATOM 2569 C C . GLN A 1 342 ? -10.489 -8.890 23.613 1.00 98.25 342 GLN A C 1
ATOM 2571 O O . GLN A 1 342 ? -9.657 -9.710 23.216 1.00 98.25 342 GLN A O 1
ATOM 2576 N N . VAL A 1 343 ? -10.243 -7.583 23.695 1.00 98.44 343 VAL A N 1
ATOM 2577 C CA . VAL A 1 343 ? -8.985 -6.940 23.288 1.00 98.44 343 VAL A CA 1
ATOM 2578 C C . VAL A 1 343 ? -8.403 -6.158 24.460 1.00 98.44 343 VAL A C 1
ATOM 2580 O O . VAL A 1 343 ? -9.133 -5.450 25.145 1.00 98.44 343 VAL A O 1
ATOM 2583 N N . GLN A 1 344 ? -7.095 -6.277 24.679 1.00 98.56 344 GLN A N 1
ATOM 2584 C CA . GLN A 1 344 ? -6.331 -5.422 25.587 1.00 98.56 344 GLN A CA 1
ATOM 2585 C C . GLN A 1 344 ? -5.463 -4.459 24.786 1.00 98.56 344 GLN A C 1
ATOM 2587 O O . GLN A 1 344 ? -4.860 -4.847 23.781 1.00 98.56 344 GLN A O 1
ATOM 2592 N N . LEU A 1 345 ? -5.407 -3.221 25.257 1.00 98.56 345 LEU A N 1
ATOM 2593 C CA . LEU A 1 345 ? -4.697 -2.101 24.656 1.00 98.56 345 LEU A CA 1
ATOM 2594 C C . LEU A 1 345 ? -3.339 -1.902 25.339 1.00 98.56 345 LEU A C 1
ATOM 2596 O O . LEU A 1 345 ? -3.084 -2.409 26.434 1.00 98.56 345 LEU A O 1
ATOM 2600 N N . ASP A 1 346 ? -2.446 -1.179 24.679 1.00 98.38 346 ASP A N 1
ATOM 2601 C CA . ASP A 1 346 ? -1.134 -0.786 25.198 1.00 98.38 346 ASP A CA 1
ATOM 2602 C C . ASP A 1 346 ? -1.187 0.438 26.123 1.00 98.38 346 ASP A C 1
ATOM 2604 O O . ASP A 1 346 ? -0.254 0.673 26.894 1.00 98.38 346 ASP A O 1
ATOM 2608 N N . ALA A 1 347 ? -2.294 1.178 26.096 1.00 98.19 347 ALA A N 1
ATOM 2609 C CA . ALA A 1 347 ? -2.559 2.317 26.959 1.00 98.19 347 ALA A CA 1
ATOM 2610 C C . ALA A 1 347 ? -4.041 2.369 27.377 1.00 98.19 347 ALA A C 1
ATOM 2612 O O . ALA A 1 347 ? -4.903 1.843 26.670 1.00 98.19 347 ALA A O 1
ATOM 2613 N N . PRO A 1 348 ? -4.362 2.993 28.525 1.00 98.44 348 PRO A N 1
ATOM 2614 C CA . PRO A 1 348 ? -5.745 3.254 28.898 1.00 98.44 348 PRO A CA 1
ATOM 2615 C C . PRO A 1 348 ? -6.372 4.346 28.019 1.00 98.44 348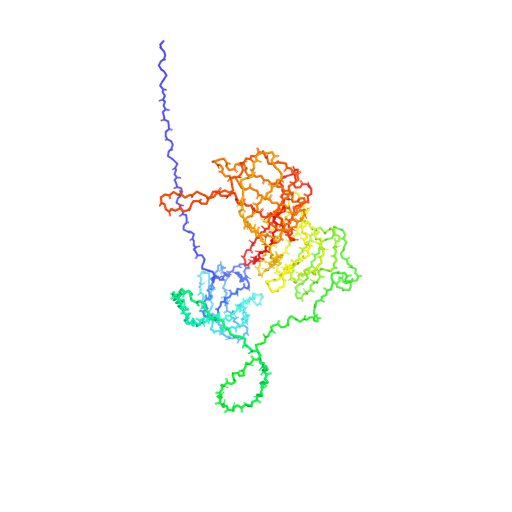 PRO A C 1
ATOM 2617 O O . PRO A 1 348 ? -5.696 5.298 27.631 1.00 98.44 348 PRO A O 1
ATOM 2620 N N . LEU A 1 349 ? -7.680 4.243 27.788 1.00 98.25 349 LEU A N 1
ATOM 2621 C CA . LEU A 1 349 ? -8.485 5.195 27.021 1.00 98.25 349 LEU A CA 1
ATOM 2622 C C . LEU A 1 349 ? -8.496 6.570 27.701 1.00 98.25 349 LEU A C 1
ATOM 2624 O O . LEU A 1 349 ? -8.765 6.680 28.905 1.00 98.25 349 LEU A O 1
ATOM 2628 N N . ALA A 1 350 ? -8.246 7.636 26.946 1.00 98.00 350 ALA A N 1
ATOM 2629 C CA . ALA A 1 350 ? -8.347 9.005 27.441 1.00 98.00 350 ALA A CA 1
ATOM 2630 C C . ALA A 1 350 ? -9.802 9.497 27.501 1.00 98.00 350 ALA A C 1
ATOM 2632 O O . ALA A 1 350 ? -10.104 10.397 28.305 1.00 98.00 350 ALA A O 1
ATOM 2633 N N . TYR A 1 351 ? -10.690 8.887 26.708 1.00 98.00 351 TYR A N 1
ATOM 2634 C CA . TYR A 1 351 ? -12.113 9.211 26.604 1.00 98.00 351 TYR A CA 1
ATOM 2635 C C . TYR A 1 351 ? -13.001 7.977 26.812 1.00 98.00 351 TYR A C 1
ATOM 2637 O O . TYR A 1 351 ? -12.541 6.839 26.795 1.00 98.00 351 TYR A O 1
ATOM 2645 N N . THR A 1 352 ? -14.286 8.212 27.081 1.00 97.31 352 THR A N 1
ATOM 2646 C CA . THR A 1 352 ? -15.280 7.136 27.162 1.00 97.31 352 THR A CA 1
ATOM 2647 C C . THR A 1 352 ? -15.896 6.928 25.787 1.00 97.31 352 THR A C 1
ATOM 2649 O O . THR A 1 352 ? -16.394 7.880 25.193 1.00 97.31 352 THR A O 1
ATOM 2652 N N . HIS A 1 353 ? -15.931 5.678 25.340 1.00 97.44 353 HIS A N 1
ATOM 2653 C CA . HIS A 1 353 ? -16.450 5.265 24.041 1.00 97.44 353 HIS A CA 1
ATOM 2654 C C . HIS A 1 353 ? -17.669 4.373 24.243 1.00 97.44 353 HIS A C 1
ATOM 2656 O O . HIS A 1 353 ? -17.590 3.322 24.885 1.00 97.44 353 HIS A O 1
ATOM 2662 N N . TRP A 1 354 ? -18.825 4.813 23.755 1.00 96.06 354 TRP A N 1
ATOM 2663 C CA . TRP A 1 354 ? -20.095 4.130 24.004 1.00 96.06 354 TRP A CA 1
ATOM 2664 C C . TRP A 1 354 ? -20.142 2.779 23.298 1.00 96.06 354 TRP A C 1
ATOM 2666 O O . TRP A 1 354 ? -19.641 2.618 22.193 1.00 96.06 354 TRP A O 1
ATOM 2676 N N . GLY A 1 355 ? -20.739 1.783 23.949 1.00 95.31 355 GLY A N 1
ATOM 2677 C CA . GLY A 1 355 ? -20.862 0.422 23.419 1.00 95.31 355 GLY A CA 1
ATOM 2678 C C . GLY A 1 355 ? -22.282 -0.121 23.485 1.00 95.31 355 GLY A C 1
ATOM 2679 O O . GLY A 1 355 ? -22.477 -1.331 23.394 1.00 95.31 355 GLY A O 1
ATOM 2680 N N . GLU A 1 356 ? -23.272 0.770 23.580 1.00 92.38 356 GLU A N 1
ATOM 2681 C CA . GLU A 1 356 ? -24.694 0.435 23.625 1.00 92.38 356 GLU A CA 1
ATOM 2682 C C . GLU A 1 356 ? -25.484 1.057 22.463 1.00 92.38 356 GLU A C 1
ATOM 2684 O O . GLU A 1 356 ? -25.161 2.129 21.955 1.00 92.38 356 GLU A O 1
ATOM 2689 N N . THR A 1 357 ? -26.558 0.383 22.052 1.00 92.25 357 THR A N 1
ATOM 2690 C CA . THR A 1 357 ? -27.547 0.918 21.106 1.00 92.25 357 THR A CA 1
ATOM 2691 C C . THR A 1 357 ? -28.732 1.495 21.867 1.00 92.25 357 THR A C 1
ATOM 2693 O O . THR A 1 357 ? -29.207 0.872 22.817 1.00 92.25 357 THR A O 1
ATOM 2696 N N . THR A 1 358 ? -29.302 2.606 21.404 1.00 88.94 358 THR A N 1
ATOM 2697 C CA . THR A 1 358 ? -30.527 3.171 22.002 1.00 88.94 358 THR A CA 1
ATOM 2698 C C . THR A 1 358 ? -31.717 2.967 21.072 1.00 88.94 358 THR A C 1
ATOM 2700 O O . THR A 1 358 ? -31.575 3.085 19.863 1.00 88.94 358 THR A O 1
ATOM 2703 N N . THR A 1 359 ? -32.913 2.699 21.603 1.00 91.38 359 THR A N 1
ATOM 2704 C CA . THR A 1 359 ? -34.146 2.711 20.796 1.00 91.38 359 THR A CA 1
ATOM 2705 C C . THR A 1 359 ? -34.921 4.000 21.039 1.00 91.38 359 THR A C 1
ATOM 2707 O O . THR A 1 359 ? -35.278 4.297 22.176 1.00 91.38 359 THR A O 1
ATOM 2710 N N . ALA A 1 360 ? -35.230 4.741 19.978 1.00 89.12 360 ALA A N 1
ATOM 2711 C CA . ALA A 1 360 ? -36.081 5.926 20.034 1.00 89.12 360 ALA A CA 1
ATOM 2712 C C . ALA A 1 360 ? -37.094 5.891 18.886 1.00 89.12 360 ALA A C 1
ATOM 2714 O O . ALA A 1 360 ? -36.748 5.564 17.755 1.00 89.12 360 ALA A O 1
ATOM 2715 N N . ASN A 1 361 ? -38.364 6.201 19.171 1.00 90.88 361 ASN A N 1
ATOM 2716 C CA . ASN A 1 361 ? -39.456 6.185 18.184 1.00 90.88 361 ASN A CA 1
ATOM 2717 C C . ASN A 1 361 ? -39.586 4.861 17.397 1.00 90.88 361 ASN A C 1
ATOM 2719 O O . ASN A 1 361 ? -39.962 4.859 16.228 1.00 90.88 361 ASN A O 1
ATOM 2723 N N . GLY A 1 362 ? -39.255 3.728 18.028 1.00 90.50 362 GLY A N 1
ATOM 2724 C CA . GLY A 1 362 ? -39.273 2.411 17.381 1.00 90.50 362 GLY A CA 1
ATOM 2725 C C . GLY A 1 362 ? -38.101 2.145 16.427 1.00 90.50 362 GLY A C 1
ATOM 2726 O O . GLY A 1 362 ? -38.096 1.107 15.773 1.00 90.50 362 GLY A O 1
ATOM 2727 N N . GLN A 1 363 ? -37.114 3.042 16.351 1.00 90.38 363 GLN A N 1
ATOM 2728 C CA . GLN A 1 363 ? -35.878 2.852 15.593 1.00 90.38 363 GLN A CA 1
ATOM 2729 C C . GLN A 1 363 ? -34.700 2.591 16.531 1.00 90.38 363 GLN A C 1
ATOM 2731 O O . GLN A 1 363 ? -34.553 3.258 17.557 1.00 90.38 363 GLN A O 1
ATOM 2736 N N . THR A 1 364 ? -33.849 1.634 16.165 1.00 90.88 364 THR A N 1
ATOM 2737 C CA . THR A 1 364 ? -32.558 1.412 16.821 1.00 90.88 364 THR A CA 1
ATOM 2738 C C . THR A 1 364 ? -31.550 2.423 16.289 1.00 90.88 364 THR A C 1
ATOM 2740 O O . THR A 1 364 ? -31.328 2.515 15.085 1.00 90.88 364 THR A O 1
ATOM 2743 N N . ILE A 1 365 ? -30.953 3.181 17.199 1.00 89.81 365 ILE A N 1
ATOM 2744 C CA . ILE A 1 365 ? -29.880 4.133 16.946 1.00 89.81 365 ILE A CA 1
ATOM 2745 C C . ILE A 1 365 ? -28.575 3.448 17.338 1.00 89.81 365 ILE A C 1
ATOM 2747 O O . ILE A 1 365 ? -28.382 3.078 18.502 1.00 89.81 365 ILE A O 1
ATOM 2751 N N . GLU A 1 366 ? -27.702 3.283 16.351 1.00 90.94 366 GLU A N 1
ATOM 2752 C CA . GLU A 1 366 ? -26.348 2.776 16.534 1.00 90.94 366 GLU A CA 1
ATOM 2753 C C . GLU A 1 366 ? -25.474 3.899 17.103 1.00 90.94 366 GLU A C 1
ATOM 2755 O O . GLU A 1 366 ? -25.317 4.943 16.475 1.00 90.94 366 GLU A O 1
ATOM 2760 N N . GLN A 1 367 ? -24.990 3.715 18.330 1.00 91.31 367 GLN A N 1
ATOM 2761 C CA . GLN A 1 367 ? -24.147 4.685 19.050 1.00 91.31 367 GLN A CA 1
ATOM 2762 C C . GLN A 1 367 ? -22.849 4.042 19.537 1.00 91.31 367 GLN A C 1
ATOM 2764 O O . GLN A 1 367 ? -22.085 4.649 20.285 1.00 91.31 367 GLN A O 1
ATOM 2769 N N . ARG A 1 368 ? -22.623 2.783 19.156 1.00 96.62 368 ARG A N 1
ATOM 2770 C CA . ARG A 1 368 ? -21.447 2.034 19.562 1.00 96.62 368 ARG A CA 1
ATOM 2771 C C . ARG A 1 368 ? -20.251 2.566 18.795 1.00 96.62 368 ARG A C 1
ATOM 2773 O O . ARG A 1 368 ? -20.342 2.754 17.587 1.00 96.62 368 ARG A O 1
ATOM 2780 N N . ALA A 1 369 ? -19.137 2.765 19.484 1.00 97.19 369 ALA A N 1
ATOM 2781 C CA . ALA A 1 369 ? -17.897 3.160 18.850 1.00 97.19 369 ALA A CA 1
ATOM 2782 C C . ALA A 1 369 ? -17.505 2.111 17.813 1.00 97.19 369 ALA A C 1
ATOM 2784 O O . ALA A 1 369 ? -17.488 0.903 18.090 1.00 97.19 369 ALA A O 1
ATOM 2785 N N . GLU A 1 370 ? -17.183 2.591 16.623 1.00 97.81 370 GLU A N 1
ATOM 2786 C CA . GLU A 1 370 ? -16.541 1.797 15.593 1.00 97.81 370 GLU A CA 1
ATOM 2787 C C . GLU A 1 370 ? -15.085 1.578 16.013 1.00 97.81 370 GLU A C 1
ATOM 2789 O O . GLU A 1 370 ? -14.382 2.501 16.424 1.00 97.81 370 GLU A O 1
ATOM 2794 N N . VAL A 1 371 ? -14.630 0.335 15.925 1.00 98.31 371 VAL A N 1
ATOM 2795 C CA . VAL A 1 371 ? -13.245 -0.056 16.161 1.00 98.31 371 VAL A CA 1
ATOM 2796 C C . VAL A 1 371 ? -12.683 -0.544 14.837 1.00 98.31 371 VAL A C 1
ATOM 2798 O O . VAL A 1 371 ? -13.097 -1.588 14.324 1.00 98.31 371 VAL A O 1
ATOM 2801 N N . GLY A 1 372 ? -11.781 0.242 14.260 1.00 97.44 372 GLY A N 1
ATOM 2802 C CA . GLY A 1 372 ? -11.192 0.014 12.944 1.00 97.44 372 GLY A CA 1
ATOM 2803 C C . GLY A 1 372 ? -9.783 -0.555 13.036 1.00 97.44 372 GLY A C 1
ATOM 2804 O O . GLY A 1 372 ? -9.003 -0.170 13.901 1.00 97.44 372 GLY A O 1
ATOM 2805 N N . LEU A 1 373 ? -9.436 -1.450 12.117 1.00 96.56 373 LEU A N 1
ATOM 2806 C CA . LEU A 1 373 ? -8.080 -1.957 11.963 1.00 96.56 373 LEU A CA 1
ATOM 2807 C C . LEU A 1 373 ? -7.278 -1.050 11.026 1.00 96.56 373 LEU A C 1
ATOM 2809 O O . LEU A 1 373 ? -7.631 -0.904 9.852 1.00 96.56 373 LEU A O 1
ATOM 2813 N N . LEU A 1 374 ? -6.172 -0.501 11.525 1.00 94.06 374 LEU A N 1
ATOM 2814 C CA . LEU A 1 374 ? -5.278 0.353 10.744 1.00 94.06 374 LEU A CA 1
ATOM 2815 C C . LEU A 1 374 ? -4.151 -0.447 10.083 1.00 94.06 374 LEU A C 1
ATOM 2817 O O . LEU A 1 374 ? -3.787 -0.158 8.948 1.00 94.06 374 LEU A O 1
ATOM 2821 N N . SER A 1 375 ? -3.646 -1.486 10.753 1.00 94.31 375 SER A N 1
ATOM 2822 C CA . SER A 1 375 ? -2.512 -2.264 10.245 1.00 94.31 375 SER A CA 1
ATOM 2823 C C . SER A 1 375 ? -2.854 -3.133 9.038 1.00 94.31 375 SER A C 1
ATOM 2825 O O . SER A 1 375 ? -3.806 -3.928 9.073 1.00 94.31 375 SER A O 1
ATOM 2827 N N . ARG A 1 376 ? -1.999 -3.078 8.013 1.00 95.19 376 ARG A N 1
ATOM 2828 C CA . ARG A 1 376 ? -1.994 -4.011 6.876 1.00 95.19 376 ARG A CA 1
ATOM 2829 C C . ARG A 1 376 ? -0.635 -4.686 6.714 1.00 95.19 376 ARG A C 1
ATOM 2831 O O . ARG A 1 376 ? 0.375 -4.234 7.239 1.00 95.19 376 ARG A O 1
ATOM 2838 N N . ASN A 1 377 ? -0.611 -5.822 6.021 1.00 95.25 377 ASN A N 1
ATOM 2839 C CA . ASN A 1 377 ? 0.621 -6.585 5.823 1.00 95.25 377 ASN A CA 1
ATOM 2840 C C . ASN A 1 377 ? 1.443 -6.092 4.622 1.00 95.25 377 ASN A C 1
ATOM 2842 O O . ASN A 1 377 ? 2.648 -6.333 4.588 1.00 95.25 377 ASN A O 1
ATOM 2846 N N . ILE A 1 378 ? 0.811 -5.386 3.681 1.00 97.56 378 ILE A N 1
ATOM 2847 C CA . ILE A 1 378 ? 1.486 -4.639 2.619 1.00 97.56 378 ILE A CA 1
ATOM 2848 C C . ILE A 1 378 ? 1.539 -3.172 3.049 1.00 97.56 378 ILE A C 1
ATOM 2850 O O . ILE A 1 378 ? 0.493 -2.546 3.217 1.00 97.56 378 ILE A O 1
ATOM 2854 N N . VAL A 1 379 ? 2.745 -2.640 3.230 1.00 96.19 379 VAL A N 1
ATOM 2855 C CA . VAL A 1 379 ? 2.993 -1.275 3.704 1.00 96.19 379 VAL A CA 1
ATOM 2856 C C . VAL A 1 379 ? 3.843 -0.534 2.684 1.00 96.19 379 VAL A C 1
ATOM 2858 O O . VAL A 1 379 ? 4.890 -1.027 2.265 1.00 96.19 379 VAL A O 1
ATOM 2861 N N . ILE A 1 380 ? 3.417 0.667 2.315 1.00 96.44 380 ILE A N 1
ATOM 2862 C CA . ILE A 1 380 ? 4.212 1.612 1.531 1.00 96.44 380 ILE A CA 1
ATOM 2863 C C . ILE A 1 380 ? 4.466 2.820 2.419 1.00 96.44 380 ILE A C 1
ATOM 2865 O O . ILE A 1 380 ? 3.516 3.382 2.958 1.00 96.44 380 ILE A O 1
ATOM 2869 N N . GLN A 1 381 ? 5.731 3.195 2.580 1.00 94.06 381 GLN A N 1
ATOM 2870 C CA . GLN A 1 381 ? 6.131 4.243 3.514 1.00 94.06 381 GLN A CA 1
ATOM 2871 C C . GLN A 1 381 ? 7.308 5.078 3.023 1.00 94.06 381 GLN A C 1
ATOM 2873 O O . GLN A 1 381 ? 8.064 4.650 2.145 1.00 94.06 381 GLN A O 1
ATOM 2878 N N . GLY A 1 382 ? 7.481 6.259 3.612 1.00 93.50 382 GLY A N 1
ATOM 2879 C CA . GLY A 1 382 ? 8.744 6.977 3.560 1.00 93.50 382 GLY A CA 1
ATOM 2880 C C . GLY A 1 382 ? 9.774 6.380 4.524 1.00 93.50 382 GLY A C 1
ATOM 2881 O O . GLY A 1 382 ? 9.500 5.444 5.277 1.00 93.50 382 GLY A O 1
ATOM 2882 N N . ASP A 1 383 ? 11.004 6.892 4.493 1.00 90.31 383 ASP A N 1
ATOM 2883 C CA . ASP A 1 383 ? 11.991 6.565 5.525 1.00 90.31 383 ASP A CA 1
ATOM 2884 C C . ASP A 1 383 ? 11.854 7.490 6.747 1.00 90.31 383 ASP A C 1
ATOM 2886 O O . ASP A 1 383 ? 11.014 8.389 6.786 1.00 90.31 383 ASP A O 1
ATOM 2890 N N . ALA A 1 384 ? 12.715 7.306 7.751 1.00 88.06 384 ALA A N 1
ATOM 2891 C CA . ALA A 1 384 ? 12.676 8.094 8.983 1.00 88.06 384 ALA A CA 1
ATOM 2892 C C . ALA A 1 384 ? 12.840 9.612 8.767 1.00 88.06 384 ALA A C 1
ATOM 2894 O O . ALA A 1 384 ? 12.472 10.391 9.647 1.00 88.06 384 ALA A O 1
ATOM 2895 N N . SER A 1 385 ? 13.392 10.052 7.629 1.00 86.31 385 SER A N 1
ATOM 2896 C CA . SER A 1 385 ? 13.527 11.482 7.337 1.00 86.31 385 SER A CA 1
ATOM 2897 C C . SER A 1 385 ? 12.186 12.146 7.001 1.00 86.31 385 SER A C 1
ATOM 2899 O O . SER A 1 385 ? 12.044 13.347 7.243 1.00 86.31 385 SER A O 1
ATOM 2901 N N . SER A 1 386 ? 11.180 11.360 6.599 1.00 87.25 386 SER A N 1
ATOM 2902 C CA . SER A 1 386 ? 9.800 11.796 6.318 1.00 87.25 386 SER A CA 1
ATOM 2903 C C . SER A 1 386 ? 9.132 12.487 7.507 1.00 87.25 386 SER A C 1
ATOM 2905 O O . SER A 1 386 ? 8.354 13.423 7.338 1.00 87.25 386 SER A O 1
ATOM 2907 N N . GLU A 1 387 ? 9.494 12.090 8.729 1.00 84.81 387 GLU A N 1
ATOM 2908 C CA . GLU A 1 387 ? 9.033 12.733 9.966 1.00 84.81 387 GLU A CA 1
ATOM 2909 C C . GLU A 1 387 ? 9.563 14.164 10.114 1.00 84.81 387 GLU A C 1
ATOM 2911 O O . GLU A 1 387 ? 8.916 15.027 10.705 1.00 84.81 387 GLU A O 1
ATOM 2916 N N . THR A 1 388 ? 10.767 14.416 9.598 1.00 85.50 388 THR A N 1
ATOM 2917 C CA . THR A 1 388 ? 11.463 15.696 9.764 1.00 85.50 388 THR A CA 1
ATOM 2918 C C . THR A 1 388 ? 11.203 16.675 8.630 1.00 85.50 388 THR A C 1
ATOM 2920 O O . THR A 1 388 ? 11.119 17.875 8.883 1.00 85.50 388 THR A O 1
ATOM 2923 N N . ASP A 1 389 ? 11.078 16.188 7.395 1.00 85.50 389 ASP A N 1
ATOM 2924 C CA . ASP A 1 389 ? 10.854 17.031 6.218 1.00 85.50 389 ASP A CA 1
ATOM 2925 C C . ASP A 1 389 ? 9.377 17.109 5.798 1.00 85.50 389 ASP A C 1
ATOM 2927 O O . ASP A 1 389 ? 9.019 17.965 4.990 1.00 85.50 389 ASP A O 1
ATOM 2931 N N . GLY A 1 390 ? 8.512 16.273 6.385 1.00 83.62 390 GLY A N 1
ATOM 2932 C CA . GLY A 1 390 ? 7.078 16.237 6.105 1.00 83.62 390 GLY A CA 1
ATOM 2933 C C . GLY A 1 390 ? 6.728 15.611 4.754 1.00 83.62 390 GLY A C 1
ATOM 2934 O O . GLY A 1 390 ? 5.605 15.787 4.281 1.00 83.62 390 GLY A O 1
ATOM 2935 N N . LEU A 1 391 ? 7.672 14.909 4.117 1.00 82.69 391 LEU A N 1
ATOM 2936 C CA . LEU A 1 391 ? 7.490 14.263 2.820 1.00 82.69 391 LEU A CA 1
ATOM 2937 C C . LEU A 1 391 ? 7.400 12.745 3.004 1.00 82.69 391 LEU A C 1
ATOM 2939 O O . LEU A 1 391 ? 8.411 12.055 3.028 1.00 82.69 391 LEU A O 1
ATOM 2943 N N . GLY A 1 392 ? 6.192 12.203 3.122 1.00 85.44 392 GLY A N 1
ATOM 2944 C CA . GLY A 1 392 ? 5.996 10.750 3.123 1.00 85.44 392 GLY A CA 1
ATOM 2945 C C . GLY A 1 392 ? 6.233 10.124 1.747 1.00 85.44 392 GLY A C 1
ATOM 2946 O O . GLY A 1 392 ? 6.289 10.818 0.730 1.00 85.44 392 GLY A O 1
ATOM 2947 N N . GLY A 1 393 ? 6.325 8.797 1.711 1.00 90.00 393 GLY A N 1
ATOM 2948 C CA . GLY A 1 393 ? 6.167 8.065 0.457 1.00 90.00 393 GLY A CA 1
ATOM 2949 C C . GLY A 1 393 ? 4.752 8.250 -0.097 1.00 90.00 393 GLY A C 1
ATOM 2950 O O . GLY A 1 393 ? 3.776 8.203 0.653 1.00 90.00 393 GLY A O 1
ATOM 2951 N N . HIS A 1 394 ? 4.614 8.443 -1.407 1.00 92.44 394 HIS A N 1
ATOM 2952 C CA . HIS A 1 394 ? 3.302 8.541 -2.052 1.00 92.44 394 HIS A CA 1
ATOM 2953 C C . HIS A 1 394 ? 3.209 7.689 -3.309 1.00 92.44 394 HIS A C 1
ATOM 2955 O O . HIS A 1 394 ? 4.207 7.273 -3.898 1.00 92.44 394 HIS A O 1
ATOM 2961 N N . MET A 1 395 ? 1.973 7.442 -3.734 1.00 95.19 395 MET A N 1
ATOM 2962 C CA . MET A 1 395 ? 1.677 6.772 -4.993 1.00 95.19 395 MET A CA 1
ATOM 2963 C C . MET A 1 395 ? 1.086 7.759 -5.989 1.00 95.19 395 MET A C 1
ATOM 2965 O O . MET A 1 395 ? 0.320 8.644 -5.606 1.00 95.19 395 MET A O 1
ATOM 2969 N N . MET A 1 396 ? 1.407 7.596 -7.271 1.00 95.38 396 MET A N 1
ATOM 2970 C CA . MET A 1 396 ? 0.817 8.409 -8.331 1.00 95.38 396 MET A CA 1
ATOM 2971 C C . MET A 1 396 ? 0.508 7.566 -9.566 1.00 95.38 396 MET A C 1
ATOM 2973 O O . MET A 1 396 ? 1.314 6.745 -9.995 1.00 95.38 396 MET A O 1
ATOM 2977 N N . VAL A 1 397 ? -0.673 7.785 -10.139 1.00 94.25 397 VAL A N 1
ATOM 2978 C CA . VAL A 1 397 ? -1.117 7.156 -11.384 1.00 94.25 397 VAL A CA 1
ATOM 2979 C C . VAL A 1 397 ? -1.148 8.232 -12.461 1.00 94.25 397 VAL A C 1
ATOM 2981 O O . VAL A 1 397 ? -1.829 9.242 -12.297 1.00 94.25 397 VAL A O 1
ATOM 2984 N N . MET A 1 398 ? -0.414 8.023 -13.550 1.00 86.94 398 MET A N 1
ATOM 2985 C CA . MET A 1 398 ? -0.334 8.954 -14.677 1.00 86.94 398 MET A CA 1
ATOM 2986 C C . MET A 1 398 ? -0.782 8.275 -15.974 1.00 86.94 398 MET A C 1
ATOM 2988 O O . MET A 1 398 ? -0.483 7.107 -16.229 1.00 86.94 398 MET A O 1
ATOM 2992 N N . GLY A 1 399 ? -1.467 9.020 -16.844 1.00 87.56 399 GLY A N 1
ATOM 2993 C CA . GLY A 1 399 ? -1.936 8.501 -18.131 1.00 87.56 399 GLY A CA 1
ATOM 2994 C C . GLY A 1 399 ? -2.927 7.342 -17.971 1.00 87.56 399 GLY A C 1
ATOM 2995 O O . GLY A 1 399 ? -3.920 7.478 -17.264 1.00 87.56 399 GLY A O 1
ATOM 2996 N N . LYS A 1 400 ? -2.660 6.209 -18.636 1.00 86.25 400 LYS A N 1
ATOM 2997 C CA . LYS A 1 400 ? -3.491 4.989 -18.594 1.00 86.25 400 LYS A CA 1
ATOM 2998 C C . LYS A 1 400 ? -3.030 3.970 -17.540 1.00 86.25 400 LYS A C 1
ATOM 3000 O O . LYS A 1 400 ? -3.452 2.814 -17.587 1.00 86.25 400 LYS A O 1
ATOM 3005 N N . GLY A 1 401 ? -2.166 4.386 -16.610 1.00 89.56 401 GLY A N 1
ATOM 3006 C CA . GLY A 1 401 ? -1.696 3.523 -15.533 1.00 89.56 401 GLY A CA 1
ATOM 3007 C C . GLY A 1 401 ? -2.869 2.977 -14.717 1.00 89.56 401 GLY A C 1
ATOM 3008 O O . GLY A 1 401 ? -3.871 3.662 -14.508 1.00 89.56 401 GLY A O 1
ATOM 3009 N N . LYS A 1 402 ? -2.751 1.735 -14.256 1.00 93.62 402 LYS A N 1
ATOM 3010 C CA . LYS A 1 402 ? -3.773 1.061 -13.453 1.00 93.62 402 LYS A CA 1
ATOM 3011 C C . LYS A 1 402 ? -3.267 0.834 -12.042 1.00 93.62 402 LYS A C 1
ATOM 3013 O O . LYS A 1 402 ? -2.117 0.450 -11.835 1.00 93.62 402 LYS A O 1
ATOM 3018 N N . LEU A 1 403 ? -4.152 1.046 -11.078 1.00 95.19 403 LEU A N 1
ATOM 3019 C CA . LEU A 1 403 ? -3.881 0.827 -9.668 1.00 95.19 403 LEU A CA 1
ATOM 3020 C C . LEU A 1 403 ? -5.037 0.037 -9.052 1.00 95.19 403 LEU A C 1
ATOM 3022 O O . LEU A 1 403 ? -6.171 0.512 -9.040 1.00 95.19 403 LEU A O 1
ATOM 3026 N N . ALA A 1 404 ? -4.737 -1.155 -8.542 1.00 94.81 404 ALA A N 1
ATOM 3027 C CA . ALA A 1 404 ? -5.664 -2.010 -7.814 1.00 94.81 404 ALA A CA 1
ATOM 3028 C C . ALA A 1 404 ? -5.051 -2.362 -6.454 1.00 94.81 404 ALA A C 1
ATOM 3030 O O . ALA A 1 404 ? -4.067 -3.098 -6.386 1.00 94.81 404 ALA A O 1
ATOM 3031 N N . LEU A 1 405 ? -5.620 -1.808 -5.382 1.00 95.06 405 LEU A N 1
ATOM 3032 C CA . LEU A 1 405 ? -5.146 -1.994 -4.012 1.00 95.06 405 LEU A CA 1
ATOM 3033 C C . LEU A 1 405 ? -6.271 -2.558 -3.145 1.00 95.06 405 LEU A C 1
ATOM 3035 O O . LEU A 1 405 ? -7.349 -1.971 -3.071 1.00 95.06 405 LEU A O 1
ATOM 3039 N N . ASP A 1 406 ? -5.990 -3.652 -2.449 1.00 94.31 406 ASP A N 1
ATOM 3040 C CA . ASP A 1 406 ? -6.811 -4.183 -1.364 1.00 94.31 406 ASP A CA 1
ATOM 3041 C C . ASP A 1 406 ? -5.891 -4.619 -0.220 1.00 94.31 406 ASP A C 1
ATOM 3043 O O . ASP A 1 406 ? -4.857 -5.244 -0.442 1.00 94.31 406 ASP A O 1
ATOM 3047 N N . GLY A 1 407 ? -6.231 -4.253 1.014 1.00 91.62 407 GLY A N 1
ATOM 3048 C CA . GLY A 1 407 ? -5.411 -4.582 2.179 1.00 91.62 407 GLY A CA 1
ATOM 3049 C C . GLY A 1 407 ? -4.001 -3.973 2.155 1.00 91.62 407 GLY A C 1
ATOM 3050 O O . GLY A 1 407 ? -3.061 -4.629 2.595 1.00 91.62 407 GLY A O 1
ATOM 3051 N N . VAL A 1 408 ? -3.855 -2.736 1.668 1.00 94.69 408 VAL A N 1
ATOM 3052 C CA . VAL A 1 408 ? -2.585 -1.987 1.640 1.00 94.69 408 VAL A CA 1
ATOM 3053 C C . VAL A 1 408 ? -2.647 -0.796 2.589 1.00 94.69 408 VAL A C 1
ATOM 3055 O O . VAL A 1 408 ? -3.646 -0.080 2.637 1.00 94.69 408 VAL A O 1
ATOM 3058 N N . GLU A 1 409 ? -1.578 -0.588 3.347 1.00 92.19 409 GLU A N 1
ATOM 3059 C CA . GLU A 1 409 ? -1.386 0.558 4.228 1.00 92.19 409 GLU A CA 1
ATOM 3060 C C . GLU A 1 409 ? -0.412 1.544 3.577 1.00 92.19 409 GLU A C 1
ATOM 3062 O O . GLU A 1 409 ? 0.707 1.184 3.211 1.00 92.19 409 GLU A O 1
ATOM 3067 N N . LEU A 1 410 ? -0.848 2.797 3.440 1.00 89.50 410 LEU A N 1
ATOM 3068 C CA . LEU A 1 410 ? 0.043 3.920 3.173 1.00 89.50 410 LEU A CA 1
ATOM 3069 C C . LEU A 1 410 ? 0.420 4.516 4.521 1.00 89.50 410 LEU A C 1
ATOM 3071 O O . LEU A 1 410 ? -0.415 5.116 5.201 1.00 89.50 410 LEU A O 1
ATOM 3075 N N . PHE A 1 411 ? 1.663 4.297 4.915 1.00 77.62 411 PHE A N 1
ATOM 3076 C CA . PHE A 1 411 ? 2.216 4.808 6.152 1.00 77.62 411 PHE A CA 1
ATOM 3077 C C . PHE A 1 411 ? 3.188 5.946 5.840 1.00 77.62 411 PHE A C 1
ATOM 3079 O O . PHE A 1 411 ? 3.724 6.043 4.741 1.00 77.62 411 PHE A O 1
ATOM 3086 N N . ARG A 1 412 ? 3.351 6.857 6.791 1.00 68.00 412 ARG A N 1
ATOM 3087 C CA . ARG A 1 412 ? 4.241 8.016 6.660 1.00 68.00 412 ARG A CA 1
ATOM 3088 C C . ARG A 1 412 ? 5.699 7.604 6.479 1.00 68.00 412 ARG A C 1
ATOM 3090 O O . ARG A 1 412 ? 6.133 6.686 7.209 1.00 68.00 412 ARG A O 1
#

Radius of gyration: 32.71 Å; chains: 1; bounding box: 77×122×80 Å

Sequence (412 aa):
MIMTILILVVYKVPIKEAQAQQTFSAQEVLIQNFAYSPATITIDVGETVTWTNLDSAPHTVSADDDSFSSDTLNENDTFSHTFSTAGVFSYFCQFHSFMKAEIVVNEAPTELKMVWLPIVKRTDNAGNASPTPGQGSTTPTATSTRTPVPSATTTPTATALPSPTPTRPAEQIVRWSDPAAWGGSVPTVGQAVTIPAGKFMLLDTNPPALQSLAIDGTLIFDNQDLNLTAGWIIVHGKLEIGTPDHPYTNKAIITLNGPAGQDIMGMGSRVLGVMGNGEIQMVGETRTSWTHLNATANKGEAALTLASTPNWRVGDRIVVASTDFDFRQSEDFIITTIQGAQVQLDAPLAYTHWGETTTANGQTIEQRAEVGLLSRNIVIQGDASSETDGLGGHMMVMGKGKLALDGVELFR